Protein AF-A0A977PY65-F1 (afdb_monomer_lite)

Secondary structure (DSSP, 8-state):
----EEEE-HHHHHHHHH-SSS-HHHHHHHHHHHHHTSSEEE--HHHHHHHHHHHHHH---HHHHHHHHHHHHHHHHHH------HHHHHHHHHHTPSPPTT--HHHHHHHHHHHHT-SSEEEE-TTHHHHHHHHHHTT----TTSEEEE-TTTHHHHHHHTTTTTS--SEEEEE-TT--EEEEE--TTT-PPP-HHHHHHHH-HHHHHHEEEEEETTEEE-TTPPP-TT-BEEEEE-SS----GGGGGT---HHHHHHHHHHHHHHHHHHHHHHHHHHTTTT--S-SHHHHHHHHHTT-SSHHHHHHHHHTTSS-HHHHHHHHHHHHHHTT----SS-TT-----EETPPTT--EEE-TTT---GGG-EEEEEEETTEEEEEEEEETT-GGGGGS-GGGEEEEEE--SEEEEEEEEEE---TTHHHHHHHHHHHHHTTSEEEEEEEEE-SSSEEEEEEEEEETT---

Foldseek 3Di:
DFAEEEQEAQVLVCCLQPPPPPPVVLSVLVVVCVVQVRHQHAYDVVSLVVVLVVLVVPPPDPVSSVVVNVVSVVVNLLRDDDDDDLVVLLVVLVVLPDAPPPDDSSLSSSVSVQVVVQTNYEYEDPPQVSVVVSCVVSVVVPPVPRYHYDYPVCVSVVCVVVCSPVDDDQWAWEAEPVGDTFIAGQQPVPSAAAFLLSVLVSVPLQSSQFFDWKDWSNHTDDRLDHDHHHIHMDTDGHPGGDDDPCVCVRGRGPSSNVSSVVVLLVQQLVQLVVVLCVVCPLFDDLDDVLLQVLCVVVVHNGNSRVSSCPSVVVDDPVSSVVSSCVSCVVVVHDPDPDPPPDCDFPKPPDDPPAAEDEDPQARDDQQLFKWKFFADPVDRHHTYIGRPPRPVCPPPDPVRIDIMHTPDQKDWDKDKDWAQDDPCVVVVVVVVCCVQQPPFKDFSDWDWDDDPRIIIITTMMGGHPRDD

Radius of gyration: 41.87 Å; chains: 1; bounding box: 69×46×127 Å

Organism: NCBI:txid2824559

pLDDT: mean 73.58, std 15.07, range [28.19, 97.75]

InterPro domains:
  IPR004095 TGS [PF02824] (173-236)
  IPR004095 TGS [PS51880] (170-237)
  IPR012675 Beta-grasp domain superfamily [G3DSA:3.10.20.30] (168-241)
  IPR012676 TGS-like [SSF81271] (174-236)
  IPR060374 RelA/SpoT, RIS domain [PF28438] (346-404)

Structure (mmCIF, N/CA/C/O backbone):
data_AF-A0A977PY65-F1
#
_entry.id   AF-A0A977PY65-F1
#
loop_
_atom_site.group_PDB
_atom_site.id
_atom_site.type_symbol
_atom_site.label_atom_id
_atom_site.label_alt_id
_atom_site.label_comp_id
_atom_site.label_asym_id
_atom_site.label_entity_id
_atom_site.label_seq_id
_atom_site.pdbx_PDB_ins_code
_atom_site.Cartn_x
_atom_site.Cartn_y
_atom_site.Cartn_z
_atom_site.occupancy
_atom_site.B_iso_or_equiv
_atom_site.auth_seq_id
_atom_site.auth_comp_id
_atom_site.auth_asym_id
_atom_site.auth_atom_id
_atom_site.pdbx_PDB_model_num
ATOM 1 N N . MET A 1 1 ? -9.821 -14.359 18.624 1.00 37.38 1 MET A N 1
ATOM 2 C CA . MET A 1 1 ? -9.370 -13.592 19.800 1.00 37.38 1 MET A CA 1
ATOM 3 C C . MET A 1 1 ? -10.645 -13.184 20.491 1.00 37.38 1 MET A C 1
ATOM 5 O O . MET A 1 1 ? -11.473 -12.586 19.819 1.00 37.38 1 MET A O 1
ATOM 9 N N . HIS A 1 2 ? -10.863 -13.621 21.728 1.00 44.16 2 HIS A N 1
ATOM 10 C CA . HIS A 1 2 ? -12.014 -13.157 22.494 1.00 44.16 2 HIS A CA 1
ATOM 11 C C . HIS A 1 2 ? -11.778 -11.676 22.799 1.00 44.16 2 HIS A C 1
ATOM 13 O O . HIS A 1 2 ? -10.721 -11.320 23.316 1.00 44.16 2 HIS A O 1
ATOM 19 N N . TYR A 1 3 ? -12.688 -10.812 22.359 1.00 53.28 3 TYR A N 1
ATOM 20 C CA . TYR A 1 3 ? -12.690 -9.420 22.788 1.00 53.28 3 TYR A CA 1
ATOM 21 C C . TYR A 1 3 ? -13.191 -9.401 24.232 1.00 53.28 3 TYR A C 1
ATOM 23 O O . TYR A 1 3 ? -14.157 -10.094 24.549 1.00 53.28 3 TYR A O 1
ATOM 31 N N . HIS A 1 4 ? -12.512 -8.659 25.104 1.00 58.44 4 HIS A N 1
ATOM 32 C CA . HIS A 1 4 ? -12.933 -8.516 26.491 1.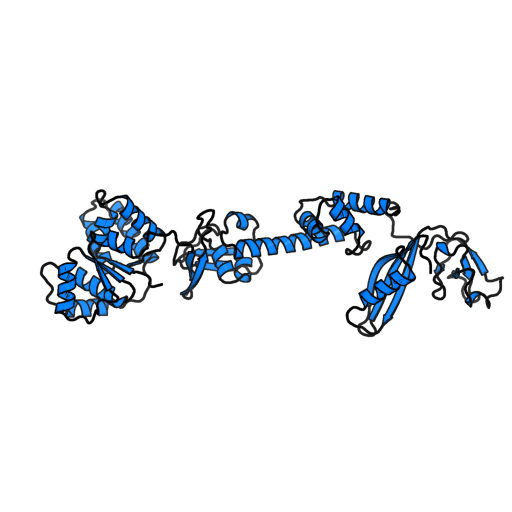00 58.44 4 HIS A CA 1
ATOM 33 C C . HIS A 1 4 ? -13.767 -7.239 26.629 1.00 58.44 4 HIS A C 1
ATOM 35 O O . HIS A 1 4 ? -13.252 -6.136 26.421 1.00 58.44 4 HIS A O 1
ATOM 41 N N . HIS A 1 5 ? -15.055 -7.398 26.936 1.00 64.50 5 HIS A N 1
ATOM 42 C CA . HIS A 1 5 ? -15.955 -6.292 27.258 1.00 64.50 5 HIS A CA 1
ATOM 43 C C . HIS A 1 5 ? -15.865 -6.012 28.758 1.00 64.50 5 HIS A C 1
ATOM 45 O O . HIS A 1 5 ? -16.245 -6.850 29.566 1.00 64.50 5 HIS A O 1
ATOM 51 N N . ILE A 1 6 ? -15.348 -4.856 29.155 1.00 67.81 6 ILE A N 1
ATOM 52 C CA . ILE A 1 6 ? -15.378 -4.401 30.543 1.00 67.81 6 ILE A CA 1
ATOM 53 C C . ILE A 1 6 ? -16.742 -3.752 30.786 1.00 67.81 6 ILE A C 1
ATOM 55 O O . ILE A 1 6 ? -17.007 -2.652 30.305 1.00 67.81 6 ILE A O 1
ATOM 59 N N . VAL A 1 7 ? -17.605 -4.434 31.530 1.00 68.69 7 VAL A N 1
ATOM 60 C CA . VAL A 1 7 ? -18.895 -3.916 31.985 1.00 68.69 7 VAL A CA 1
ATOM 61 C C . VAL A 1 7 ? -18.742 -3.416 33.405 1.00 68.69 7 VAL A C 1
ATOM 63 O O . VAL A 1 7 ? -18.230 -4.118 34.269 1.00 68.69 7 VAL A O 1
ATOM 66 N N . THR A 1 8 ? -19.173 -2.196 33.675 1.00 67.00 8 THR A N 1
ATOM 67 C CA . THR A 1 8 ? -18.966 -1.585 34.989 1.00 67.00 8 THR A CA 1
ATOM 68 C C . THR A 1 8 ? -20.104 -0.640 35.338 1.00 67.00 8 THR A C 1
ATOM 70 O O . THR A 1 8 ? -20.764 -0.087 34.451 1.00 67.00 8 THR A O 1
ATOM 73 N N . SER A 1 9 ? -20.351 -0.460 36.636 1.00 63.69 9 SER A N 1
ATOM 74 C CA . SER A 1 9 ? -21.156 0.661 37.114 1.00 63.69 9 SER A CA 1
ATOM 75 C C . SER A 1 9 ? -20.367 1.978 36.991 1.00 63.69 9 SER A C 1
ATOM 77 O O . SER A 1 9 ? -19.153 2.000 36.780 1.00 63.69 9 SER A O 1
ATOM 79 N N . PHE A 1 10 ? -21.060 3.117 37.050 1.00 58.44 10 PHE A N 1
ATOM 80 C CA . PHE A 1 10 ? -20.437 4.417 36.788 1.00 58.44 10 PHE A CA 1
ATOM 81 C C . PHE A 1 10 ? -19.432 4.791 37.878 1.00 58.44 10 PHE A C 1
ATOM 83 O O . PHE A 1 10 ? -18.383 5.319 37.538 1.00 58.44 10 PHE A O 1
ATOM 90 N N . SER A 1 11 ? -19.715 4.482 39.152 1.00 61.56 11 SER A N 1
ATOM 91 C CA . SER A 1 11 ? -18.828 4.849 40.268 1.00 61.56 11 SER A CA 1
ATOM 92 C C . SER A 1 11 ? -17.451 4.193 40.149 1.00 61.56 11 SER A C 1
ATOM 94 O O . SER A 1 11 ? -16.490 4.938 40.031 1.00 61.56 11 SER A O 1
ATOM 96 N N . PRO A 1 12 ? -17.310 2.857 40.012 1.00 62.34 12 PRO A N 1
ATOM 97 C CA . PRO A 1 12 ? -15.991 2.239 39.882 1.00 62.34 12 PRO A CA 1
ATOM 98 C C . PRO A 1 12 ? -15.235 2.695 38.629 1.00 62.34 12 PRO A C 1
ATOM 100 O O . PRO A 1 12 ? -14.015 2.820 38.651 1.00 62.34 12 PRO A O 1
ATOM 103 N N . LEU A 1 13 ? -15.943 2.967 37.524 1.00 62.62 13 LEU A N 1
ATOM 104 C CA . LEU A 1 13 ? -15.327 3.537 36.322 1.00 62.62 13 LEU A CA 1
ATOM 105 C C . LEU A 1 13 ? -14.828 4.964 36.561 1.00 62.62 13 LEU A C 1
ATOM 107 O O . LEU A 1 13 ? -13.770 5.339 36.066 1.00 62.62 13 LEU A O 1
ATOM 111 N N . LEU A 1 14 ? -15.605 5.768 37.280 1.00 59.75 14 LEU A N 1
ATOM 112 C CA . LEU A 1 14 ? -15.264 7.139 37.607 1.00 59.75 14 LEU A CA 1
ATOM 113 C C . LEU A 1 14 ? -14.086 7.185 38.579 1.00 59.75 14 LEU A C 1
ATOM 115 O O . LEU A 1 14 ? -13.146 7.924 38.315 1.00 59.75 14 LEU A O 1
ATOM 119 N N . ASP A 1 15 ? -14.096 6.350 39.616 1.00 63.78 15 ASP A N 1
ATOM 120 C CA . ASP A 1 15 ? -13.013 6.207 40.592 1.00 63.78 15 ASP A CA 1
ATOM 121 C C . ASP A 1 15 ? -11.715 5.810 39.870 1.00 63.78 15 ASP A C 1
ATOM 123 O O . ASP A 1 15 ? -10.692 6.480 39.986 1.00 63.78 15 ASP A O 1
ATOM 127 N N . LEU A 1 16 ? -11.790 4.830 38.965 1.00 61.38 16 LEU A N 1
ATOM 128 C CA . LEU A 1 16 ? -10.676 4.430 38.099 1.00 61.38 16 LEU A CA 1
ATOM 129 C C . LEU A 1 16 ? -10.168 5.556 37.180 1.00 61.38 16 LEU A C 1
ATOM 131 O O . LEU A 1 16 ? -8.983 5.619 36.844 1.00 61.38 16 LEU A O 1
ATOM 135 N N . LEU A 1 17 ? -11.058 6.420 36.689 1.00 55.22 17 LEU A N 1
ATOM 136 C CA . LEU A 1 17 ? -10.703 7.477 35.741 1.00 55.22 17 LEU A CA 1
ATOM 137 C C . LEU A 1 17 ? -10.245 8.771 36.424 1.00 55.22 17 LEU A C 1
ATOM 139 O O . LEU A 1 17 ? -9.440 9.492 35.818 1.00 55.22 17 LEU A O 1
ATOM 143 N N . LEU A 1 18 ? -10.740 9.060 37.629 1.00 54.56 18 LEU A N 1
ATOM 144 C CA . LEU A 1 18 ? -10.597 10.338 38.323 1.00 54.56 18 LEU A CA 1
ATOM 145 C C . LEU A 1 18 ? -9.727 10.291 39.584 1.00 54.56 18 LEU A C 1
ATOM 147 O O . LEU A 1 18 ? -9.268 11.364 39.976 1.00 54.56 18 LEU A O 1
ATOM 151 N N . GLU A 1 19 ? -9.461 9.136 40.206 1.00 55.94 19 GLU A N 1
ATOM 152 C CA . GLU A 1 19 ? -8.607 9.098 41.401 1.00 55.94 19 GLU A CA 1
ATOM 153 C C . GLU A 1 19 ? -7.113 9.260 41.053 1.00 55.94 19 GLU A C 1
ATOM 155 O O . GLU A 1 19 ? -6.560 8.466 40.288 1.00 55.94 19 GLU A O 1
ATOM 160 N N . PRO A 1 20 ? -6.424 10.268 41.621 1.00 48.78 20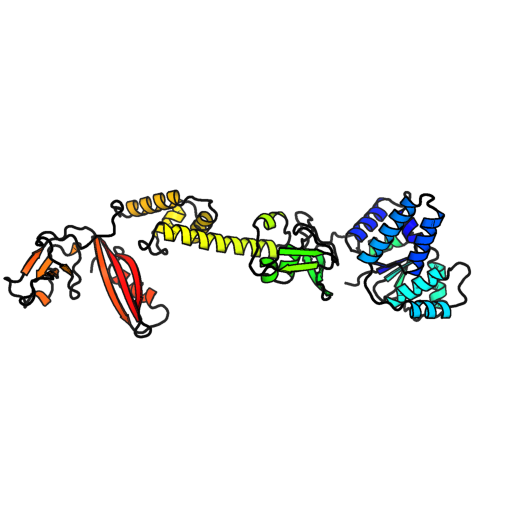 PRO A N 1
ATOM 161 C CA . PRO A 1 20 ? -5.008 10.526 41.366 1.00 48.78 20 PRO A CA 1
ATOM 162 C C . PRO A 1 20 ? -4.043 9.697 42.238 1.00 48.78 20 PRO A C 1
ATOM 164 O O . PRO A 1 20 ? -2.843 9.936 42.175 1.00 48.78 20 PRO A O 1
ATOM 167 N N . GLU A 1 21 ? -4.524 8.778 43.089 1.00 46.56 21 GLU A N 1
ATOM 168 C CA . GLU A 1 21 ? -3.691 8.118 44.119 1.00 46.56 21 GLU A CA 1
ATOM 169 C C . GLU A 1 21 ? -3.397 6.619 43.879 1.00 46.56 21 GLU A C 1
ATOM 171 O O . GLU A 1 21 ? -2.579 6.042 44.599 1.00 46.56 21 GLU A O 1
ATOM 176 N N . GLN A 1 22 ? -3.971 5.969 42.857 1.00 51.66 22 GLN A N 1
ATOM 177 C CA . GLN A 1 22 ? -3.709 4.547 42.573 1.00 51.66 22 GLN A CA 1
ATOM 178 C C . GLN A 1 22 ? -2.734 4.338 41.401 1.00 51.66 22 GLN A C 1
ATOM 180 O O . GLN A 1 22 ? -3.085 4.526 40.243 1.00 51.66 22 GLN A O 1
ATOM 185 N N . SER A 1 23 ? -1.506 3.895 41.714 1.00 52.25 23 SER A N 1
ATOM 186 C CA . SER A 1 23 ? -0.429 3.464 40.793 1.00 52.25 23 SER A CA 1
ATOM 187 C C . SER A 1 23 ? -0.527 4.021 39.357 1.00 52.25 23 SER A C 1
ATOM 189 O O . SER A 1 23 ? -0.870 3.292 38.419 1.00 52.25 23 SER A O 1
ATOM 191 N N . ASP A 1 24 ? -0.208 5.310 39.213 1.00 59.09 24 ASP A N 1
ATOM 192 C CA . ASP A 1 24 ? -0.366 6.149 38.011 1.00 59.09 24 ASP A CA 1
ATOM 193 C C . ASP A 1 24 ? -0.051 5.452 36.678 1.00 59.09 24 ASP A C 1
ATOM 195 O O . ASP A 1 24 ? -0.777 5.587 35.695 1.00 59.09 24 ASP A O 1
ATOM 199 N N . GLU A 1 25 ? 1.002 4.634 36.636 1.00 59.25 25 GLU A N 1
ATOM 200 C CA . GLU A 1 25 ? 1.458 3.997 35.401 1.00 59.25 25 GLU A CA 1
ATOM 201 C C . GLU A 1 25 ? 0.453 2.977 34.833 1.00 59.25 25 GLU A C 1
ATOM 203 O O . GLU A 1 25 ? 0.344 2.819 33.617 1.00 59.25 25 GLU A O 1
ATOM 208 N N . ARG A 1 26 ? -0.304 2.278 35.687 1.00 61.38 26 ARG A N 1
ATOM 209 C CA . ARG A 1 26 ? -1.237 1.225 35.250 1.00 61.38 26 ARG A CA 1
ATOM 210 C C . ARG A 1 26 ? -2.572 1.794 34.788 1.00 61.38 26 ARG A C 1
ATOM 212 O O . ARG A 1 26 ? -3.100 1.346 33.771 1.00 61.38 26 ARG A O 1
ATOM 219 N N . ILE A 1 27 ? -3.077 2.811 35.484 1.00 60.16 27 ILE A N 1
ATOM 220 C CA . ILE A 1 27 ? -4.278 3.548 35.072 1.00 60.16 27 ILE A CA 1
ATOM 221 C C . ILE A 1 27 ? -4.011 4.282 33.756 1.00 60.16 27 ILE A C 1
ATOM 223 O O . ILE A 1 27 ? -4.843 4.237 32.849 1.00 60.16 27 ILE A O 1
ATOM 227 N N . ASP A 1 28 ? -2.830 4.882 33.594 1.00 63.81 28 ASP A N 1
ATOM 228 C CA . ASP A 1 28 ? -2.442 5.502 32.328 1.00 63.81 28 ASP A CA 1
ATOM 229 C C . ASP A 1 28 ? -2.334 4.485 31.188 1.00 63.81 28 ASP A C 1
ATOM 231 O O . ASP A 1 28 ? -2.812 4.755 30.083 1.00 63.81 28 ASP A O 1
ATOM 235 N N . ARG A 1 29 ? -1.782 3.291 31.442 1.00 63.12 29 ARG A N 1
ATOM 236 C CA . ARG A 1 29 ? -1.751 2.196 30.456 1.00 63.12 29 ARG A CA 1
ATOM 237 C C . ARG A 1 29 ? -3.150 1.719 30.083 1.00 63.12 29 ARG A C 1
ATOM 239 O O . ARG A 1 29 ? -3.424 1.550 28.899 1.00 63.12 29 ARG A O 1
ATOM 246 N N . LEU A 1 30 ? -4.061 1.581 31.046 1.00 65.31 30 LEU A N 1
ATOM 247 C CA . LEU A 1 30 ? -5.454 1.232 30.771 1.00 65.31 30 LEU A CA 1
ATOM 248 C C . LEU A 1 30 ? -6.158 2.329 29.958 1.00 65.31 30 LEU A C 1
ATOM 250 O O . LEU A 1 30 ? -6.804 2.031 28.956 1.00 65.31 30 LEU A O 1
ATOM 254 N N . LYS A 1 31 ? -5.977 3.607 30.316 1.00 62.25 31 LYS A N 1
ATOM 255 C CA . LYS A 1 31 ? -6.491 4.755 29.548 1.00 62.25 31 LYS A CA 1
ATOM 256 C C . LYS A 1 31 ? -5.940 4.765 28.119 1.00 62.25 31 LYS A C 1
ATOM 258 O O . LYS A 1 31 ? -6.681 5.059 27.181 1.00 62.25 31 LYS A O 1
ATOM 263 N N . GLN A 1 32 ? -4.662 4.439 27.926 1.00 61.00 32 GLN A N 1
ATOM 264 C CA . GLN A 1 32 ? -4.044 4.312 26.602 1.00 61.00 32 GLN A CA 1
ATOM 265 C C . GLN A 1 32 ? -4.592 3.115 25.815 1.00 61.00 32 GLN A C 1
ATOM 267 O O . GLN A 1 32 ? -4.900 3.273 24.637 1.00 61.00 32 GLN A O 1
ATOM 272 N N . ALA A 1 33 ? -4.787 1.964 26.456 1.00 61.59 33 ALA A N 1
ATOM 273 C CA . ALA A 1 33 ? -5.349 0.763 25.841 1.00 61.59 33 ALA A CA 1
ATOM 274 C C . ALA A 1 33 ? -6.810 0.959 25.409 1.00 61.59 33 ALA A C 1
ATOM 276 O O . ALA A 1 33 ? -7.177 0.623 24.283 1.00 61.59 33 ALA A O 1
ATOM 277 N N . VAL A 1 34 ? -7.633 1.599 26.248 1.00 60.16 34 VAL A N 1
ATOM 278 C CA . VAL A 1 34 ? -9.001 2.021 25.893 1.00 60.16 34 VAL A CA 1
ATOM 279 C C . VAL A 1 34 ? -8.967 2.963 24.689 1.00 60.16 34 VAL A C 1
ATOM 281 O O . VAL A 1 34 ? -9.701 2.769 23.724 1.00 60.16 34 VAL A O 1
ATOM 284 N N . ARG A 1 35 ? -8.058 3.951 24.684 1.00 57.00 35 ARG A N 1
ATOM 285 C CA . ARG A 1 35 ? -7.861 4.848 23.529 1.00 57.00 35 ARG A CA 1
ATOM 286 C C . ARG A 1 35 ? -7.358 4.124 22.279 1.00 57.00 35 ARG A C 1
ATOM 288 O O . ARG A 1 35 ? -7.593 4.620 21.184 1.00 57.00 35 ARG A O 1
ATOM 295 N N . ALA A 1 36 ? -6.663 3.001 22.424 1.00 57.03 36 ALA A N 1
ATOM 296 C CA . ALA A 1 36 ? -6.170 2.180 21.325 1.00 57.03 36 ALA A CA 1
ATOM 297 C C . ALA A 1 36 ? -7.204 1.147 20.825 1.00 57.03 36 ALA A C 1
ATOM 299 O O . ALA A 1 36 ? -6.954 0.496 19.807 1.00 57.03 36 ALA A O 1
ATOM 300 N N . GLY A 1 37 ? -8.368 1.034 21.486 1.00 56.22 37 GLY A N 1
ATOM 301 C CA . GLY A 1 37 ? -9.448 0.100 21.140 1.00 56.22 37 GLY A CA 1
ATOM 302 C C . GLY A 1 37 ? -9.160 -1.344 21.563 1.00 56.22 37 GLY A C 1
ATOM 303 O O . GLY A 1 37 ? -9.509 -2.288 20.849 1.00 56.22 37 GLY A O 1
ATOM 304 N N . GLU A 1 38 ? -8.425 -1.533 22.659 1.00 56.94 38 GLU A N 1
ATOM 305 C CA . GLU A 1 38 ? -7.949 -2.844 23.103 1.00 56.94 38 GLU A CA 1
ATOM 306 C C . GLU A 1 38 ? -8.958 -3.602 23.986 1.00 56.94 38 GLU A C 1
ATOM 308 O O . GLU A 1 38 ? -9.196 -4.776 23.688 1.00 56.94 38 GLU A O 1
ATOM 313 N N . PRO A 1 39 ? -9.570 -2.963 25.002 1.00 62.06 39 PRO A N 1
ATOM 314 C CA . PRO A 1 39 ? -10.827 -3.390 25.616 1.00 62.06 39 PRO A CA 1
ATOM 315 C C . PRO A 1 39 ? -12.013 -2.499 25.197 1.00 62.06 39 PRO A C 1
ATOM 317 O O . PRO A 1 39 ? -11.857 -1.292 24.996 1.00 62.06 39 PRO A O 1
ATOM 320 N N . TYR A 1 40 ? -13.213 -3.083 25.126 1.00 59.56 40 TYR A N 1
ATOM 321 C CA . TYR A 1 40 ? -14.472 -2.331 25.024 1.00 59.56 40 TYR A CA 1
ATOM 322 C C . TYR A 1 40 ? -14.988 -2.062 26.419 1.00 59.56 40 TYR A C 1
ATOM 324 O O . TYR A 1 40 ? -15.171 -3.009 27.169 1.00 59.56 40 TYR A O 1
ATOM 332 N N . ILE A 1 41 ? -15.234 -0.806 26.775 1.00 64.38 41 ILE A N 1
ATOM 333 C CA . ILE A 1 41 ? -15.972 -0.517 28.002 1.00 64.38 41 ILE A CA 1
ATOM 334 C C . ILE A 1 41 ? -17.436 -0.360 27.602 1.00 64.38 41 ILE A C 1
ATOM 336 O O . ILE A 1 41 ? -17.789 0.577 26.885 1.00 64.38 41 ILE A O 1
ATOM 340 N N . GLU A 1 42 ? -18.276 -1.286 28.047 1.00 65.69 42 GLU A N 1
ATOM 341 C CA . GLU A 1 42 ? -19.715 -1.205 27.839 1.00 65.69 42 GLU A CA 1
ATOM 342 C C . GLU A 1 42 ? -20.410 -0.791 29.127 1.00 65.69 42 GLU A C 1
ATOM 344 O O . GLU A 1 42 ? -20.170 -1.323 30.209 1.00 65.69 42 GLU A O 1
ATOM 349 N N . VAL A 1 43 ? -21.281 0.202 29.001 1.00 67.62 43 VAL A N 1
ATOM 350 C CA . VAL A 1 43 ? -21.978 0.806 30.130 1.00 67.62 43 VAL A CA 1
ATOM 351 C C . VAL A 1 43 ? -23.465 0.712 29.841 1.00 67.62 43 VAL A C 1
ATOM 353 O O . VAL A 1 43 ? -23.924 1.212 28.813 1.00 67.62 43 VAL A O 1
ATOM 356 N N . SER A 1 44 ? -24.230 0.072 30.728 1.00 69.94 44 SER A N 1
ATOM 357 C CA . SER A 1 44 ? -25.676 -0.036 30.527 1.00 69.94 44 SER A CA 1
ATOM 358 C C . SER A 1 44 ? -26.340 1.358 30.523 1.00 69.94 44 SER A C 1
ATOM 360 O O . SER A 1 44 ? -25.864 2.280 31.195 1.00 69.94 44 SER A O 1
ATOM 362 N N . PRO A 1 45 ? -27.477 1.554 29.831 1.00 67.38 45 PRO A N 1
ATOM 363 C CA . PRO A 1 45 ? -28.196 2.830 29.821 1.00 67.38 45 PRO A CA 1
ATOM 364 C C . PRO A 1 45 ? -28.629 3.318 31.195 1.00 67.38 45 PRO A C 1
ATOM 366 O O . PRO A 1 45 ? -28.724 4.522 31.419 1.00 67.38 45 PRO A O 1
ATOM 369 N N . ILE A 1 46 ? -28.897 2.399 32.123 1.00 69.25 46 ILE A N 1
ATOM 370 C CA . ILE A 1 46 ? -29.229 2.765 33.499 1.00 69.25 46 ILE A CA 1
ATOM 371 C C . ILE A 1 46 ? -28.019 3.414 34.155 1.00 69.25 46 ILE A C 1
ATOM 373 O O . ILE A 1 46 ? -28.145 4.475 34.755 1.00 69.25 46 ILE A O 1
ATOM 377 N N . THR A 1 47 ? -26.838 2.838 33.954 1.00 68.94 47 THR A N 1
ATOM 378 C CA . THR A 1 47 ? -25.583 3.400 34.442 1.00 68.94 47 THR A CA 1
ATOM 379 C C . THR A 1 47 ? -25.281 4.760 33.809 1.00 68.94 47 THR A C 1
ATOM 381 O O . THR A 1 47 ? -24.856 5.674 34.512 1.00 68.94 47 THR A O 1
ATOM 384 N N . ILE A 1 48 ? -25.580 4.943 32.519 1.00 69.31 48 ILE A N 1
ATOM 385 C CA . ILE A 1 48 ? -25.474 6.247 31.843 1.00 69.31 48 ILE A CA 1
ATOM 386 C C . ILE A 1 48 ? -26.430 7.268 32.470 1.00 69.31 48 ILE A C 1
ATOM 388 O O . ILE A 1 48 ? -26.035 8.398 32.741 1.00 69.31 48 ILE A O 1
ATOM 392 N N . ASN A 1 49 ? -27.675 6.889 32.750 1.00 70.25 49 ASN A N 1
ATOM 393 C CA . ASN A 1 49 ? -28.634 7.787 33.394 1.00 70.25 49 ASN A CA 1
ATOM 394 C C . ASN A 1 49 ? -28.212 8.151 34.824 1.00 70.25 49 ASN A C 1
ATOM 396 O O . ASN A 1 49 ? -28.318 9.313 35.216 1.00 70.25 49 ASN A O 1
ATOM 400 N N . SER A 1 50 ? -27.692 7.190 35.590 1.00 71.62 50 SER A N 1
ATOM 401 C CA . SER A 1 50 ? -27.128 7.442 36.920 1.00 71.62 50 SER A CA 1
ATOM 402 C C . SER A 1 50 ? -25.926 8.386 36.855 1.00 71.62 50 SER A C 1
ATOM 404 O O . SER A 1 50 ? -25.814 9.286 37.683 1.00 71.62 50 SER A O 1
ATOM 406 N N . ALA A 1 51 ? -25.078 8.247 35.834 1.00 67.56 51 ALA A N 1
ATOM 407 C CA . ALA A 1 51 ? -23.948 9.137 35.581 1.00 67.56 51 ALA A CA 1
ATOM 408 C C . ALA A 1 51 ? -24.386 10.572 35.268 1.00 67.56 51 ALA A C 1
ATOM 410 O O . ALA A 1 51 ? -23.862 11.523 35.843 1.00 67.56 51 ALA A O 1
ATOM 411 N N . ILE A 1 52 ? -25.381 10.736 34.393 1.00 70.75 52 ILE A N 1
ATOM 412 C CA . ILE A 1 52 ? -25.958 12.050 34.078 1.00 70.75 52 ILE A CA 1
ATOM 413 C C . ILE A 1 52 ? -26.512 12.691 35.351 1.00 70.75 52 ILE A C 1
ATOM 415 O O . ILE A 1 52 ? -26.221 13.849 35.636 1.00 70.75 52 ILE A O 1
ATOM 419 N N . ARG A 1 53 ? -27.237 11.920 36.167 1.00 74.75 53 ARG A N 1
ATOM 420 C CA . ARG A 1 53 ? -27.795 12.411 37.429 1.00 74.75 53 ARG A CA 1
ATOM 421 C C . ARG A 1 53 ? -26.717 12.812 38.435 1.00 74.75 53 ARG A C 1
ATOM 423 O O . ARG A 1 53 ? -26.883 13.804 39.135 1.00 74.75 53 ARG A O 1
ATOM 430 N N . TYR A 1 54 ? -25.614 12.073 38.504 1.00 72.94 54 TYR A N 1
ATOM 431 C CA . TYR A 1 54 ? -24.460 12.454 39.316 1.00 72.94 54 TYR A CA 1
ATOM 432 C C . TYR A 1 54 ? -23.843 13.770 38.826 1.00 72.94 54 TYR A C 1
ATOM 434 O O . TYR A 1 54 ? -23.621 14.675 39.626 1.00 72.94 54 TYR A O 1
ATOM 442 N N . ILE A 1 55 ? -23.646 13.924 37.510 1.00 69.00 55 ILE A N 1
ATOM 443 C CA . ILE A 1 55 ? -23.147 15.173 36.913 1.00 69.00 55 ILE A CA 1
ATOM 444 C C . ILE A 1 55 ? -24.054 16.356 37.292 1.00 69.00 55 ILE A C 1
ATOM 446 O O . ILE A 1 55 ? -23.562 17.425 37.648 1.00 69.00 55 ILE A O 1
ATOM 450 N N . GLU A 1 56 ? -25.373 16.165 37.243 1.00 75.19 56 GLU A N 1
ATOM 451 C CA . GLU A 1 56 ? -26.361 17.178 37.630 1.00 75.19 56 GLU A CA 1
ATOM 452 C C . GLU A 1 56 ? -26.300 17.557 39.120 1.00 75.19 56 GLU A C 1
ATOM 454 O O . GLU A 1 56 ? -26.589 18.706 39.460 1.00 75.19 56 GLU A O 1
ATOM 459 N N . LEU A 1 57 ? -25.940 16.614 39.999 1.00 78.44 57 LEU A N 1
ATOM 460 C CA . LEU A 1 57 ? -25.870 16.820 41.449 1.00 78.44 57 LEU A CA 1
ATOM 461 C C . LEU A 1 57 ? -24.548 17.455 41.898 1.00 78.44 57 LEU A C 1
ATOM 463 O O . LEU A 1 57 ? -24.566 18.373 42.715 1.00 78.44 57 LEU A O 1
ATOM 467 N N . GLU A 1 58 ? -23.420 16.988 41.366 1.00 76.81 58 GLU A N 1
ATOM 468 C CA . GLU A 1 58 ? -22.088 17.366 41.854 1.00 76.81 58 GLU A CA 1
ATOM 469 C C . GLU A 1 58 ? -21.523 18.625 41.193 1.00 76.81 58 GLU A C 1
ATOM 471 O O . GLU A 1 58 ? -20.754 19.367 41.806 1.00 76.81 58 GLU A O 1
ATOM 476 N N . TYR A 1 59 ? -21.904 18.912 39.945 1.00 77.62 59 TYR A N 1
ATOM 477 C CA . TYR A 1 59 ? -21.358 20.054 39.213 1.00 77.62 59 TYR A CA 1
ATOM 478 C C . TYR A 1 59 ? -22.354 21.216 39.214 1.00 77.62 59 TYR A C 1
ATOM 480 O O . TYR A 1 59 ? -23.405 21.107 38.595 1.00 77.62 59 TYR A O 1
ATOM 488 N N . PRO A 1 60 ? -22.049 22.375 39.824 1.00 76.44 60 PRO A N 1
ATOM 489 C CA . PRO A 1 60 ? -23.011 23.476 39.959 1.00 76.44 60 PRO A CA 1
ATOM 490 C C . PRO A 1 60 ? -23.214 24.300 38.673 1.00 76.44 60 PRO A C 1
ATOM 492 O O . PRO A 1 60 ? -24.170 25.068 38.562 1.00 76.44 60 PRO A O 1
ATOM 495 N N . SER A 1 61 ? -22.306 24.192 37.697 1.00 91.38 61 SER A N 1
ATOM 496 C CA . SER A 1 61 ? -22.345 24.966 36.452 1.00 91.38 61 SER A CA 1
ATOM 497 C C . SER A 1 61 ? -23.112 24.230 35.358 1.00 91.38 61 SER A C 1
ATOM 499 O O . SER A 1 61 ? -22.658 23.207 34.851 1.00 91.38 61 SER A O 1
ATOM 501 N N . LEU A 1 62 ? -24.218 24.814 34.888 1.00 82.25 62 LEU A N 1
ATOM 502 C CA . LEU A 1 62 ? -25.019 24.252 33.792 1.00 82.25 62 LEU A CA 1
ATOM 503 C C . LEU A 1 62 ? -24.209 24.044 32.497 1.00 82.25 62 LEU A C 1
ATOM 505 O O . LEU A 1 62 ? -24.477 23.124 31.727 1.00 82.25 62 LEU A O 1
ATOM 509 N N . ASN A 1 63 ? -23.217 24.900 32.236 1.00 80.00 63 ASN A N 1
ATOM 510 C CA . ASN A 1 63 ? -22.348 24.755 31.066 1.00 80.00 63 ASN A CA 1
ATOM 511 C C . ASN A 1 63 ? -21.399 23.561 31.211 1.00 80.00 63 ASN A C 1
ATOM 513 O O . ASN A 1 63 ? -21.119 22.874 30.231 1.00 80.00 63 ASN A O 1
ATOM 517 N N . GLU A 1 64 ? -20.924 23.307 32.427 1.00 69.50 64 GLU A N 1
ATOM 518 C CA . GLU A 1 64 ? -20.024 22.197 32.728 1.00 69.50 64 GLU A CA 1
ATOM 519 C C . GLU A 1 64 ? -20.769 20.863 32.746 1.00 69.50 64 GLU A C 1
ATOM 521 O O . GLU A 1 64 ? -20.323 19.918 32.098 1.00 69.50 64 GLU A O 1
ATOM 526 N N . GLN A 1 65 ? -21.966 20.833 33.343 1.00 69.75 65 GLN A N 1
ATOM 527 C CA . GLN A 1 65 ? -22.886 19.696 33.278 1.00 69.75 65 GLN A CA 1
ATOM 528 C C . GLN A 1 65 ? -23.165 19.281 31.828 1.00 69.75 65 GLN A C 1
ATOM 530 O O . GLN A 1 65 ? -23.030 18.111 31.468 1.00 69.75 65 GLN A O 1
ATOM 535 N N . LYS A 1 66 ? -23.503 20.252 30.965 1.00 66.94 66 LYS A N 1
ATOM 536 C CA . LYS A 1 66 ? -23.754 20.010 29.536 1.00 66.94 66 LYS A CA 1
ATOM 537 C C . LYS A 1 66 ? -22.519 19.492 28.809 1.00 66.94 66 LYS A C 1
ATOM 539 O O . LYS A 1 66 ? -22.647 18.574 28.007 1.00 66.94 66 LYS A O 1
ATOM 544 N N . ARG A 1 67 ? -21.338 20.061 29.076 1.00 81.81 67 ARG A N 1
ATOM 545 C CA . ARG A 1 67 ? -20.081 19.608 28.463 1.00 81.81 67 ARG A CA 1
ATOM 546 C C . ARG A 1 67 ? -19.800 18.146 28.815 1.00 81.81 67 ARG A C 1
ATOM 548 O O . ARG A 1 67 ? -19.627 17.340 27.908 1.00 81.81 67 ARG A O 1
ATOM 555 N N . LEU A 1 68 ? -19.816 17.811 30.106 1.00 59.41 68 LEU A N 1
ATOM 556 C CA . LEU A 1 68 ? -19.521 16.464 30.607 1.00 59.41 68 LEU A CA 1
ATOM 557 C C . LEU A 1 68 ? -20.555 15.434 30.136 1.00 59.41 68 LEU A C 1
ATOM 559 O O . LEU A 1 68 ? -20.189 14.347 29.700 1.00 59.41 68 LEU A O 1
ATOM 563 N N . THR A 1 69 ? -21.840 15.798 30.140 1.00 67.12 69 THR A N 1
ATOM 564 C CA . THR A 1 69 ? -22.918 14.932 29.637 1.00 67.12 69 THR A CA 1
ATOM 565 C C . THR A 1 69 ? -22.766 14.653 28.140 1.00 67.12 69 THR A C 1
ATOM 567 O O . THR A 1 69 ? -22.900 13.510 27.709 1.00 67.12 69 THR A O 1
ATOM 570 N N . CYS A 1 70 ? -22.454 15.673 27.333 1.00 64.75 70 CYS A N 1
ATOM 571 C CA . CYS A 1 70 ? -22.214 15.490 25.902 1.00 64.75 70 CYS A CA 1
ATOM 572 C C . CYS A 1 70 ? -20.975 14.632 25.630 1.00 64.75 70 CYS A C 1
ATOM 574 O O . CYS A 1 70 ? -21.035 13.765 24.766 1.00 64.75 70 CYS A O 1
ATOM 576 N N . GLU A 1 71 ? -19.880 14.838 26.366 1.00 61.03 71 GLU A N 1
ATOM 577 C CA . GLU A 1 71 ? -18.667 14.017 26.249 1.00 61.03 71 GLU A CA 1
ATOM 578 C C . GLU A 1 71 ? -18.947 12.547 26.587 1.00 61.03 71 GLU A C 1
ATOM 580 O O . GLU A 1 71 ? -18.537 11.662 25.836 1.00 61.03 71 GLU A O 1
ATOM 585 N N . LEU A 1 72 ? -19.708 12.287 27.656 1.00 60.31 72 LEU A N 1
ATOM 586 C CA . LEU A 1 72 ? -20.139 10.944 28.045 1.00 60.31 72 LEU A CA 1
ATOM 587 C C . LEU A 1 72 ? -20.998 10.286 26.954 1.00 60.31 72 LEU A C 1
ATOM 589 O O . LEU A 1 72 ? -20.717 9.164 26.538 1.00 60.31 72 LEU A O 1
ATOM 593 N N . LEU A 1 73 ? -22.024 10.981 26.457 1.00 61.75 73 LEU A N 1
ATOM 594 C CA . LEU A 1 73 ? -22.932 10.453 25.433 1.00 61.75 73 LEU A CA 1
ATOM 595 C C . LEU A 1 73 ? -22.240 10.248 24.080 1.00 61.75 73 LEU A C 1
ATOM 597 O O . LEU A 1 73 ? -22.517 9.266 23.392 1.00 61.75 73 LEU A O 1
ATOM 601 N N . ASP A 1 74 ? -21.325 11.139 23.694 1.00 55.59 74 ASP A N 1
ATOM 602 C CA . ASP A 1 74 ? -20.513 10.969 22.488 1.00 55.59 74 ASP A CA 1
ATOM 603 C C . ASP A 1 74 ? -19.573 9.774 22.614 1.00 55.59 74 ASP A C 1
ATOM 605 O O . ASP A 1 74 ? -19.427 9.010 21.658 1.00 55.59 74 ASP A O 1
ATOM 609 N N . TRP A 1 75 ? -18.969 9.589 23.789 1.00 57.19 75 TRP A N 1
ATOM 610 C CA . TRP A 1 75 ? -18.127 8.437 24.070 1.00 57.19 75 TRP A CA 1
ATOM 611 C C . TRP A 1 75 ? -18.937 7.136 23.995 1.00 57.19 75 TRP A C 1
ATOM 613 O O . TRP A 1 75 ? -18.528 6.218 23.288 1.00 57.19 75 TRP A O 1
ATOM 623 N N . VAL A 1 76 ? -20.129 7.080 24.598 1.00 58.78 76 VAL A N 1
ATOM 624 C CA . VAL A 1 76 ? -21.023 5.915 24.491 1.00 58.78 76 VAL A CA 1
ATOM 625 C C . VAL A 1 76 ? -21.404 5.660 23.035 1.00 58.78 76 VAL A C 1
ATOM 627 O O . VAL A 1 76 ? -21.297 4.536 22.562 1.00 58.78 76 VAL A O 1
ATOM 630 N N . ARG A 1 77 ? -21.806 6.686 22.279 1.00 57.28 77 ARG A N 1
ATOM 631 C CA . ARG A 1 77 ? -22.226 6.531 20.877 1.00 57.28 77 ARG A CA 1
ATOM 632 C C . ARG A 1 77 ? -21.116 5.994 19.970 1.00 57.28 77 ARG A C 1
ATOM 634 O O . ARG A 1 77 ? -21.407 5.289 19.013 1.00 57.28 77 ARG A O 1
ATOM 641 N N . VAL A 1 78 ? -19.864 6.376 20.217 1.00 51.16 78 VAL A N 1
ATOM 642 C CA . VAL A 1 78 ? -18.714 5.929 19.413 1.00 51.16 78 VAL A CA 1
ATOM 643 C C . VAL A 1 78 ? -18.295 4.498 19.762 1.00 51.16 78 VAL A C 1
ATOM 645 O O . VAL A 1 78 ? -17.737 3.821 18.902 1.00 51.16 78 VAL A O 1
ATOM 648 N N . ASN A 1 79 ? -18.546 4.057 20.998 1.00 49.91 79 ASN A N 1
ATOM 649 C CA . ASN A 1 79 ? -17.997 2.811 21.539 1.00 49.91 79 ASN A CA 1
ATOM 650 C C . ASN A 1 79 ? -19.041 1.726 21.836 1.00 49.91 79 ASN A C 1
ATOM 652 O O . ASN A 1 79 ? -18.652 0.591 22.089 1.00 49.91 79 ASN A O 1
ATOM 656 N N . SER A 1 80 ? -20.335 2.047 21.797 1.00 56.78 80 SER A N 1
ATOM 657 C CA . SER A 1 80 ? -21.413 1.064 21.900 1.00 56.78 80 SER A CA 1
ATOM 658 C C . SER A 1 80 ? -21.894 0.665 20.514 1.00 56.78 80 SER A C 1
ATOM 660 O O . SER A 1 80 ? -22.195 1.489 19.650 1.00 56.78 80 SER A O 1
ATOM 662 N N . GLU A 1 81 ? -21.969 -0.635 20.313 1.00 55.53 81 GLU A N 1
ATOM 663 C CA . GLU A 1 81 ? -22.572 -1.263 19.156 1.00 55.53 81 GLU A CA 1
ATOM 664 C C . GLU A 1 81 ? -23.706 -2.137 19.748 1.00 55.53 81 GLU A C 1
ATOM 666 O O . GLU A 1 81 ? -23.557 -2.627 20.866 1.00 55.53 81 GLU A O 1
ATOM 671 N N . HIS A 1 82 ? -24.805 -2.351 19.017 1.00 53.28 82 HIS A N 1
ATOM 672 C CA . HIS A 1 82 ? -25.798 -3.439 19.195 1.00 53.28 82 HIS A CA 1
ATOM 673 C C . HIS A 1 82 ? -27.225 -3.117 19.694 1.00 53.28 82 HIS A C 1
ATOM 675 O O . HIS A 1 82 ? -27.486 -2.337 20.610 1.00 53.28 82 HIS A O 1
ATOM 681 N N . GLY A 1 83 ? -28.168 -3.808 19.031 1.00 52.56 83 GLY A N 1
ATOM 682 C CA . GLY A 1 83 ? -29.613 -3.840 19.266 1.00 52.56 83 GLY A CA 1
ATOM 683 C C . GLY A 1 83 ? -30.006 -4.746 20.429 1.00 52.56 83 GLY A C 1
ATOM 684 O O . GLY A 1 83 ? -30.655 -5.767 20.230 1.00 52.56 83 GLY A O 1
ATOM 685 N N . ILE A 1 84 ? -29.591 -4.352 21.629 1.00 65.12 84 ILE A N 1
ATOM 686 C CA . ILE A 1 84 ? -29.924 -5.008 22.894 1.00 65.12 84 ILE A CA 1
ATOM 687 C C . ILE A 1 84 ? -31.344 -4.609 23.326 1.00 65.12 84 ILE A C 1
ATOM 689 O O . ILE A 1 84 ? -31.685 -3.423 23.379 1.00 65.12 84 ILE A O 1
ATOM 693 N N . GLU A 1 85 ? -32.179 -5.593 23.667 1.00 71.69 85 GLU A N 1
ATOM 694 C CA . GLU A 1 85 ? -33.542 -5.363 24.157 1.00 71.69 85 GLU A CA 1
ATOM 695 C C . GLU A 1 85 ? -33.550 -5.097 25.670 1.00 71.69 85 GLU A C 1
ATOM 697 O O . GLU A 1 85 ? -33.745 -5.988 26.494 1.00 71.69 85 GLU A O 1
ATOM 702 N N . TYR A 1 86 ? -33.375 -3.830 26.054 1.00 74.19 86 TYR A N 1
ATOM 703 C CA . TYR A 1 86 ? -33.296 -3.412 27.462 1.00 74.19 86 TYR A CA 1
ATOM 704 C C . TYR A 1 86 ? -34.501 -3.791 28.326 1.00 74.19 86 TYR A C 1
ATOM 706 O O . TYR A 1 86 ? -34.365 -3.913 29.542 1.00 74.19 86 TYR A O 1
ATOM 714 N N . GLN A 1 87 ? -35.676 -3.967 27.722 1.00 75.25 87 GLN A N 1
ATOM 715 C CA . GLN A 1 87 ? -36.865 -4.411 28.448 1.00 75.25 87 GLN A CA 1
ATOM 716 C C . GLN A 1 87 ? -36.675 -5.819 29.020 1.00 75.25 87 GLN A C 1
ATOM 718 O O . GLN A 1 87 ? -36.964 -6.022 30.195 1.00 75.25 87 GLN A O 1
ATOM 723 N N . ASN A 1 88 ? -36.083 -6.739 28.256 1.00 80.81 88 ASN A N 1
ATOM 724 C CA . ASN A 1 88 ? -35.836 -8.110 28.709 1.00 80.81 88 ASN A CA 1
ATOM 725 C C . ASN A 1 88 ? -34.817 -8.131 29.858 1.00 80.81 88 ASN A C 1
ATOM 727 O O . ASN A 1 88 ? -35.016 -8.823 30.852 1.00 80.81 88 ASN A O 1
ATOM 731 N N . ILE A 1 89 ? -33.778 -7.294 29.771 1.00 81.94 89 ILE A N 1
ATOM 732 C CA . ILE A 1 89 ? -32.764 -7.137 30.827 1.00 81.94 89 ILE A CA 1
ATOM 733 C C . ILE A 1 89 ? -33.394 -6.611 32.122 1.00 81.94 89 ILE A C 1
ATOM 735 O O . ILE A 1 89 ? -33.114 -7.114 33.208 1.00 81.94 89 ILE A O 1
ATOM 739 N N . LEU A 1 90 ? -34.258 -5.597 32.019 1.00 82.56 90 LEU A N 1
ATOM 740 C CA . LEU A 1 90 ? -34.978 -5.033 33.162 1.00 82.56 90 LEU A CA 1
ATOM 741 C C . LEU A 1 90 ? -35.934 -6.046 33.799 1.00 82.56 90 LEU A C 1
ATOM 743 O O . LEU A 1 90 ? -36.060 -6.087 35.026 1.00 82.56 90 LEU A O 1
ATOM 747 N N . GLU A 1 91 ? -36.630 -6.836 32.985 1.00 85.06 91 GLU A N 1
ATOM 748 C CA . GLU A 1 91 ? -37.530 -7.888 33.456 1.00 85.06 91 GLU A CA 1
ATOM 749 C C . GLU A 1 91 ? -36.758 -9.002 34.163 1.00 85.06 91 GLU A C 1
ATOM 751 O O . GLU A 1 91 ? -37.099 -9.352 35.295 1.00 85.06 91 GLU A O 1
ATOM 756 N N . GLU A 1 92 ? -35.678 -9.501 33.560 1.00 86.25 92 GLU A N 1
ATOM 757 C CA . GLU A 1 92 ? -34.815 -10.506 34.177 1.00 86.25 92 GLU A CA 1
ATOM 758 C C . GLU A 1 92 ? -34.213 -9.981 35.482 1.00 86.25 92 GLU A C 1
ATOM 760 O O . GLU A 1 92 ? -34.353 -10.641 36.509 1.00 86.25 92 GLU A O 1
ATOM 765 N N . ALA A 1 93 ? -33.667 -8.761 35.503 1.00 87.69 93 ALA A N 1
ATOM 766 C CA . ALA A 1 93 ? -33.147 -8.153 36.725 1.00 87.69 93 ALA A CA 1
ATOM 767 C C . ALA A 1 93 ? -34.215 -8.086 37.828 1.00 87.69 93 ALA A C 1
ATOM 769 O O . ALA A 1 93 ? -33.949 -8.462 38.972 1.00 87.69 93 ALA A O 1
ATOM 770 N N . ASN A 1 94 ? -35.445 -7.665 37.510 1.00 87.00 94 ASN A N 1
ATOM 771 C CA . ASN A 1 94 ? -36.545 -7.621 38.479 1.00 87.00 94 ASN A CA 1
ATOM 772 C C . ASN A 1 94 ? -36.942 -9.009 39.002 1.00 87.00 94 ASN A C 1
ATOM 774 O O . ASN A 1 94 ? -37.266 -9.134 40.186 1.00 87.00 94 ASN A O 1
ATOM 778 N N . ASN A 1 95 ? -36.860 -10.048 38.169 1.00 89.62 95 ASN A N 1
ATOM 779 C CA . ASN A 1 95 ? -37.135 -11.429 38.570 1.00 89.62 95 ASN A CA 1
ATOM 780 C C . ASN A 1 95 ? -36.102 -11.980 39.570 1.00 89.62 95 ASN A C 1
ATOM 782 O O . ASN A 1 95 ? -36.390 -12.949 40.271 1.00 89.62 95 ASN A O 1
ATOM 786 N N . LEU A 1 96 ? -34.930 -11.347 39.700 1.00 88.44 96 LEU A N 1
ATOM 787 C CA . LEU A 1 96 ? -33.889 -11.760 40.647 1.00 88.44 96 LEU A CA 1
ATOM 788 C C . LEU A 1 96 ? -34.110 -11.271 42.086 1.00 88.44 96 LEU A C 1
ATOM 790 O O . LEU A 1 96 ? -33.350 -11.657 42.978 1.00 88.44 96 LEU A O 1
ATOM 794 N N . ARG A 1 97 ? -35.151 -10.472 42.355 1.00 88.00 97 ARG A N 1
ATOM 795 C CA . ARG A 1 97 ? -35.463 -9.989 43.713 1.00 88.00 97 ARG A CA 1
ATOM 796 C C . ARG A 1 97 ? -35.751 -11.142 44.700 1.00 88.00 97 ARG A C 1
ATOM 798 O O . ARG A 1 97 ? -36.193 -12.215 44.289 1.00 88.00 97 ARG A O 1
ATOM 805 N N . PRO A 1 98 ? -35.537 -10.945 46.017 1.00 90.06 98 PRO A N 1
ATOM 806 C CA . PRO A 1 98 ? -34.878 -9.792 46.636 1.00 90.06 98 PRO A CA 1
ATOM 807 C C . PRO A 1 98 ? -33.361 -9.805 46.392 1.00 90.06 98 PRO A C 1
ATOM 809 O O . PRO A 1 98 ? -32.778 -10.875 46.190 1.00 90.06 98 PRO A O 1
ATOM 812 N N . TYR A 1 99 ? -32.758 -8.615 46.407 1.00 88.06 99 TYR A N 1
ATOM 813 C CA . TYR A 1 99 ? -31.308 -8.418 46.329 1.00 88.06 99 TYR A CA 1
ATOM 814 C C . TYR A 1 99 ? -30.713 -8.276 47.740 1.00 88.06 99 TYR A C 1
ATOM 816 O O . TYR A 1 99 ? -31.450 -7.906 48.657 1.00 88.06 99 TYR A O 1
ATOM 824 N N . PRO A 1 100 ? -29.412 -8.554 47.927 1.00 88.88 100 PRO A N 1
ATOM 825 C CA . PRO A 1 100 ? -28.675 -8.180 49.133 1.00 88.88 100 PRO A CA 1
ATOM 826 C C . PRO A 1 100 ? -28.724 -6.667 49.383 1.00 88.88 100 PRO A C 1
ATOM 828 O O . PRO A 1 100 ? -28.710 -5.893 48.430 1.00 88.88 100 PRO A O 1
ATOM 831 N N . ASP A 1 101 ? -28.711 -6.244 50.651 1.00 85.25 101 ASP A N 1
ATOM 832 C CA . ASP A 1 101 ? -28.808 -4.821 51.030 1.00 85.25 101 ASP A CA 1
ATOM 833 C C . ASP A 1 101 ? -27.656 -3.955 50.483 1.00 85.25 101 ASP A C 1
ATOM 835 O O . ASP A 1 101 ? -27.814 -2.746 50.326 1.00 85.25 101 ASP A O 1
ATOM 839 N N . SER A 1 102 ? -26.503 -4.563 50.190 1.00 83.69 102 SER A N 1
ATOM 840 C CA . SER A 1 102 ? -25.332 -3.890 49.619 1.00 83.69 102 SER A CA 1
ATOM 841 C C . SER A 1 102 ? -25.354 -3.775 48.091 1.00 83.69 102 SER A C 1
ATOM 843 O O . SER A 1 102 ? -24.505 -3.081 47.542 1.00 83.69 102 SER A O 1
ATOM 845 N N . LEU A 1 103 ? -26.295 -4.431 47.396 1.00 84.38 103 LEU A N 1
ATOM 846 C CA . LEU A 1 103 ? -26.392 -4.396 45.934 1.00 84.38 103 LEU A CA 1
ATOM 847 C C . LEU A 1 103 ? -27.583 -3.549 45.485 1.00 84.38 103 LEU A C 1
ATOM 849 O O . LEU A 1 103 ? -28.735 -3.820 45.835 1.00 84.38 103 LEU A O 1
ATOM 853 N N . ALA A 1 104 ? -27.312 -2.545 44.653 1.00 83.31 104 ALA A N 1
ATOM 854 C CA . ALA A 1 104 ? -28.351 -1.714 44.069 1.00 83.31 104 ALA A CA 1
ATOM 855 C C . A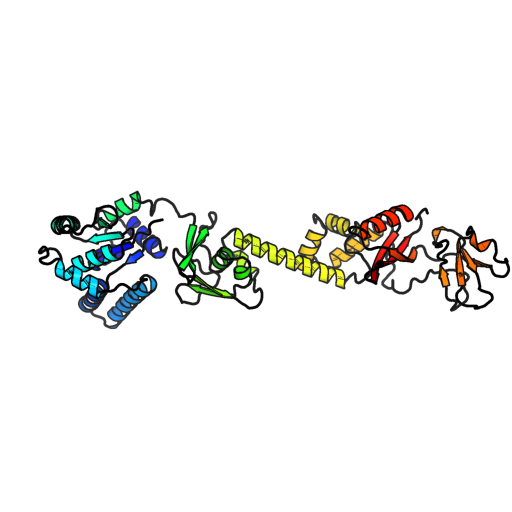LA A 1 104 ? -29.019 -2.419 42.874 1.00 83.31 104 ALA A C 1
ATOM 857 O O . ALA A 1 104 ? -28.472 -3.348 42.274 1.00 83.31 104 ALA A O 1
ATOM 858 N N . PHE A 1 105 ? -30.215 -1.968 42.483 1.00 83.56 105 PHE A N 1
ATOM 859 C CA . PHE A 1 105 ? -30.900 -2.515 41.302 1.00 83.56 105 PHE A CA 1
ATOM 860 C C . PHE A 1 105 ? -30.061 -2.327 40.032 1.00 83.56 105 PHE A C 1
ATOM 862 O O . PHE A 1 105 ? -30.034 -3.189 39.156 1.00 83.56 105 PHE A O 1
ATOM 869 N N . GLU A 1 106 ? -29.342 -1.213 39.966 1.00 78.44 106 GLU A N 1
ATOM 870 C CA . GLU A 1 106 ? -28.404 -0.856 38.914 1.00 78.44 106 GLU A CA 1
ATOM 871 C C . GLU A 1 106 ? -27.288 -1.898 38.766 1.00 78.44 106 GLU A C 1
ATOM 873 O O . GLU A 1 106 ? -26.937 -2.257 37.641 1.00 78.44 106 GLU A O 1
ATOM 878 N N . ASP A 1 107 ? -26.771 -2.432 39.875 1.00 79.44 107 ASP A N 1
ATOM 879 C CA . ASP A 1 107 ? -25.725 -3.459 39.860 1.00 79.44 107 ASP A CA 1
ATOM 880 C C . ASP A 1 107 ? -26.251 -4.769 39.272 1.00 79.44 107 ASP A C 1
ATOM 882 O O . ASP A 1 107 ? -25.590 -5.393 38.442 1.00 79.44 107 ASP A O 1
ATOM 886 N N . ILE A 1 108 ? -27.486 -5.137 39.622 1.00 85.94 108 ILE A N 1
ATOM 887 C CA . ILE A 1 108 ? -28.154 -6.326 39.083 1.00 85.94 108 ILE A CA 1
ATOM 888 C C . ILE A 1 108 ? -28.457 -6.164 37.593 1.00 85.94 108 ILE A C 1
ATOM 890 O O . ILE A 1 108 ? -28.268 -7.102 36.822 1.00 85.94 108 ILE A O 1
ATOM 894 N N . VAL A 1 109 ? -28.879 -4.976 37.155 1.00 83.44 109 VAL A N 1
ATOM 895 C CA . VAL A 1 109 ? -29.074 -4.712 35.725 1.00 83.44 109 VAL A CA 1
ATOM 896 C C . VAL A 1 109 ? -27.750 -4.784 34.971 1.00 83.44 109 VAL A C 1
ATOM 898 O O . VAL A 1 109 ? -27.708 -5.381 33.900 1.00 83.44 109 VAL A O 1
ATOM 901 N N . ASN A 1 110 ? -26.665 -4.234 35.519 1.00 79.62 110 ASN A N 1
ATOM 902 C CA . ASN A 1 110 ? -25.343 -4.339 34.902 1.00 79.62 110 ASN A CA 1
ATOM 903 C C . ASN A 1 110 ? -24.853 -5.789 34.823 1.00 79.62 110 ASN A C 1
ATOM 905 O O . ASN A 1 110 ? -24.258 -6.160 33.817 1.00 79.62 110 ASN A O 1
ATOM 909 N N . LEU A 1 111 ? -25.140 -6.615 35.831 1.00 82.25 111 LEU A N 1
ATOM 910 C CA . LEU A 1 111 ? -24.841 -8.045 35.806 1.00 82.25 111 LEU A CA 1
ATOM 911 C C . LEU A 1 111 ? -25.605 -8.768 34.685 1.00 82.25 111 LEU A C 1
ATOM 913 O O . LEU A 1 111 ? -25.006 -9.515 33.915 1.00 82.25 111 LEU A O 1
ATOM 917 N N . VAL A 1 112 ? -26.920 -8.549 34.580 1.00 83.06 112 VAL A N 1
ATOM 918 C CA . VAL A 1 112 ? -27.749 -9.165 33.527 1.00 83.06 112 VAL A CA 1
ATOM 919 C C . VAL A 1 112 ? -27.331 -8.655 32.149 1.00 83.06 112 VAL A C 1
ATOM 921 O O . VAL A 1 112 ? -27.238 -9.430 31.206 1.00 83.06 112 VAL A O 1
ATOM 924 N N . PHE A 1 113 ? -26.995 -7.371 32.040 1.00 80.38 113 PHE A N 1
ATOM 925 C CA . PHE A 1 113 ? -26.441 -6.789 30.824 1.00 80.38 113 PHE A CA 1
ATOM 926 C C . PHE A 1 113 ? -25.106 -7.446 30.443 1.00 80.38 113 PHE A C 1
ATOM 928 O O . PHE A 1 113 ? -24.942 -7.862 29.302 1.00 80.38 113 PHE A O 1
ATOM 935 N N . ALA A 1 114 ? -24.188 -7.623 31.400 1.00 77.88 114 ALA A N 1
ATOM 936 C CA . ALA A 1 114 ? -22.908 -8.299 31.180 1.00 77.88 114 ALA A CA 1
ATOM 937 C C . ALA A 1 114 ? -23.072 -9.769 30.767 1.00 77.88 114 ALA A C 1
ATOM 939 O O . ALA A 1 114 ? -22.276 -10.292 29.990 1.00 77.88 114 ALA A O 1
ATOM 940 N N . LYS A 1 115 ? -24.110 -10.433 31.280 1.00 77.75 115 LYS A N 1
ATOM 941 C CA . LYS A 1 115 ? -24.505 -11.781 30.869 1.00 77.75 115 LYS A CA 1
ATOM 942 C C . LYS A 1 115 ? -25.044 -11.801 29.436 1.00 77.75 115 LYS A C 1
ATOM 944 O O . LYS A 1 115 ? -24.635 -12.661 28.664 1.00 77.75 115 LYS A O 1
ATOM 949 N N . GLU A 1 116 ? -25.929 -10.871 29.084 1.00 75.88 116 GLU A N 1
ATOM 950 C CA . GLU A 1 116 ? -26.591 -10.821 27.771 1.00 75.88 116 GLU A CA 1
ATOM 951 C C . GLU A 1 116 ? -25.596 -10.595 26.627 1.00 75.88 116 GLU A C 1
ATOM 953 O O . GLU A 1 116 ? -25.726 -11.180 25.554 1.00 75.88 116 GLU A O 1
ATOM 958 N N . ILE A 1 117 ? -24.556 -9.795 26.866 1.00 70.06 117 ILE A N 1
ATOM 959 C CA . ILE A 1 117 ? -23.511 -9.555 25.863 1.00 70.06 117 ILE A CA 1
ATOM 960 C C . ILE A 1 117 ? -22.552 -10.748 25.692 1.00 70.06 117 ILE A C 1
ATOM 962 O O . ILE A 1 117 ? -21.831 -10.800 24.698 1.00 70.06 117 ILE A O 1
ATOM 966 N N . GLY A 1 118 ? -22.560 -11.718 26.619 1.00 58.66 118 GLY A N 1
ATOM 967 C CA . GLY A 1 118 ? -22.077 -13.094 26.425 1.00 58.66 118 GLY A CA 1
ATOM 968 C C . GLY A 1 118 ? -20.645 -13.294 25.905 1.00 58.66 118 GLY A C 1
ATOM 969 O O . GLY A 1 118 ? -20.342 -14.369 25.389 1.00 58.66 118 GLY A O 1
ATOM 970 N N . GLY A 1 119 ? -19.757 -12.300 25.984 1.00 54.66 119 GLY A N 1
ATOM 971 C CA . GLY A 1 119 ? -18.437 -12.358 25.356 1.00 54.66 119 GLY A CA 1
ATOM 972 C C . GLY A 1 119 ? -17.326 -11.827 26.250 1.00 54.66 119 GLY A C 1
ATOM 973 O O . GLY A 1 119 ? -17.308 -10.639 26.542 1.00 54.66 119 GLY A O 1
ATOM 974 N N . GLY A 1 120 ? -16.369 -12.690 26.627 1.00 55.12 120 GLY A N 1
ATOM 975 C CA . GLY A 1 120 ? -15.083 -12.327 27.251 1.00 55.12 120 GLY A CA 1
ATOM 976 C C . GLY A 1 120 ? -15.161 -11.313 28.401 1.00 55.12 120 GLY A C 1
ATOM 977 O O . GLY A 1 120 ? -14.192 -10.593 28.644 1.00 55.12 120 GLY A O 1
ATOM 978 N N . SER A 1 121 ? -16.311 -11.180 29.049 1.00 67.12 121 SER A N 1
ATOM 979 C CA . SER A 1 121 ? -16.701 -9.950 29.719 1.00 67.12 121 SER A CA 1
ATOM 980 C C . SER A 1 121 ? -16.113 -9.879 31.123 1.00 67.12 121 SER A C 1
ATOM 982 O O . SER A 1 121 ? -16.140 -10.848 31.879 1.00 67.12 121 SER A O 1
ATOM 984 N N . VAL A 1 122 ? -15.571 -8.718 31.477 1.00 73.06 122 VAL A N 1
ATOM 985 C CA . VAL A 1 122 ? -15.094 -8.388 32.818 1.00 73.06 122 VAL A CA 1
ATOM 986 C C . VAL A 1 122 ? -16.133 -7.490 33.471 1.00 73.06 122 VAL A C 1
ATOM 988 O O . VAL A 1 122 ? -16.321 -6.362 33.032 1.00 73.06 122 VAL A O 1
ATOM 991 N N . TYR A 1 123 ? -16.813 -7.971 34.504 1.00 79.50 123 TYR A N 1
ATOM 992 C CA . TYR A 1 123 ? -17.727 -7.168 35.305 1.00 79.50 123 TYR A CA 1
ATOM 993 C C . TYR A 1 123 ? -16.984 -6.552 36.495 1.00 79.50 123 TYR A C 1
ATOM 995 O O . TYR A 1 123 ? -16.530 -7.275 37.382 1.00 79.50 123 TYR A O 1
ATOM 1003 N N . LEU A 1 124 ? -16.862 -5.223 36.508 1.00 75.62 124 LEU A N 1
ATOM 1004 C CA . LEU A 1 124 ? -16.288 -4.473 37.624 1.00 75.62 124 LEU A CA 1
ATOM 1005 C C . LEU A 1 124 ? -17.380 -4.026 38.592 1.00 75.62 124 LEU A C 1
ATOM 1007 O O . LEU A 1 124 ? -18.352 -3.374 38.202 1.00 75.62 124 LEU A O 1
ATOM 1011 N N . THR A 1 125 ? -17.191 -4.344 39.868 1.00 78.44 125 THR A N 1
ATOM 1012 C CA . THR A 1 125 ? -18.086 -3.934 40.954 1.00 78.44 125 THR A CA 1
ATOM 1013 C C . THR A 1 125 ? -17.296 -3.669 42.232 1.00 78.44 125 THR A C 1
ATOM 1015 O O . THR A 1 125 ? -16.257 -4.284 42.463 1.00 78.44 125 THR A O 1
ATOM 1018 N N . GLY A 1 126 ? -17.794 -2.754 43.069 1.00 76.12 126 GLY A N 1
ATOM 1019 C CA . GLY A 1 126 ? -17.227 -2.507 44.399 1.00 76.12 126 GLY A CA 1
ATOM 1020 C C . GLY A 1 126 ? -17.461 -3.662 45.380 1.00 76.12 126 GLY A C 1
ATOM 1021 O O . GLY A 1 126 ? -16.730 -3.794 46.351 1.00 76.12 126 GLY A O 1
ATOM 1022 N N . GLU A 1 127 ? -18.441 -4.528 45.105 1.00 83.31 127 GLU A N 1
ATOM 1023 C CA . GLU A 1 127 ? -18.866 -5.628 45.982 1.00 83.31 127 GLU A CA 1
ATOM 1024 C C . GLU A 1 127 ? -18.704 -6.986 45.267 1.00 83.31 127 GLU A C 1
ATOM 1026 O O . GLU A 1 127 ? -19.636 -7.791 45.172 1.00 83.31 127 GLU A O 1
ATOM 1031 N N . SER A 1 128 ? -17.509 -7.237 44.716 1.00 82.88 128 SER A N 1
ATOM 1032 C CA . SER A 1 128 ? -17.183 -8.404 43.870 1.00 82.88 128 SER A CA 1
ATOM 1033 C C . SER A 1 128 ? -17.542 -9.742 44.528 1.00 82.88 128 SER A C 1
ATOM 1035 O O . SER A 1 128 ? -18.189 -10.590 43.910 1.00 82.88 128 SER A O 1
ATOM 1037 N N . VAL A 1 129 ? -17.207 -9.903 45.809 1.00 85.56 129 VAL A N 1
ATOM 1038 C CA . VAL A 1 129 ? -17.476 -11.115 46.599 1.00 85.56 129 VAL A CA 1
ATOM 1039 C C . VAL A 1 129 ? -18.974 -11.337 46.807 1.00 85.56 129 VAL A C 1
ATOM 1041 O O . VAL A 1 129 ? -19.466 -12.451 46.617 1.00 85.56 129 VAL A O 1
ATOM 1044 N N . VAL A 1 130 ? -19.715 -10.284 47.171 1.00 87.38 130 VAL A N 1
ATOM 1045 C CA . VAL A 1 130 ? -21.167 -10.371 47.394 1.00 87.38 130 VAL A CA 1
ATOM 1046 C C . VAL A 1 130 ? -21.879 -10.703 46.085 1.00 87.38 130 VAL A C 1
ATOM 1048 O O . VAL A 1 130 ? -22.783 -11.538 46.067 1.00 87.38 130 VAL A O 1
ATOM 1051 N N . MET A 1 131 ? -21.436 -10.112 44.972 1.00 85.88 131 MET A N 1
ATOM 1052 C CA . MET A 1 131 ? -21.998 -10.404 43.658 1.00 85.88 131 MET A CA 1
ATOM 1053 C C . MET A 1 131 ? -21.768 -11.862 43.243 1.00 85.88 131 MET A C 1
ATOM 1055 O O . MET A 1 131 ? -22.689 -12.526 42.767 1.00 85.88 131 MET A O 1
ATOM 1059 N N . GLN A 1 132 ? -20.560 -12.391 43.456 1.00 85.69 132 GLN A N 1
ATOM 1060 C CA . GLN A 1 132 ? -20.250 -13.794 43.164 1.00 85.69 132 GLN A CA 1
ATOM 1061 C C . GLN A 1 132 ? -21.118 -14.758 43.986 1.00 85.69 132 GLN A C 1
ATOM 1063 O O . GLN A 1 132 ? -21.621 -15.743 43.442 1.00 85.69 132 GLN A O 1
ATOM 1068 N N . GLN A 1 133 ? -21.333 -14.464 45.273 1.00 86.12 133 GLN A N 1
ATOM 1069 C CA . GLN A 1 133 ? -22.234 -15.244 46.128 1.00 86.12 133 GLN A CA 1
ATOM 1070 C C . GLN A 1 133 ? -23.680 -15.175 45.630 1.00 86.12 133 GLN A C 1
ATOM 1072 O O . GLN A 1 133 ? -24.329 -16.207 45.483 1.00 86.12 133 GLN A O 1
ATOM 1077 N N . PHE A 1 134 ? -24.164 -13.979 45.286 1.00 87.88 134 PHE A N 1
ATOM 1078 C CA . PHE A 1 134 ? -25.518 -13.786 44.771 1.00 87.88 134 PHE A CA 1
ATOM 1079 C C . PHE A 1 134 ? -25.789 -14.596 43.493 1.00 87.88 134 PHE A C 1
ATOM 1081 O O . PHE A 1 134 ? -26.846 -15.215 43.357 1.00 87.88 134 PHE A O 1
ATOM 1088 N N . ILE A 1 135 ? -24.826 -14.633 42.568 1.00 83.81 135 ILE A N 1
ATOM 1089 C CA . ILE A 1 135 ? -24.918 -15.418 41.329 1.00 83.81 135 ILE A CA 1
ATOM 1090 C C . ILE A 1 135 ? -25.032 -16.914 41.621 1.00 83.81 135 ILE A C 1
ATOM 1092 O O . ILE A 1 135 ? -25.857 -17.597 41.003 1.00 83.81 135 ILE A O 1
ATOM 1096 N N . ALA A 1 136 ? -24.219 -17.407 42.559 1.00 83.62 136 ALA A N 1
ATOM 1097 C CA . ALA A 1 136 ? -24.243 -18.800 42.982 1.00 83.62 136 ALA A CA 1
ATOM 1098 C C . ALA A 1 136 ? -25.586 -19.159 43.639 1.00 83.62 136 ALA A C 1
ATOM 1100 O O . ALA A 1 136 ? -26.209 -20.149 43.255 1.00 83.62 136 ALA A O 1
ATOM 1101 N N . ASP A 1 137 ? -26.079 -18.318 44.551 1.00 85.81 137 ASP A N 1
ATOM 1102 C CA . ASP A 1 137 ? -27.336 -18.531 45.276 1.00 85.81 137 ASP A CA 1
ATOM 1103 C C . ASP A 1 137 ? -28.559 -18.539 44.351 1.00 85.81 137 ASP A C 1
ATOM 1105 O O . ASP A 1 137 ? -29.471 -19.354 44.506 1.00 85.81 137 ASP A O 1
ATOM 1109 N N . LYS A 1 138 ? -28.590 -17.635 43.364 1.00 84.44 138 LYS A N 1
ATOM 1110 C CA . LYS A 1 138 ? -29.674 -17.552 42.372 1.00 84.44 138 LYS A CA 1
ATOM 1111 C C . LYS A 1 138 ? -29.539 -18.581 41.250 1.00 84.44 138 LYS A C 1
ATOM 1113 O O . LYS A 1 138 ? -30.450 -18.683 40.431 1.00 84.44 138 LYS A O 1
ATOM 1118 N N . ASN A 1 139 ? -28.441 -19.341 41.221 1.00 77.69 139 ASN A N 1
ATOM 1119 C CA . ASN A 1 139 ? -28.135 -20.360 40.221 1.00 77.69 139 ASN A CA 1
ATOM 1120 C C . ASN A 1 139 ? -28.357 -19.856 38.784 1.00 77.69 139 ASN A C 1
ATOM 1122 O O . ASN A 1 139 ? -29.060 -20.477 37.987 1.00 77.69 139 ASN A O 1
ATOM 1126 N N . LEU A 1 140 ? -27.773 -18.701 38.456 1.00 73.06 140 LEU A N 1
ATOM 1127 C CA . LEU A 1 140 ? -28.022 -17.987 37.195 1.00 73.06 140 LEU A CA 1
ATOM 1128 C C . LEU A 1 140 ? -27.525 -18.708 35.928 1.00 73.06 140 LEU A C 1
ATOM 1130 O O . LEU A 1 140 ? -27.613 -18.140 34.839 1.00 73.06 140 LEU A O 1
ATOM 1134 N N . GLY A 1 141 ? -26.993 -19.930 36.047 1.00 60.75 141 GLY A N 1
ATOM 1135 C CA . GLY A 1 141 ? -26.461 -20.704 34.921 1.00 60.75 141 GLY A CA 1
ATOM 1136 C C . GLY A 1 141 ? -25.228 -20.070 34.274 1.00 60.75 141 GLY A C 1
ATOM 1137 O O . GLY A 1 141 ? -24.821 -20.484 33.194 1.00 60.75 141 GLY A O 1
ATOM 1138 N N . LEU A 1 142 ? -24.641 -19.070 34.933 1.00 62.25 142 LEU A N 1
ATOM 1139 C CA . LEU A 1 142 ? -23.333 -18.521 34.619 1.00 62.25 142 LEU A CA 1
ATOM 1140 C C . LEU A 1 142 ? -22.298 -19.550 35.082 1.00 62.25 142 LEU A C 1
ATOM 1142 O O . LEU A 1 142 ? -21.748 -19.441 36.176 1.00 62.25 142 LEU A O 1
ATOM 1146 N N . GLU A 1 143 ? -22.076 -20.610 34.305 1.00 52.75 143 GLU A N 1
ATOM 1147 C CA . GLU A 1 143 ? -20.871 -21.408 34.510 1.00 52.75 143 GLU A CA 1
ATOM 1148 C C . GLU A 1 143 ? -19.684 -20.446 34.361 1.00 52.75 143 GLU A C 1
ATOM 1150 O O . GLU A 1 143 ? -19.614 -19.705 33.385 1.00 52.75 143 GLU A O 1
ATOM 1155 N N . TYR A 1 144 ? -18.808 -20.409 35.367 1.00 50.09 144 TYR A N 1
ATOM 1156 C CA . TYR A 1 144 ? -17.697 -19.470 35.609 1.00 50.09 144 TYR A CA 1
ATOM 1157 C C . TYR A 1 144 ? -16.670 -19.276 34.463 1.00 50.09 144 TYR A C 1
ATOM 1159 O O . TYR A 1 144 ? -15.560 -18.809 34.704 1.00 50.09 144 TYR A O 1
ATOM 1167 N N . GLN A 1 145 ? -16.972 -19.668 33.229 1.00 51.12 145 GLN A N 1
ATOM 1168 C CA . GLN A 1 145 ? -16.029 -19.709 32.119 1.00 51.12 145 GLN A CA 1
ATOM 1169 C C . GLN A 1 145 ? -16.003 -18.422 31.280 1.00 51.12 145 GLN A C 1
ATOM 1171 O O . GLN A 1 145 ? -14.941 -18.118 30.743 1.00 51.12 145 GLN A O 1
ATOM 1176 N N . ASP A 1 146 ? -17.079 -17.620 31.245 1.00 58.66 146 ASP A N 1
ATOM 1177 C CA . ASP A 1 146 ? -17.150 -16.476 30.311 1.00 58.66 146 ASP A CA 1
ATOM 1178 C C . ASP A 1 146 ? -17.260 -15.083 30.961 1.00 58.66 146 ASP A C 1
ATOM 1180 O O . ASP A 1 146 ? -16.785 -14.111 30.369 1.00 58.66 146 ASP A O 1
ATOM 1184 N N . LEU A 1 147 ? -17.824 -14.966 32.173 1.00 72.25 147 LEU A N 1
ATOM 1185 C CA . LEU A 1 147 ? -17.960 -13.690 32.892 1.00 72.25 147 LEU A CA 1
ATOM 1186 C C . LEU A 1 147 ? -16.996 -13.624 34.084 1.00 72.25 147 LEU A C 1
ATOM 1188 O O . LEU A 1 147 ? -17.122 -14.389 35.040 1.00 72.25 147 LEU A O 1
ATOM 1192 N N . GLN A 1 148 ? -16.055 -12.681 34.048 1.00 77.81 148 GLN A N 1
ATOM 1193 C CA . GLN A 1 148 ? -15.053 -12.487 35.096 1.00 77.81 148 GLN A CA 1
ATOM 1194 C C . GLN A 1 148 ? -15.430 -11.308 35.987 1.00 77.81 148 GLN A C 1
ATOM 1196 O O . GLN A 1 148 ? -15.512 -10.181 35.517 1.00 77.81 148 GLN A O 1
ATOM 1201 N N . ILE A 1 149 ? -15.667 -11.555 37.273 1.00 79.75 149 ILE A N 1
ATOM 1202 C CA . ILE A 1 149 ? -16.110 -10.523 38.219 1.00 79.75 149 ILE A CA 1
ATOM 1203 C C . ILE A 1 149 ? -14.916 -10.065 39.039 1.00 79.75 149 ILE A C 1
ATOM 1205 O O . ILE A 1 149 ? -14.351 -10.867 39.783 1.00 79.75 149 ILE A O 1
ATOM 1209 N N . LEU A 1 150 ? -14.557 -8.792 38.906 1.00 78.12 150 LEU A N 1
ATOM 1210 C CA . LEU A 1 150 ? -13.384 -8.194 39.535 1.00 78.12 150 LEU A CA 1
ATOM 1211 C C . LEU A 1 150 ? -13.779 -6.933 40.309 1.00 78.12 150 LEU A C 1
ATOM 1213 O O . LEU A 1 150 ? -14.749 -6.253 39.978 1.00 78.12 150 LEU A O 1
ATOM 1217 N N . ASP A 1 151 ? -12.999 -6.607 41.329 1.00 78.38 151 ASP A N 1
ATOM 1218 C CA . ASP A 1 151 ? -12.951 -5.267 41.910 1.00 78.38 151 ASP A CA 1
ATOM 1219 C C . ASP A 1 151 ? -11.805 -4.454 41.283 1.00 78.38 151 ASP A C 1
ATOM 1221 O O . ASP A 1 151 ? -11.014 -4.953 40.472 1.00 78.38 151 ASP A O 1
ATOM 1225 N N . LEU A 1 152 ? -11.733 -3.169 41.640 1.00 69.62 152 LEU A N 1
ATOM 1226 C CA . LEU A 1 152 ? -10.694 -2.258 41.155 1.00 69.62 152 LEU A CA 1
ATOM 1227 C C . LEU A 1 152 ? -9.284 -2.691 41.576 1.00 69.62 152 LEU A C 1
ATOM 1229 O O . LEU A 1 152 ? -8.337 -2.468 40.825 1.00 69.62 152 LEU A O 1
ATOM 1233 N N . GLU A 1 153 ? -9.144 -3.338 42.732 1.00 74.25 153 GLU A N 1
ATOM 1234 C CA . GLU A 1 153 ? -7.853 -3.800 43.251 1.00 74.25 153 GLU A CA 1
ATOM 1235 C C . GLU A 1 153 ? -7.306 -5.000 42.462 1.00 74.25 153 GLU A C 1
ATOM 1237 O O . GLU A 1 153 ? -6.098 -5.102 42.244 1.00 74.25 153 GLU A O 1
ATOM 1242 N N . SER A 1 154 ? -8.190 -5.880 41.981 1.00 75.44 154 SER A N 1
ATOM 1243 C CA . SER A 1 154 ? -7.837 -7.098 41.236 1.00 75.44 154 SER A CA 1
ATOM 1244 C C . SER A 1 154 ? -7.666 -6.870 39.730 1.00 75.44 154 SER A C 1
ATOM 1246 O O . SER A 1 154 ? -7.007 -7.656 39.041 1.00 75.44 154 SER A O 1
ATOM 1248 N N . LEU A 1 155 ? -8.242 -5.791 39.193 1.00 73.19 155 LEU A N 1
ATOM 1249 C CA . LEU A 1 155 ? -8.183 -5.454 37.769 1.00 73.19 155 LEU A CA 1
ATOM 1250 C C . LEU A 1 155 ? -6.740 -5.342 37.217 1.00 73.19 155 LEU A C 1
ATOM 1252 O O . LEU A 1 155 ? -6.480 -5.901 36.150 1.00 73.19 155 LEU A O 1
ATOM 1256 N N . PRO A 1 156 ? -5.774 -4.683 37.888 1.00 69.88 156 PRO A N 1
ATOM 1257 C CA . PRO A 1 156 ? -4.413 -4.545 37.376 1.00 69.88 156 PRO A CA 1
ATOM 1258 C C . PRO A 1 156 ? -3.689 -5.879 37.175 1.00 69.88 156 PRO A C 1
ATOM 1260 O O . PRO A 1 156 ? -3.082 -6.101 36.128 1.00 69.88 156 PRO A O 1
ATOM 1263 N N . GLU A 1 157 ? -3.773 -6.777 38.158 1.00 72.50 157 GLU A N 1
ATOM 1264 C CA . GLU A 1 157 ? -3.168 -8.109 38.074 1.00 72.50 157 GLU A CA 1
ATOM 1265 C C . GLU A 1 157 ? -3.812 -8.932 36.955 1.00 72.50 157 GLU A C 1
ATOM 1267 O O . GLU A 1 157 ? -3.121 -9.602 36.183 1.00 72.50 157 GLU A O 1
ATOM 1272 N N . TRP A 1 158 ? -5.134 -8.832 36.814 1.00 77.06 158 TRP A N 1
ATOM 1273 C CA . TRP A 1 158 ? -5.852 -9.472 35.724 1.00 77.06 158 TRP A CA 1
ATOM 1274 C C . TRP A 1 158 ? -5.370 -8.994 34.348 1.00 77.06 158 TRP A C 1
ATOM 1276 O O . TRP A 1 158 ? -5.107 -9.815 33.465 1.00 77.06 158 TRP A O 1
ATOM 1286 N N . LEU A 1 159 ? -5.219 -7.681 34.161 1.00 68.88 159 LEU A N 1
ATOM 1287 C CA . LEU A 1 159 ? -4.777 -7.100 32.893 1.00 68.88 159 LEU A CA 1
ATOM 1288 C C . LEU A 1 159 ? -3.345 -7.534 32.523 1.00 68.88 159 LEU A C 1
ATOM 1290 O O . LEU A 1 159 ? -3.077 -7.854 31.358 1.00 68.88 159 LEU A O 1
ATOM 1294 N N . ASP A 1 160 ? -2.444 -7.589 33.509 1.00 67.62 160 ASP A N 1
ATOM 1295 C CA . ASP A 1 160 ? -1.061 -8.054 33.338 1.00 67.62 160 ASP A CA 1
ATOM 1296 C C . ASP A 1 160 ? -1.021 -9.552 32.964 1.00 67.62 160 ASP A C 1
ATOM 1298 O O . ASP A 1 160 ? -0.367 -9.940 31.988 1.00 67.62 160 ASP A O 1
ATOM 1302 N N . ASN A 1 161 ? -1.782 -10.394 33.674 1.00 70.62 161 ASN A N 1
ATOM 1303 C CA . ASN A 1 161 ? -1.853 -11.841 33.435 1.00 70.62 161 ASN A CA 1
ATOM 1304 C C . ASN A 1 161 ? -2.463 -12.193 32.071 1.00 70.62 161 ASN A C 1
ATOM 1306 O O . ASN A 1 161 ? -2.030 -13.148 31.423 1.00 70.62 161 ASN A O 1
ATOM 1310 N N . ASN A 1 162 ? -3.415 -11.393 31.588 1.00 66.81 162 ASN A N 1
ATOM 1311 C CA . ASN A 1 162 ? -4.012 -11.568 30.262 1.00 66.81 162 ASN A CA 1
ATOM 1312 C C . ASN A 1 162 ? -3.161 -10.966 29.132 1.00 66.81 162 ASN A C 1
ATOM 1314 O O . ASN A 1 162 ? -3.600 -10.913 27.984 1.00 66.81 162 ASN A O 1
ATOM 1318 N N . SER A 1 163 ? -1.921 -10.553 29.429 1.00 59.03 163 SER A N 1
ATOM 1319 C CA . SER A 1 163 ? -0.966 -10.013 28.456 1.00 59.03 163 SER A CA 1
ATOM 1320 C C . SER A 1 163 ? -1.504 -8.835 27.642 1.00 59.03 163 SER A C 1
ATOM 1322 O O . SER A 1 163 ? -0.998 -8.554 26.555 1.00 59.03 163 SER A O 1
ATOM 1324 N N . LEU A 1 164 ? -2.494 -8.112 28.174 1.00 58.94 164 LEU A N 1
ATOM 1325 C CA . LEU A 1 164 ? -3.066 -6.944 27.506 1.00 58.94 164 LEU A CA 1
ATOM 1326 C C . LEU A 1 164 ? -2.036 -5.815 27.394 1.00 58.94 164 LEU A C 1
ATOM 1328 O O . LEU A 1 164 ? -2.071 -5.058 26.433 1.00 58.94 164 LEU A O 1
ATOM 1332 N N . PHE A 1 165 ? -1.076 -5.758 28.322 1.00 56.09 165 PHE A N 1
ATOM 1333 C CA . PHE A 1 165 ? -0.032 -4.729 28.362 1.00 56.09 165 PHE A CA 1
ATOM 1334 C C . PHE A 1 165 ? 1.391 -5.253 28.145 1.00 56.09 165 PHE A C 1
ATOM 1336 O O . PHE A 1 165 ? 2.336 -4.466 28.120 1.00 56.09 165 PHE A O 1
ATOM 1343 N N . SER A 1 166 ? 1.581 -6.572 28.031 1.00 49.16 166 SER A N 1
ATOM 1344 C CA . SER A 1 166 ? 2.919 -7.174 28.088 1.00 49.16 166 SER A CA 1
ATOM 1345 C C . SER A 1 166 ? 3.662 -7.165 26.747 1.00 49.16 166 SER A C 1
ATOM 1347 O O . SER A 1 166 ? 4.883 -7.311 26.739 1.00 49.16 166 SER A O 1
ATOM 1349 N N . HIS A 1 167 ? 2.968 -6.960 25.618 1.00 50.38 167 HIS A N 1
ATOM 1350 C CA . HIS A 1 167 ? 3.584 -6.888 24.289 1.00 50.38 167 HIS A CA 1
ATOM 1351 C C . HIS A 1 167 ? 2.891 -5.831 23.415 1.00 50.38 167 HIS A C 1
ATOM 1353 O O . HIS A 1 167 ? 1.672 -5.911 23.245 1.00 50.38 167 HIS A O 1
ATOM 1359 N N . PRO A 1 168 ? 3.621 -4.879 22.797 1.00 54.28 168 PRO A N 1
ATOM 1360 C CA . PRO A 1 168 ? 3.032 -4.023 21.774 1.00 54.28 168 PRO A CA 1
ATOM 1361 C C . PRO A 1 168 ? 2.518 -4.915 20.640 1.00 54.28 168 PRO A C 1
ATOM 1363 O O . PRO A 1 168 ? 3.262 -5.735 20.096 1.00 54.28 168 PRO A O 1
ATOM 1366 N N . ARG A 1 169 ? 1.223 -4.814 20.318 1.00 60.41 169 ARG A N 1
ATOM 1367 C CA . ARG A 1 169 ? 0.623 -5.646 19.271 1.00 60.41 169 ARG A CA 1
ATOM 1368 C C . ARG A 1 169 ? 1.349 -5.412 17.950 1.00 60.41 169 ARG A C 1
ATOM 1370 O O . ARG A 1 169 ? 1.506 -4.283 17.504 1.00 60.41 169 ARG A O 1
ATOM 1377 N N . ASP A 1 170 ? 1.686 -6.491 17.252 1.00 75.19 170 ASP A N 1
ATOM 1378 C CA . ASP A 1 170 ? 2.218 -6.402 15.888 1.00 75.19 170 ASP A CA 1
ATOM 1379 C C . ASP A 1 170 ? 1.169 -5.897 14.876 1.00 75.19 170 ASP A C 1
ATOM 1381 O O . ASP A 1 170 ? 1.512 -5.568 13.738 1.00 75.19 170 ASP A O 1
ATOM 1385 N N . PHE A 1 171 ? -0.120 -5.885 15.231 1.00 82.38 171 PHE A N 1
ATOM 1386 C CA . PHE A 1 171 ? -1.220 -5.575 14.319 1.00 82.38 171 PHE A CA 1
ATOM 1387 C C . PHE A 1 171 ? -2.438 -4.963 15.021 1.00 82.38 171 PHE A C 1
ATOM 1389 O O . PHE A 1 171 ? -2.692 -5.214 16.196 1.00 82.38 171 PHE A O 1
ATOM 1396 N N . ILE A 1 172 ? -3.234 -4.230 14.244 1.00 78.75 172 ILE A N 1
ATOM 1397 C CA . ILE A 1 172 ? -4.602 -3.820 14.571 1.00 78.75 172 ILE A CA 1
ATOM 1398 C C . ILE A 1 172 ? -5.604 -4.591 13.707 1.00 78.75 172 ILE A C 1
ATOM 1400 O O . ILE A 1 172 ? -5.280 -5.049 12.607 1.00 78.75 172 ILE A O 1
ATOM 1404 N N . ILE A 1 173 ? -6.828 -4.725 14.197 1.00 81.06 173 ILE A N 1
ATOM 1405 C CA . ILE A 1 173 ? -7.986 -5.234 13.462 1.00 81.06 173 ILE A CA 1
ATOM 1406 C C . ILE A 1 173 ? -8.873 -4.033 13.156 1.00 81.06 173 ILE A C 1
ATOM 1408 O O . ILE A 1 173 ? -9.132 -3.243 14.045 1.00 81.06 173 ILE A O 1
ATOM 1412 N N . VAL A 1 174 ? -9.327 -3.862 11.923 1.00 82.94 174 VAL A N 1
ATOM 1413 C CA . VAL A 1 174 ? -10.257 -2.790 11.526 1.00 82.94 174 VAL A CA 1
ATOM 1414 C C . VAL A 1 174 ? -11.387 -3.392 10.706 1.00 82.94 174 VAL A C 1
ATOM 1416 O O . VAL A 1 174 ? -11.174 -4.383 10.009 1.00 82.94 174 VAL A O 1
ATOM 1419 N N . ARG A 1 175 ? -12.590 -2.826 10.800 1.00 81.50 175 ARG A N 1
ATOM 1420 C CA . ARG A 1 175 ? -13.806 -3.420 10.233 1.00 81.50 175 ARG A CA 1
ATOM 1421 C C . ARG A 1 175 ? -14.276 -2.691 8.982 1.00 81.50 175 ARG A C 1
ATOM 1423 O O . ARG A 1 175 ? -14.151 -1.471 8.876 1.00 81.50 175 ARG A O 1
ATOM 1430 N N . THR A 1 176 ? -14.851 -3.426 8.037 1.00 88.62 176 THR A N 1
ATOM 1431 C CA . THR A 1 176 ? -15.657 -2.835 6.958 1.00 88.62 176 THR A CA 1
ATOM 1432 C C . THR A 1 176 ? -17.040 -2.443 7.497 1.00 88.62 176 THR A C 1
ATOM 1434 O O . THR A 1 176 ? -17.463 -2.965 8.528 1.00 88.62 176 THR A O 1
ATOM 1437 N N . PRO A 1 177 ? -17.813 -1.584 6.802 1.00 82.06 177 PRO A N 1
ATOM 1438 C CA . PRO A 1 177 ? -19.196 -1.286 7.193 1.00 82.06 177 PRO A CA 1
ATOM 1439 C C . PRO A 1 177 ? -20.127 -2.509 7.181 1.00 82.06 177 PRO A C 1
ATOM 1441 O O . PRO A 1 177 ? -21.200 -2.461 7.768 1.00 82.06 177 PRO A O 1
ATOM 1444 N N . ALA A 1 178 ? -19.730 -3.589 6.500 1.00 80.94 178 ALA A N 1
ATOM 1445 C CA . ALA A 1 178 ? -20.446 -4.862 6.487 1.00 80.94 178 ALA A CA 1
ATOM 1446 C C . ALA A 1 178 ? -20.057 -5.786 7.660 1.00 80.94 178 ALA A C 1
ATOM 1448 O O . ALA A 1 178 ? -20.645 -6.853 7.802 1.00 80.94 178 ALA A O 1
ATOM 1449 N N . GLY A 1 179 ? -19.082 -5.387 8.486 1.00 76.19 179 GLY A N 1
ATOM 1450 C CA . GLY A 1 179 ? -18.596 -6.154 9.634 1.00 76.19 179 GLY A CA 1
ATOM 1451 C C . GLY A 1 179 ? -17.380 -7.045 9.355 1.00 76.19 179 GLY A C 1
ATOM 1452 O O . GLY A 1 179 ? -16.933 -7.739 10.263 1.00 76.19 179 GLY A O 1
ATOM 1453 N N . ASP A 1 180 ? -16.807 -7.029 8.145 1.00 79.19 180 ASP A N 1
ATOM 1454 C CA . ASP A 1 180 ? -15.633 -7.859 7.838 1.00 79.19 180 ASP A CA 1
ATOM 1455 C C . ASP A 1 180 ? -14.384 -7.333 8.549 1.00 79.19 180 ASP A C 1
ATOM 1457 O O . ASP A 1 180 ? -14.056 -6.149 8.459 1.00 79.19 180 ASP A O 1
ATOM 1461 N N . GLU A 1 181 ? -13.632 -8.223 9.193 1.00 86.50 181 GLU A N 1
ATOM 1462 C CA . GLU A 1 181 ? -12.394 -7.877 9.891 1.00 86.50 181 GLU A CA 1
ATOM 1463 C C . GLU A 1 181 ? -11.168 -7.919 8.963 1.00 86.50 181 GLU A C 1
ATOM 1465 O O . GLU A 1 181 ? -10.845 -8.941 8.352 1.00 86.50 181 GLU A O 1
ATOM 1470 N N . ILE A 1 182 ? -10.411 -6.822 8.917 1.00 88.38 182 ILE A N 1
ATOM 1471 C CA . ILE A 1 182 ? -9.138 -6.704 8.203 1.00 88.38 182 ILE A CA 1
ATOM 1472 C C . ILE A 1 182 ? -8.011 -6.495 9.213 1.00 88.38 182 ILE A C 1
ATOM 1474 O O . ILE A 1 182 ? -7.989 -5.523 9.965 1.00 88.38 182 ILE A O 1
ATOM 1478 N N . LYS A 1 183 ? -7.027 -7.397 9.196 1.00 90.56 183 LYS A N 1
ATOM 1479 C CA . LYS A 1 183 ? -5.827 -7.308 10.039 1.00 90.56 183 LYS A CA 1
ATOM 1480 C C . LYS A 1 183 ? -4.740 -6.500 9.339 1.00 90.56 183 LYS A C 1
ATOM 1482 O O . LYS A 1 183 ? -4.287 -6.880 8.258 1.00 90.56 183 LYS A O 1
ATOM 1487 N N . LEU A 1 184 ? -4.287 -5.420 9.968 1.00 90.75 184 LEU A N 1
ATOM 1488 C CA . LEU A 1 184 ? -3.240 -4.543 9.452 1.00 90.75 184 LEU A CA 1
ATOM 1489 C C . LEU A 1 184 ? -2.059 -4.503 10.418 1.00 90.75 184 LEU A C 1
ATOM 1491 O O . LEU A 1 184 ? -2.212 -4.213 11.598 1.00 90.75 184 LEU A O 1
ATOM 1495 N N . ARG A 1 185 ? -0.863 -4.788 9.902 1.00 89.06 185 ARG A N 1
ATOM 1496 C CA . ARG A 1 185 ? 0.366 -4.815 10.700 1.00 89.06 185 ARG A CA 1
ATOM 1497 C C . ARG A 1 185 ? 0.847 -3.395 11.017 1.00 89.06 185 ARG A C 1
ATOM 1499 O O . ARG A 1 185 ? 0.925 -2.578 10.100 1.00 89.06 185 ARG A O 1
ATOM 1506 N N . ILE A 1 186 ? 1.220 -3.142 12.268 1.00 85.19 186 ILE A N 1
ATOM 1507 C CA . ILE A 1 186 ? 1.900 -1.912 12.697 1.00 85.19 186 ILE A CA 1
ATOM 1508 C C . ILE A 1 186 ? 3.326 -1.918 12.129 1.00 85.19 186 ILE A C 1
ATOM 1510 O O . ILE A 1 186 ? 3.937 -2.980 11.975 1.00 85.19 186 ILE A O 1
ATOM 1514 N N . ASP A 1 187 ? 3.853 -0.753 11.744 1.00 81.44 187 ASP A N 1
ATOM 1515 C CA . ASP A 1 187 ? 5.232 -0.671 11.255 1.00 81.44 187 ASP A CA 1
ATOM 1516 C C . ASP A 1 187 ? 6.207 -0.915 12.423 1.00 81.44 187 ASP A C 1
ATOM 1518 O O . ASP A 1 187 ? 6.294 -0.070 13.314 1.00 81.44 187 ASP A O 1
ATOM 1522 N N . PRO A 1 188 ? 6.973 -2.022 12.429 1.00 78.25 188 PRO A N 1
ATOM 1523 C CA . PRO A 1 188 ? 7.810 -2.390 13.570 1.00 78.25 188 PRO A CA 1
ATOM 1524 C C . PRO A 1 188 ? 9.021 -1.465 13.751 1.00 78.25 188 PRO A C 1
ATOM 1526 O O . PRO A 1 188 ? 9.709 -1.551 14.759 1.00 78.25 188 PRO A O 1
ATOM 1529 N N . HIS A 1 189 ? 9.333 -0.616 12.766 1.00 78.56 189 HIS A N 1
ATOM 1530 C CA . HIS A 1 189 ? 10.472 0.298 12.834 1.00 78.56 189 HIS A CA 1
ATOM 1531 C C . HIS A 1 189 ? 10.087 1.697 13.299 1.00 78.56 189 HIS A C 1
ATOM 1533 O O . HIS A 1 189 ? 10.923 2.407 13.848 1.00 78.56 189 HIS A O 1
ATOM 1539 N N . THR A 1 190 ? 8.859 2.125 13.003 1.00 77.69 190 THR A N 1
ATOM 1540 C CA . THR A 1 190 ? 8.396 3.490 13.298 1.00 77.69 190 THR A CA 1
ATOM 1541 C C . THR A 1 190 ? 7.274 3.532 14.324 1.00 77.69 190 THR A C 1
ATOM 1543 O O . THR A 1 190 ? 6.867 4.628 14.696 1.00 77.69 190 THR A O 1
ATOM 1546 N N . GLU A 1 191 ? 6.753 2.366 14.725 1.00 75.62 191 GLU A N 1
ATOM 1547 C CA . GLU A 1 191 ? 5.601 2.193 15.623 1.00 75.62 191 GLU A CA 1
ATOM 1548 C C . GLU A 1 191 ? 4.351 2.963 15.158 1.00 75.62 191 GLU A C 1
ATOM 1550 O O . GLU A 1 191 ? 3.423 3.225 15.919 1.00 75.62 191 GLU A O 1
ATOM 1555 N N . ARG A 1 192 ? 4.306 3.330 13.869 1.00 80.12 192 ARG A N 1
ATOM 1556 C CA . ARG A 1 192 ? 3.172 4.033 13.271 1.00 80.12 192 ARG A CA 1
ATOM 1557 C C . ARG A 1 192 ? 2.058 3.056 12.947 1.00 80.12 192 ARG A C 1
ATOM 1559 O O . ARG A 1 192 ? 2.279 2.018 12.311 1.00 80.12 192 ARG A O 1
ATOM 1566 N N . TYR A 1 193 ? 0.845 3.457 13.300 1.00 88.56 193 TYR A N 1
ATOM 1567 C CA . TYR A 1 193 ? -0.353 2.696 13.000 1.00 88.56 193 TYR A CA 1
ATOM 1568 C C . TYR A 1 193 ? -0.742 2.821 11.515 1.00 88.56 193 TYR A C 1
ATOM 1570 O O . TYR A 1 193 ? -0.484 3.853 10.887 1.00 88.56 193 TYR A O 1
ATOM 1578 N N . PRO A 1 194 ? -1.350 1.773 10.931 1.00 93.88 194 PRO A N 1
ATOM 1579 C CA . PRO A 1 194 ? -1.924 1.799 9.586 1.00 93.88 194 PRO A CA 1
ATOM 1580 C C . PRO A 1 194 ? -2.920 2.932 9.363 1.00 93.88 194 PRO A C 1
ATOM 1582 O O . PRO A 1 194 ? -3.598 3.369 10.282 1.00 93.88 194 PRO A O 1
ATOM 1585 N N . THR A 1 195 ? -3.028 3.384 8.119 1.00 96.44 195 THR A N 1
ATOM 1586 C CA . THR A 1 195 ? -3.913 4.484 7.704 1.00 96.44 195 THR A CA 1
ATOM 1587 C C . THR A 1 195 ? -5.107 3.982 6.879 1.00 96.44 195 THR A C 1
ATOM 1589 O O . THR A 1 195 ? -5.100 2.825 6.443 1.00 96.44 195 THR A O 1
ATOM 1592 N N . PRO A 1 196 ? -6.129 4.812 6.579 1.00 97.50 196 PRO A N 1
ATOM 1593 C CA . PRO A 1 196 ? -7.204 4.430 5.663 1.00 97.50 196 PRO A CA 1
ATOM 1594 C C . PRO A 1 196 ? -6.714 3.905 4.307 1.00 97.50 196 PRO A C 1
ATOM 1596 O O . PRO A 1 196 ? -7.306 2.992 3.733 1.00 97.50 196 PRO A O 1
ATOM 1599 N N . VAL A 1 197 ? -5.595 4.429 3.801 1.00 97.75 197 VAL A N 1
ATOM 1600 C CA . VAL A 1 197 ? -4.985 3.927 2.563 1.00 97.75 197 VAL A CA 1
ATOM 1601 C C . VAL A 1 197 ? -4.456 2.504 2.757 1.00 97.75 197 VAL A C 1
ATOM 1603 O O . VAL A 1 197 ? -4.696 1.645 1.909 1.00 97.75 197 VAL A O 1
ATOM 1606 N N . ASP A 1 198 ? -3.790 2.219 3.880 1.00 97.56 198 ASP A N 1
ATOM 1607 C CA . ASP A 1 198 ? -3.346 0.862 4.217 1.00 97.56 198 ASP A CA 1
ATOM 1608 C C . ASP A 1 198 ? -4.523 -0.114 4.315 1.00 97.56 198 ASP A C 1
ATOM 1610 O O . ASP A 1 198 ? -4.438 -1.222 3.786 1.00 97.56 198 ASP A O 1
ATOM 1614 N N . PHE A 1 199 ? -5.637 0.312 4.916 1.00 97.50 199 PHE A N 1
ATOM 1615 C CA . PHE A 1 199 ? -6.872 -0.471 4.968 1.00 97.50 199 PHE A CA 1
ATOM 1616 C C . PHE A 1 199 ? -7.437 -0.765 3.575 1.00 97.50 199 PHE A C 1
ATOM 1618 O O . PHE A 1 199 ? -7.731 -1.920 3.263 1.00 97.50 199 PHE A O 1
ATOM 1625 N N . ALA A 1 200 ? -7.503 0.239 2.697 1.00 97.44 200 ALA A N 1
ATOM 1626 C CA . ALA A 1 200 ? -7.963 0.070 1.320 1.00 97.44 200 ALA A CA 1
ATOM 1627 C C . ALA A 1 200 ? -7.127 -0.974 0.550 1.00 97.44 200 ALA A C 1
ATOM 1629 O O . ALA A 1 200 ? -7.684 -1.850 -0.116 1.00 97.44 200 ALA A O 1
ATOM 1630 N N . TYR A 1 201 ? -5.792 -0.936 0.677 1.00 97.06 201 TYR A N 1
ATOM 1631 C CA . TYR A 1 201 ? -4.910 -1.975 0.120 1.00 97.06 201 TYR A CA 1
ATOM 1632 C C . TYR A 1 201 ? -5.024 -3.313 0.859 1.00 97.06 201 TYR A C 1
ATOM 1634 O O . TYR A 1 201 ? -4.814 -4.363 0.243 1.00 97.06 201 TYR A O 1
ATOM 1642 N N . GLY A 1 202 ? -5.351 -3.293 2.151 1.00 95.62 202 GLY A N 1
ATOM 1643 C CA . GLY A 1 202 ? -5.695 -4.459 2.959 1.00 95.62 202 GLY A CA 1
ATOM 1644 C C . GLY A 1 202 ? -6.829 -5.252 2.321 1.00 95.62 202 GLY A C 1
ATOM 1645 O O . GLY A 1 202 ? -6.627 -6.430 2.024 1.00 95.62 202 GLY A O 1
ATOM 1646 N N . ILE A 1 203 ? -7.934 -4.574 1.988 1.00 95.75 203 ILE A N 1
ATOM 1647 C CA . ILE A 1 203 ? -9.085 -5.161 1.288 1.00 95.75 203 ILE A CA 1
ATOM 1648 C C . ILE A 1 203 ? -8.681 -5.619 -0.119 1.00 95.75 203 ILE A C 1
ATOM 1650 O O . ILE A 1 203 ? -8.708 -6.809 -0.428 1.00 95.75 203 ILE A O 1
ATOM 1654 N N . HIS A 1 204 ? -8.291 -4.691 -0.999 1.00 95.31 204 HIS A N 1
ATOM 1655 C CA . HIS A 1 204 ? -7.929 -5.030 -2.373 1.00 95.31 204 HIS A CA 1
ATOM 1656 C C . HIS A 1 204 ? -7.098 -3.933 -3.045 1.00 95.31 204 HIS A C 1
ATOM 1658 O O . HIS A 1 204 ? -7.384 -2.744 -2.932 1.00 95.31 204 HIS A O 1
ATOM 1664 N N . THR A 1 205 ? -6.120 -4.322 -3.866 1.00 95.69 205 THR A N 1
ATOM 1665 C CA . THR A 1 205 ? -5.239 -3.383 -4.581 1.00 95.69 205 THR A CA 1
ATOM 1666 C C . THR A 1 205 ? -6.007 -2.379 -5.450 1.00 95.69 205 THR A C 1
ATOM 1668 O O . THR A 1 205 ? -5.614 -1.221 -5.552 1.00 95.69 205 THR A O 1
ATOM 1671 N N . ASN A 1 206 ? -7.118 -2.786 -6.077 1.00 94.38 206 ASN A N 1
ATOM 1672 C CA . ASN A 1 206 ? -7.931 -1.866 -6.885 1.00 94.38 206 ASN A CA 1
ATOM 1673 C C . ASN A 1 206 ? -8.658 -0.810 -6.038 1.00 94.38 206 ASN A C 1
ATOM 1675 O O . ASN A 1 206 ? -8.767 0.325 -6.488 1.00 94.38 206 ASN A O 1
ATOM 1679 N N . ILE A 1 207 ? -9.097 -1.169 -4.828 1.00 95.62 207 ILE A N 1
ATOM 1680 C CA . ILE A 1 207 ? -9.728 -0.231 -3.889 1.00 95.62 207 ILE A CA 1
ATOM 1681 C C . ILE A 1 207 ? -8.663 0.753 -3.403 1.00 95.62 207 ILE A C 1
ATOM 1683 O O . ILE A 1 207 ? -8.852 1.960 -3.502 1.00 95.62 207 ILE A O 1
ATOM 1687 N N . GLY A 1 208 ? -7.480 0.256 -3.020 1.00 96.06 208 GLY A N 1
ATOM 1688 C CA . GLY A 1 208 ? -6.323 1.098 -2.697 1.00 96.06 208 GLY A CA 1
ATOM 1689 C C . GLY A 1 208 ? -5.952 2.079 -3.816 1.00 96.06 208 GLY A C 1
ATOM 1690 O O . GLY A 1 208 ? -5.747 3.262 -3.562 1.00 96.06 208 GLY A O 1
ATOM 1691 N N . HIS A 1 209 ? -5.939 1.631 -5.076 1.00 94.88 209 HIS A N 1
ATOM 1692 C CA . HIS A 1 209 ? -5.672 2.497 -6.231 1.00 94.88 209 HIS A CA 1
ATOM 1693 C C . HIS A 1 209 ? -6.745 3.567 -6.482 1.00 94.88 209 HIS A C 1
ATOM 1695 O O . HIS A 1 209 ? -6.460 4.586 -7.113 1.00 94.88 209 HIS A O 1
ATOM 1701 N N . ARG A 1 210 ? -7.984 3.316 -6.067 1.00 95.31 210 ARG A N 1
ATOM 1702 C CA . ARG A 1 210 ? -9.129 4.204 -6.295 1.00 95.31 210 ARG A CA 1
ATOM 1703 C C . ARG A 1 210 ? -9.507 5.004 -5.051 1.00 95.31 210 ARG A C 1
ATOM 1705 O O . ARG A 1 210 ? -10.405 5.828 -5.142 1.00 95.31 210 ARG A O 1
ATOM 1712 N N . CYS A 1 211 ? -8.826 4.792 -3.928 1.00 95.94 211 CYS A N 1
ATOM 1713 C CA . CYS A 1 211 ? -9.081 5.490 -2.676 1.00 95.94 211 CYS A CA 1
ATOM 1714 C C . CYS A 1 211 ? -8.950 7.008 -2.873 1.00 95.94 211 CYS A C 1
ATOM 1716 O O . CYS A 1 211 ? -7.911 7.502 -3.309 1.00 95.94 211 CYS A O 1
ATOM 1718 N N . GLN A 1 212 ? -10.027 7.736 -2.593 1.00 95.44 212 GLN A N 1
ATOM 1719 C CA . GLN A 1 212 ? -10.101 9.192 -2.705 1.00 95.44 212 GLN A CA 1
ATOM 1720 C C . GLN A 1 212 ? -10.312 9.852 -1.339 1.00 95.44 212 GLN A C 1
ATOM 1722 O O . GLN A 1 212 ? -9.837 10.961 -1.114 1.00 95.44 212 GLN A O 1
ATOM 1727 N N . GLY A 1 213 ? -10.987 9.158 -0.426 1.00 95.56 213 GLY A N 1
ATOM 1728 C CA . GLY A 1 213 ? -11.256 9.610 0.934 1.00 95.56 213 GLY A CA 1
ATOM 1729 C C . GLY A 1 213 ? -11.683 8.441 1.814 1.00 95.56 213 GLY A C 1
ATOM 1730 O O . GLY A 1 213 ? -11.796 7.306 1.339 1.00 95.56 213 GLY A O 1
ATOM 1731 N N . ALA A 1 214 ? -11.915 8.709 3.094 1.00 96.56 214 ALA A N 1
ATOM 1732 C CA . ALA A 1 214 ? -12.364 7.693 4.031 1.00 96.56 214 ALA A CA 1
ATOM 1733 C C . ALA A 1 214 ? -13.245 8.283 5.133 1.00 96.56 214 ALA A C 1
ATOM 1735 O O . ALA A 1 214 ? -13.024 9.406 5.586 1.00 96.56 214 ALA A O 1
ATOM 1736 N N . PHE A 1 215 ? -14.200 7.479 5.596 1.00 90.25 215 PHE A N 1
ATOM 1737 C CA . PHE A 1 215 ? -14.879 7.691 6.866 1.00 90.25 215 PHE A CA 1
ATOM 1738 C C . PHE A 1 215 ? -14.363 6.685 7.886 1.00 90.25 215 PHE A C 1
ATOM 1740 O O . PHE A 1 215 ? -14.207 5.504 7.576 1.00 90.25 215 PHE A O 1
ATOM 1747 N N . VAL A 1 216 ? -14.141 7.149 9.108 1.00 81.69 216 VAL A N 1
ATOM 1748 C CA . VAL A 1 216 ? -13.833 6.309 10.264 1.00 81.69 216 VAL A CA 1
ATOM 1749 C C . VAL A 1 216 ? -14.932 6.540 11.291 1.00 81.69 216 VAL A C 1
ATOM 1751 O O . VAL A 1 216 ? -15.186 7.680 11.680 1.00 81.69 216 VAL A O 1
ATOM 1754 N N . ASN A 1 217 ? -15.639 5.475 11.673 1.00 75.81 217 ASN A N 1
ATOM 1755 C CA . ASN A 1 217 ? -16.812 5.522 12.555 1.00 75.81 217 ASN A CA 1
ATOM 1756 C C . ASN A 1 217 ? -17.842 6.587 12.114 1.00 75.81 217 ASN A C 1
ATOM 1758 O O . ASN A 1 217 ? -18.344 7.376 12.914 1.00 75.81 217 ASN A O 1
ATOM 1762 N N . GLY A 1 218 ? -18.103 6.660 10.803 1.00 77.31 218 GLY A N 1
ATOM 1763 C CA . GLY A 1 218 ? -19.070 7.589 10.206 1.00 77.31 218 GLY A CA 1
ATOM 1764 C C . GLY A 1 218 ? -18.616 9.051 10.092 1.00 77.31 218 GLY A C 1
ATOM 1765 O O . GLY A 1 218 ? -19.379 9.874 9.590 1.00 77.31 218 GLY A O 1
ATOM 1766 N N . LYS A 1 219 ? -17.390 9.399 10.510 1.00 76.25 219 LYS A N 1
ATOM 1767 C CA . LYS A 1 219 ? -16.818 10.751 10.364 1.00 76.25 219 LYS A CA 1
ATOM 1768 C C . LYS A 1 219 ? -15.760 10.780 9.268 1.00 76.25 219 LYS A C 1
ATOM 1770 O O . LYS A 1 219 ? -14.923 9.885 9.204 1.00 76.25 219 LYS A O 1
ATOM 1775 N N . GLU A 1 220 ? -15.796 11.797 8.411 1.00 91.50 220 GLU A N 1
ATOM 1776 C CA . GLU A 1 220 ? -14.789 11.975 7.361 1.00 91.50 220 GLU A CA 1
ATOM 1777 C C . GLU A 1 220 ? -13.433 12.300 7.994 1.00 91.50 220 GLU A C 1
ATOM 1779 O O . GLU A 1 220 ? -13.346 13.143 8.892 1.00 91.50 220 GLU A O 1
ATOM 1784 N N . VAL A 1 221 ? -12.377 11.624 7.540 1.00 88.25 221 VAL A N 1
ATOM 1785 C CA . VAL A 1 221 ? -11.020 11.816 8.059 1.00 88.25 221 VAL A CA 1
ATOM 1786 C C . VAL A 1 221 ? -9.998 11.983 6.931 1.00 88.25 221 VAL A C 1
ATOM 1788 O O . VAL A 1 221 ? -10.174 11.436 5.837 1.00 88.25 221 VAL A O 1
ATOM 1791 N N . PRO A 1 222 ? -8.885 12.694 7.186 1.00 95.38 222 PRO A N 1
ATOM 1792 C CA . PRO A 1 222 ? -7.730 12.686 6.298 1.00 95.38 222 PRO A CA 1
ATOM 1793 C C . PRO A 1 222 ? -7.187 11.272 6.034 1.00 95.38 222 PRO A C 1
ATOM 1795 O O . PRO A 1 222 ? -7.154 10.411 6.910 1.00 95.38 222 PRO A O 1
ATOM 1798 N N . LEU A 1 223 ? -6.666 11.040 4.826 1.00 96.56 223 LEU A N 1
ATOM 1799 C CA . LEU A 1 223 ? -6.104 9.739 4.435 1.00 96.56 223 LEU A CA 1
ATOM 1800 C C . LEU A 1 223 ? -4.836 9.336 5.207 1.00 96.56 223 LEU A C 1
ATOM 1802 O O . LEU A 1 223 ? -4.481 8.161 5.194 1.00 96.56 223 LEU A O 1
ATOM 1806 N N . ASN A 1 224 ? -4.159 10.285 5.860 1.00 94.00 224 ASN A N 1
ATOM 1807 C CA . ASN A 1 224 ? -2.982 10.049 6.700 1.00 94.00 224 ASN A CA 1
ATOM 1808 C C . ASN A 1 224 ? -3.321 9.842 8.189 1.00 94.00 224 ASN A C 1
ATOM 1810 O O . ASN A 1 224 ? -2.406 9.716 9.003 1.00 94.00 224 ASN A O 1
ATOM 1814 N N . THR A 1 225 ? -4.607 9.821 8.554 1.00 90.00 225 THR A N 1
ATOM 1815 C CA . THR A 1 225 ? -5.047 9.522 9.919 1.00 90.00 225 THR A CA 1
ATOM 1816 C C . THR A 1 225 ? -4.636 8.104 10.303 1.00 90.00 225 THR A C 1
ATOM 1818 O O . THR A 1 225 ? -4.830 7.162 9.541 1.00 90.00 225 THR A O 1
ATOM 1821 N N . GLN A 1 226 ? -4.058 7.949 11.490 1.00 88.12 226 GLN A N 1
ATOM 1822 C CA . GLN A 1 226 ? -3.715 6.645 12.046 1.00 88.12 226 GLN A CA 1
ATOM 1823 C C . GLN A 1 226 ? -4.977 5.948 12.566 1.00 88.12 226 GLN A C 1
ATOM 1825 O O . GLN A 1 226 ? -5.735 6.535 13.337 1.00 88.12 226 GLN A O 1
ATOM 1830 N N . LEU A 1 227 ? -5.201 4.717 12.114 1.00 82.50 227 LEU A N 1
ATOM 1831 C CA . LEU A 1 227 ? -6.328 3.881 12.510 1.00 82.50 227 LEU A CA 1
ATOM 1832 C C . LEU A 1 227 ? -6.058 3.219 13.859 1.00 82.50 227 LEU A C 1
ATOM 1834 O O . LEU A 1 227 ? -4.931 2.834 14.168 1.00 82.50 227 LEU A O 1
ATOM 1838 N N . GLN A 1 228 ? -7.123 3.045 14.628 1.00 77.75 228 GLN A N 1
ATOM 1839 C CA . GLN A 1 228 ? -7.117 2.334 15.900 1.00 77.75 228 GLN A CA 1
ATOM 1840 C C . GLN A 1 228 ? -7.809 0.983 15.755 1.00 77.75 228 GLN A C 1
ATOM 1842 O O . GLN A 1 228 ? -8.494 0.712 14.763 1.00 77.75 228 GLN A O 1
ATOM 1847 N N . ASN A 1 229 ? -7.617 0.125 16.751 1.00 72.88 229 ASN A N 1
ATOM 1848 C CA . ASN A 1 229 ? -8.223 -1.189 16.749 1.00 72.88 229 ASN A CA 1
ATOM 1849 C C . ASN A 1 229 ? -9.764 -1.086 16.753 1.00 72.88 229 ASN A C 1
ATOM 1851 O O . ASN A 1 229 ? -10.352 -0.192 17.355 1.00 72.88 229 ASN A O 1
ATOM 1855 N N . ASN A 1 230 ? -10.386 -2.010 16.027 1.00 68.25 230 ASN A N 1
ATOM 1856 C CA . ASN A 1 230 ? -11.810 -2.201 15.766 1.00 68.25 230 ASN A CA 1
ATOM 1857 C C . ASN A 1 230 ? -12.587 -1.019 15.158 1.00 68.25 230 ASN A C 1
ATOM 1859 O O . ASN A 1 230 ? -13.817 -1.045 15.132 1.00 68.25 230 ASN A O 1
ATOM 1863 N N . GLN A 1 231 ? -11.920 0.025 14.675 1.00 76.31 231 GLN A N 1
ATOM 1864 C CA . GLN A 1 231 ? -12.633 1.104 13.999 1.00 76.31 231 GLN A CA 1
ATOM 1865 C C . GLN A 1 231 ? -13.304 0.596 12.717 1.00 76.31 231 GLN A C 1
ATOM 1867 O O . GLN A 1 231 ? -12.728 -0.206 11.974 1.00 76.31 231 GLN A O 1
ATOM 1872 N N . VAL A 1 232 ? -14.506 1.102 12.438 1.00 80.44 232 VAL A N 1
ATOM 1873 C CA . VAL A 1 232 ? -15.219 0.856 11.184 1.00 80.44 232 VAL A CA 1
ATOM 1874 C C . VAL A 1 232 ? -14.729 1.862 10.155 1.00 80.44 232 VAL A C 1
ATOM 1876 O O . VAL A 1 232 ? -14.917 3.071 10.308 1.00 80.44 232 VAL A O 1
ATOM 1879 N N . VAL A 1 233 ? -14.096 1.366 9.097 1.00 89.50 233 VAL A N 1
ATOM 1880 C CA . VAL A 1 233 ? -13.504 2.188 8.043 1.00 89.50 233 VAL A CA 1
ATOM 1881 C C . VAL A 1 233 ? -14.284 1.993 6.750 1.00 89.50 233 VAL A C 1
ATOM 1883 O O . VAL A 1 233 ? -14.380 0.892 6.210 1.00 89.50 233 VAL A O 1
ATOM 1886 N N . GLN A 1 234 ? -14.815 3.084 6.210 1.00 93.50 234 GLN A N 1
ATOM 1887 C CA . GLN A 1 234 ? -15.456 3.124 4.902 1.00 93.50 234 GLN A CA 1
ATOM 1888 C C . GLN A 1 234 ? -14.557 3.875 3.924 1.00 93.50 234 GLN A C 1
ATOM 1890 O O . GLN A 1 234 ? -14.208 5.030 4.154 1.00 93.50 234 GLN A O 1
ATOM 1895 N N . ILE A 1 235 ? -14.206 3.237 2.809 1.00 97.44 235 ILE A N 1
ATOM 1896 C CA . ILE A 1 235 ? -13.399 3.860 1.756 1.00 97.44 235 ILE A CA 1
ATOM 1897 C C . ILE A 1 235 ? -14.304 4.511 0.714 1.00 97.44 235 ILE A C 1
ATOM 1899 O O . ILE A 1 235 ? -15.257 3.903 0.232 1.00 97.44 235 ILE A O 1
ATOM 1903 N N . ILE A 1 236 ? -13.971 5.745 0.345 1.00 96.06 236 ILE A N 1
ATOM 1904 C CA . ILE A 1 236 ? -14.585 6.460 -0.770 1.00 96.06 236 ILE A CA 1
ATOM 1905 C C . ILE A 1 236 ? -13.732 6.187 -2.010 1.00 96.06 236 ILE A C 1
ATOM 1907 O O . ILE A 1 236 ? -12.582 6.626 -2.091 1.00 96.06 236 ILE A O 1
ATOM 1911 N N . GLU A 1 237 ? -14.279 5.448 -2.973 1.00 94.56 237 GLU A N 1
ATOM 1912 C CA . GLU A 1 237 ? -13.598 5.127 -4.230 1.00 94.56 237 GLU A CA 1
ATOM 1913 C C . GLU A 1 237 ? -13.938 6.131 -5.340 1.00 94.56 237 GLU A C 1
ATOM 1915 O O . GLU A 1 237 ? -15.102 6.358 -5.666 1.00 94.56 237 GLU A O 1
ATOM 1920 N N . GLY A 1 238 ? -12.916 6.669 -6.002 1.00 90.38 238 GLY A N 1
ATOM 1921 C CA . GLY A 1 238 ? -13.063 7.426 -7.241 1.00 90.38 238 GLY A CA 1
ATOM 1922 C C . GLY A 1 238 ? -13.325 6.523 -8.453 1.00 90.38 238 GLY A C 1
ATOM 1923 O O . GLY A 1 238 ? -13.038 5.323 -8.457 1.00 90.38 238 GLY A O 1
ATOM 1924 N N . PHE A 1 239 ? -13.847 7.092 -9.544 1.00 85.31 239 PHE A N 1
ATOM 1925 C CA . PHE A 1 239 ? -14.029 6.368 -10.816 1.00 85.31 239 PHE A CA 1
ATOM 1926 C C . PHE A 1 239 ? -12.701 5.964 -11.466 1.00 85.31 239 PHE A C 1
ATOM 1928 O O . PHE A 1 239 ? -12.592 4.894 -12.063 1.00 85.31 239 PHE A O 1
ATOM 1935 N N . ASN A 1 240 ? -11.688 6.816 -11.323 1.00 88.25 240 ASN A N 1
ATOM 1936 C CA . ASN A 1 240 ? -10.348 6.603 -11.848 1.00 88.25 240 ASN A CA 1
ATOM 1937 C C . ASN A 1 240 ? -9.369 6.288 -10.714 1.00 88.25 240 ASN A C 1
ATOM 1939 O O . ASN A 1 240 ? -9.664 6.486 -9.538 1.00 88.25 240 ASN A O 1
ATOM 1943 N N . LYS A 1 241 ? -8.179 5.802 -11.077 1.00 86.19 241 LYS A N 1
ATOM 1944 C CA . LYS A 1 241 ? -7.081 5.651 -10.118 1.00 86.19 241 LYS A CA 1
ATOM 1945 C C . LYS A 1 241 ? -6.583 7.039 -9.699 1.00 86.19 241 LYS A C 1
ATOM 1947 O O . LYS A 1 241 ? -6.240 7.833 -10.574 1.00 86.19 241 LYS A O 1
ATOM 1952 N N . CYS A 1 242 ? -6.510 7.295 -8.396 1.00 83.50 242 CYS A N 1
ATOM 1953 C CA . CYS A 1 242 ? -6.231 8.613 -7.807 1.00 83.50 242 CYS A CA 1
ATOM 1954 C C . CYS A 1 242 ? -4.999 8.598 -6.884 1.00 83.50 242 CYS A C 1
ATOM 1956 O O . CYS A 1 242 ? -4.941 9.352 -5.920 1.00 83.50 242 CYS A O 1
ATOM 1958 N N . LEU A 1 243 ? -4.019 7.727 -7.158 1.00 91.31 243 LEU A N 1
ATOM 1959 C CA . LEU A 1 243 ? -2.828 7.601 -6.315 1.00 91.31 243 LEU A CA 1
ATOM 1960 C C . LEU A 1 243 ? -2.019 8.900 -6.291 1.00 91.31 243 LEU A C 1
ATOM 1962 O O . LEU A 1 243 ? -1.725 9.477 -7.341 1.00 91.31 243 LEU A O 1
ATOM 1966 N N . ASP A 1 244 ? -1.532 9.244 -5.103 1.00 90.62 244 ASP A N 1
ATOM 1967 C CA . ASP A 1 244 ? -0.527 10.279 -4.893 1.00 90.62 244 ASP A CA 1
ATOM 1968 C C . ASP A 1 244 ? 0.801 9.650 -4.431 1.00 90.62 244 ASP A C 1
ATOM 1970 O O . ASP A 1 244 ? 0.828 8.668 -3.687 1.00 90.62 244 ASP A O 1
ATOM 1974 N N . ARG A 1 245 ? 1.931 10.216 -4.871 1.00 91.56 245 ARG A N 1
ATOM 1975 C CA . ARG A 1 245 ? 3.262 9.832 -4.381 1.00 91.56 245 ARG A CA 1
ATOM 1976 C C . ARG A 1 245 ? 3.440 10.178 -2.907 1.00 91.56 245 ARG A C 1
ATOM 1978 O O . ARG A 1 245 ? 4.144 9.435 -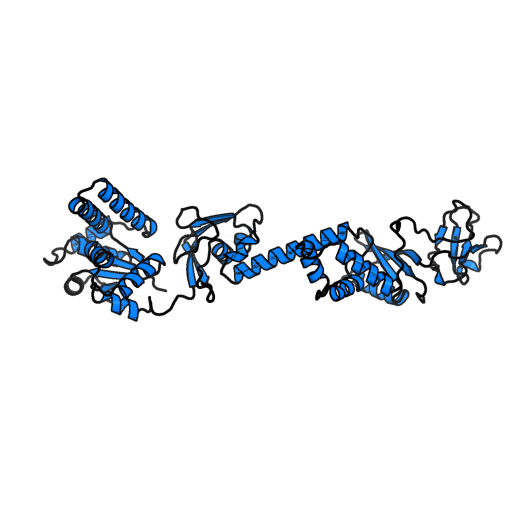2.225 1.00 91.56 245 ARG A O 1
ATOM 1985 N N . ALA A 1 246 ? 2.793 11.245 -2.431 1.00 93.75 246 ALA A N 1
ATOM 1986 C CA . ALA A 1 246 ? 2.841 11.680 -1.035 1.00 93.75 246 ALA A CA 1
ATOM 1987 C C . ALA A 1 246 ? 2.360 10.591 -0.062 1.00 93.75 246 ALA A C 1
ATOM 1989 O O . ALA A 1 246 ? 2.784 10.548 1.088 1.00 93.75 246 ALA A O 1
ATOM 1990 N N . TRP A 1 247 ? 1.545 9.636 -0.530 1.00 95.56 247 TRP A N 1
ATOM 1991 C CA . TRP A 1 247 ? 1.096 8.512 0.293 1.00 95.56 247 TRP A CA 1
ATOM 1992 C C . TRP A 1 247 ? 2.248 7.676 0.844 1.00 95.56 247 TRP A C 1
ATOM 1994 O O . TRP A 1 247 ? 2.145 7.160 1.951 1.00 95.56 247 TRP A O 1
ATOM 2004 N N . LEU A 1 248 ? 3.374 7.589 0.128 1.00 94.31 248 LEU A N 1
ATOM 2005 C CA . LEU A 1 248 ? 4.554 6.849 0.585 1.00 94.31 248 LEU A CA 1
ATOM 2006 C C . LEU A 1 248 ? 5.178 7.406 1.875 1.00 94.31 248 LEU A C 1
ATOM 2008 O O . LEU A 1 248 ? 5.988 6.707 2.482 1.00 94.31 248 LEU A O 1
ATOM 2012 N N . GLU A 1 249 ? 4.823 8.626 2.284 1.00 93.25 249 GLU A N 1
ATOM 2013 C CA . GLU A 1 249 ? 5.309 9.260 3.514 1.00 93.25 249 GLU A CA 1
ATOM 2014 C C . GLU A 1 249 ? 4.548 8.800 4.767 1.00 93.25 249 GLU A C 1
ATOM 2016 O O . GLU A 1 249 ? 5.102 8.841 5.871 1.00 93.25 249 GLU A O 1
ATOM 2021 N N . PHE A 1 250 ? 3.295 8.354 4.608 1.00 93.81 250 PHE A N 1
ATOM 2022 C CA . PHE A 1 250 ? 2.422 8.011 5.734 1.00 93.81 250 PHE A CA 1
ATOM 2023 C C . PHE A 1 250 ? 1.898 6.574 5.730 1.00 93.81 250 PHE A C 1
ATOM 2025 O O . PHE A 1 250 ? 1.623 6.058 6.809 1.00 93.81 250 PHE A O 1
ATOM 2032 N N . VAL A 1 251 ? 1.788 5.903 4.578 1.00 96.00 251 VAL A N 1
ATOM 2033 C CA . VAL A 1 251 ? 1.378 4.489 4.553 1.00 96.00 251 VAL A CA 1
ATOM 2034 C C . VAL A 1 251 ? 2.418 3.626 5.250 1.00 96.00 251 VAL A C 1
ATOM 2036 O O . VAL A 1 251 ? 3.625 3.794 5.049 1.00 96.00 251 VAL A O 1
ATOM 2039 N N . THR A 1 252 ? 1.966 2.675 6.056 1.00 93.06 252 THR A N 1
ATOM 2040 C CA . THR A 1 252 ? 2.848 1.887 6.924 1.00 93.06 252 THR A CA 1
ATOM 2041 C C . THR A 1 252 ? 3.047 0.469 6.403 1.00 93.06 252 THR A C 1
ATOM 2043 O O . THR A 1 252 ? 4.168 -0.053 6.424 1.00 93.06 252 THR A O 1
ATOM 2046 N N . THR A 1 253 ? 2.006 -0.136 5.832 1.00 93.50 253 THR A N 1
ATOM 2047 C CA . THR A 1 253 ? 2.001 -1.550 5.464 1.00 93.50 253 THR A CA 1
ATOM 2048 C C . THR A 1 253 ? 2.881 -1.833 4.249 1.00 93.50 253 THR A C 1
ATOM 2050 O O . THR A 1 253 ? 2.908 -1.102 3.253 1.00 93.50 253 THR A O 1
ATOM 2053 N N . LYS A 1 254 ? 3.597 -2.964 4.295 1.00 92.56 254 LYS A N 1
ATOM 2054 C CA . LYS A 1 254 ? 4.471 -3.409 3.198 1.00 92.56 254 LYS A CA 1
ATOM 2055 C C . LYS A 1 254 ? 3.703 -3.549 1.878 1.00 92.56 254 LYS A C 1
ATOM 2057 O O . LYS A 1 254 ? 4.186 -3.084 0.851 1.00 92.56 254 LYS A O 1
ATOM 2062 N N . LYS A 1 255 ? 2.494 -4.120 1.931 1.00 93.81 255 LYS A N 1
ATOM 2063 C CA . LYS A 1 255 ? 1.614 -4.311 0.769 1.00 93.81 255 LYS A CA 1
ATOM 2064 C C . LYS A 1 255 ? 1.282 -2.977 0.090 1.00 93.81 255 LYS A C 1
ATOM 2066 O O . LYS A 1 255 ? 1.497 -2.851 -1.112 1.00 93.81 255 LYS A O 1
ATOM 2071 N N . ALA A 1 256 ? 0.831 -1.971 0.848 1.00 95.75 256 ALA A N 1
ATOM 2072 C CA . ALA A 1 256 ? 0.524 -0.652 0.294 1.00 95.75 256 ALA A CA 1
ATOM 2073 C C . ALA A 1 256 ? 1.774 0.013 -0.307 1.00 95.75 256 ALA A C 1
ATOM 2075 O O . ALA A 1 256 ? 1.752 0.440 -1.463 1.00 95.75 256 ALA A O 1
ATOM 2076 N N . LYS A 1 257 ? 2.898 0.027 0.430 1.00 95.12 257 LYS A N 1
ATOM 2077 C CA . LYS A 1 257 ? 4.177 0.584 -0.052 1.00 95.12 257 LYS A CA 1
ATOM 2078 C C . LYS A 1 257 ? 4.624 -0.064 -1.370 1.00 95.12 257 LYS A C 1
ATOM 2080 O O . LYS A 1 257 ? 5.085 0.637 -2.272 1.00 95.12 257 LYS A O 1
ATOM 2085 N N . GLU A 1 258 ? 4.520 -1.386 -1.489 1.00 95.56 258 GLU A N 1
ATOM 2086 C CA . GLU A 1 258 ? 4.932 -2.135 -2.681 1.00 95.56 258 GLU A CA 1
ATOM 2087 C C . GLU A 1 258 ? 4.034 -1.858 -3.890 1.00 95.56 258 GLU A C 1
ATOM 2089 O O . GLU A 1 258 ? 4.556 -1.539 -4.963 1.00 95.56 258 GLU A O 1
ATOM 2094 N N . GLU A 1 259 ? 2.711 -1.907 -3.724 1.00 95.94 259 GLU A N 1
ATOM 2095 C CA . GLU A 1 259 ? 1.762 -1.671 -4.820 1.00 95.94 259 GLU A CA 1
ATOM 2096 C C . GLU A 1 259 ? 1.816 -0.220 -5.325 1.00 95.94 259 GLU A C 1
ATOM 2098 O O . GLU A 1 259 ? 1.915 0.003 -6.535 1.00 95.94 259 GLU A O 1
ATOM 2103 N N . ILE A 1 260 ? 1.891 0.771 -4.426 1.00 96.00 260 ILE A N 1
ATOM 2104 C CA . ILE A 1 260 ? 2.039 2.189 -4.803 1.00 96.00 260 ILE A CA 1
ATOM 2105 C C . ILE A 1 260 ? 3.340 2.401 -5.594 1.00 96.00 260 ILE A C 1
ATOM 2107 O O . ILE A 1 260 ? 3.336 2.994 -6.678 1.00 96.00 260 ILE A O 1
ATOM 2111 N N . ARG A 1 261 ? 4.474 1.879 -5.098 1.00 94.38 261 ARG A N 1
ATOM 2112 C CA . ARG A 1 261 ? 5.773 1.991 -5.791 1.00 94.38 261 ARG A CA 1
ATOM 2113 C C . ARG A 1 261 ? 5.749 1.314 -7.155 1.00 94.38 261 ARG A C 1
ATOM 2115 O O . ARG A 1 261 ? 6.327 1.841 -8.108 1.00 94.38 261 ARG A O 1
ATOM 2122 N N . LYS A 1 262 ? 5.114 0.147 -7.256 1.00 93.75 262 LYS A N 1
ATOM 2123 C CA . LYS A 1 262 ? 4.974 -0.597 -8.510 1.00 93.75 262 LYS A CA 1
ATOM 2124 C C . LYS A 1 262 ? 4.172 0.202 -9.534 1.00 93.75 262 LYS A C 1
ATOM 2126 O O . LYS A 1 262 ? 4.637 0.348 -10.664 1.00 93.75 262 LYS A O 1
ATOM 2131 N N . TRP A 1 263 ? 3.043 0.779 -9.125 1.00 93.75 263 TRP A N 1
ATOM 2132 C CA . TRP A 1 263 ? 2.192 1.584 -9.998 1.00 93.75 263 TRP A CA 1
ATOM 2133 C C . TRP A 1 263 ? 2.934 2.792 -10.581 1.00 93.75 263 TRP A C 1
ATOM 2135 O O . TRP A 1 263 ? 2.981 2.970 -11.800 1.00 93.75 263 TRP A O 1
ATOM 2145 N N . PHE A 1 264 ? 3.598 3.586 -9.731 1.00 93.69 264 PHE A N 1
ATOM 2146 C CA . PHE A 1 264 ? 4.357 4.751 -10.197 1.00 93.69 264 PHE A CA 1
ATOM 2147 C C . PHE A 1 264 ? 5.561 4.361 -11.055 1.00 93.69 264 PHE A C 1
ATOM 2149 O O . PHE A 1 264 ? 5.846 5.032 -12.044 1.00 93.69 264 PHE A O 1
ATOM 2156 N N . LYS A 1 265 ? 6.234 3.249 -10.737 1.00 91.25 265 LYS A N 1
ATOM 2157 C CA . LYS A 1 265 ? 7.328 2.720 -11.559 1.00 91.25 265 LYS A CA 1
ATOM 2158 C C . LYS A 1 265 ? 6.861 2.397 -12.978 1.00 91.25 265 LYS A C 1
ATOM 2160 O O . LYS A 1 265 ? 7.580 2.705 -13.923 1.00 91.25 265 LYS A O 1
ATOM 2165 N N . GLU A 1 266 ? 5.705 1.760 -13.140 1.00 88.69 266 GLU A N 1
ATOM 2166 C CA . GLU A 1 266 ? 5.147 1.455 -14.464 1.00 88.69 266 GLU A CA 1
ATOM 2167 C C . GLU A 1 266 ? 4.745 2.732 -15.208 1.00 88.69 266 GLU A C 1
ATOM 2169 O O . GLU A 1 266 ? 5.129 2.900 -16.365 1.00 88.69 266 GLU A O 1
ATOM 2174 N N . LYS A 1 267 ? 4.092 3.680 -14.523 1.00 90.62 267 LYS A N 1
ATOM 2175 C CA . LYS A 1 267 ? 3.725 4.985 -15.095 1.00 90.62 267 LYS A CA 1
ATOM 2176 C C . LYS A 1 267 ? 4.923 5.808 -15.557 1.00 90.62 267 LYS A C 1
ATOM 2178 O O . LYS A 1 267 ? 4.885 6.391 -16.641 1.00 90.62 267 LYS A O 1
ATOM 2183 N N . ASP A 1 268 ? 5.997 5.831 -14.775 1.00 92.12 268 ASP A N 1
ATOM 2184 C CA . ASP A 1 268 ? 7.234 6.515 -15.149 1.00 92.12 268 ASP A CA 1
ATOM 2185 C C . ASP A 1 268 ? 7.876 5.868 -16.377 1.00 92.12 268 ASP A C 1
ATOM 2187 O O . ASP A 1 268 ? 8.341 6.562 -17.274 1.00 92.12 268 ASP A O 1
ATOM 2191 N N . ILE A 1 269 ? 7.858 4.538 -16.476 1.00 86.94 269 ILE A N 1
ATOM 2192 C CA . ILE A 1 269 ? 8.372 3.841 -17.660 1.00 86.94 269 ILE A CA 1
ATOM 2193 C C . ILE A 1 269 ? 7.523 4.170 -18.894 1.00 86.94 269 ILE A C 1
ATOM 2195 O O . ILE A 1 269 ? 8.090 4.499 -19.933 1.00 86.94 269 ILE A O 1
ATOM 2199 N N . GLU A 1 270 ? 6.190 4.131 -18.794 1.00 85.31 270 GLU A N 1
ATOM 2200 C CA . GLU A 1 270 ? 5.279 4.520 -19.884 1.00 85.31 270 GLU A CA 1
ATOM 2201 C C . GLU A 1 270 ? 5.561 5.948 -20.368 1.00 85.31 270 GLU A C 1
ATOM 2203 O O . GLU A 1 270 ? 5.698 6.196 -21.570 1.00 85.31 270 GLU A O 1
ATOM 2208 N N . LYS A 1 271 ? 5.702 6.888 -19.428 1.00 87.69 271 LYS A N 1
ATOM 2209 C CA . LYS A 1 271 ? 6.008 8.289 -19.725 1.00 87.69 271 LYS A CA 1
ATOM 2210 C C . LYS A 1 271 ? 7.386 8.444 -20.364 1.00 87.69 271 LYS A C 1
ATOM 2212 O O . LYS A 1 271 ? 7.508 9.155 -21.357 1.00 87.69 271 LYS A O 1
ATOM 2217 N N . GLY A 1 272 ? 8.402 7.755 -19.848 1.00 87.25 272 GLY A N 1
ATOM 2218 C CA . GLY A 1 272 ? 9.748 7.751 -20.419 1.00 87.25 272 GLY A CA 1
ATOM 2219 C C . GLY A 1 272 ? 9.770 7.213 -21.848 1.00 87.25 272 GLY A C 1
ATOM 2220 O O . GLY A 1 272 ? 10.386 7.822 -22.715 1.00 87.25 272 GLY A O 1
ATOM 2221 N N . ILE A 1 273 ? 9.036 6.128 -22.123 1.00 81.06 273 ILE A N 1
ATOM 2222 C CA . ILE A 1 273 ? 8.868 5.593 -23.484 1.00 81.06 273 ILE A CA 1
ATOM 2223 C C . ILE A 1 273 ? 8.218 6.637 -24.388 1.00 81.06 273 ILE A C 1
ATOM 2225 O O . ILE A 1 273 ? 8.674 6.828 -25.509 1.00 81.06 273 ILE A O 1
ATOM 2229 N N . LYS A 1 274 ? 7.168 7.318 -23.919 1.00 82.38 274 LYS A N 1
ATOM 2230 C CA . LYS A 1 274 ? 6.478 8.344 -24.707 1.00 82.38 274 LYS A CA 1
ATOM 2231 C C . LYS A 1 274 ? 7.401 9.516 -25.055 1.00 82.38 274 LYS A C 1
ATOM 2233 O O . LYS A 1 274 ? 7.443 9.895 -26.218 1.00 82.38 274 LYS A O 1
ATOM 2238 N N . ILE A 1 275 ? 8.155 10.034 -24.082 1.00 85.31 275 ILE A N 1
ATOM 2239 C CA . ILE A 1 275 ? 9.135 11.115 -24.293 1.00 85.31 275 ILE A CA 1
ATOM 2240 C C . ILE A 1 275 ? 10.196 10.671 -25.303 1.00 85.31 275 ILE A C 1
ATOM 2242 O O . ILE A 1 275 ? 10.467 11.369 -26.273 1.00 85.31 275 ILE A O 1
ATOM 2246 N N . LEU A 1 276 ? 10.756 9.474 -25.111 1.00 79.69 276 LEU A N 1
ATOM 2247 C CA . LEU A 1 276 ? 11.784 8.944 -25.999 1.00 79.69 276 LEU A CA 1
ATOM 2248 C C . LEU A 1 276 ? 11.247 8.741 -27.427 1.00 79.69 276 LEU A C 1
ATOM 2250 O O . LEU A 1 276 ? 11.916 9.099 -28.385 1.00 79.69 276 LEU A O 1
ATOM 2254 N N . LYS A 1 277 ? 10.019 8.232 -27.585 1.00 73.38 277 LYS A N 1
ATOM 2255 C CA . LYS A 1 277 ? 9.368 8.090 -28.898 1.00 73.38 277 LYS A CA 1
ATOM 2256 C C . LYS A 1 277 ? 9.119 9.425 -29.592 1.00 73.38 277 LYS A C 1
ATOM 2258 O O . LYS A 1 277 ? 9.206 9.476 -30.809 1.00 73.38 277 LYS A O 1
ATOM 2263 N N . GLN A 1 278 ? 8.766 10.468 -28.843 1.00 78.44 278 GLN A N 1
ATOM 2264 C CA . GLN A 1 278 ? 8.529 11.796 -29.411 1.00 78.44 278 GLN A CA 1
ATOM 2265 C C . GLN A 1 278 ? 9.818 12.410 -29.962 1.00 78.44 278 GLN A C 1
ATOM 2267 O O . GLN A 1 278 ? 9.787 12.990 -31.039 1.00 78.44 278 GLN A O 1
ATOM 2272 N N . GLU A 1 279 ? 10.942 12.237 -29.263 1.00 72.81 279 GLU A N 1
ATOM 2273 C CA . GLU A 1 279 ? 12.228 12.793 -29.703 1.00 72.81 279 GLU A CA 1
ATOM 2274 C C . GLU A 1 279 ? 12.923 11.982 -30.798 1.00 72.81 279 GLU A C 1
ATOM 2276 O O . GLU A 1 279 ? 13.625 12.538 -31.637 1.00 72.81 279 GLU A O 1
ATOM 2281 N N . PHE A 1 280 ? 12.743 10.662 -30.799 1.00 67.62 280 PHE A N 1
ATOM 2282 C CA . PHE A 1 280 ? 13.389 9.749 -31.748 1.00 67.62 280 PHE A CA 1
ATOM 2283 C C . PHE A 1 280 ? 12.411 9.184 -32.789 1.00 67.62 280 PHE A C 1
ATOM 2285 O O . PHE A 1 280 ? 12.632 8.078 -33.281 1.00 67.62 280 PHE A O 1
ATOM 2292 N N . ALA A 1 281 ? 11.322 9.910 -33.078 1.00 54.16 281 ALA A N 1
ATOM 2293 C CA . ALA A 1 281 ? 10.218 9.487 -33.948 1.00 54.16 281 ALA A CA 1
ATOM 2294 C C . ALA A 1 281 ? 10.692 8.708 -35.189 1.00 54.16 281 ALA A C 1
ATOM 2296 O O . ALA A 1 281 ? 11.636 9.139 -35.843 1.00 54.16 281 ALA A O 1
ATOM 2297 N N . ASP A 1 282 ? 10.052 7.562 -35.467 1.00 47.66 282 ASP A N 1
ATOM 2298 C CA . ASP A 1 282 ? 10.228 6.646 -36.617 1.00 47.66 282 ASP A CA 1
ATOM 2299 C C . ASP A 1 282 ? 11.669 6.252 -37.029 1.00 47.66 282 ASP A C 1
ATOM 2301 O O . ASP A 1 282 ? 11.850 5.519 -37.997 1.00 47.66 282 ASP A O 1
ATOM 2305 N N . LEU A 1 283 ? 12.697 6.677 -36.286 1.00 45.75 283 LEU A N 1
ATOM 2306 C CA . LEU A 1 283 ? 14.111 6.521 -36.642 1.00 45.75 283 LEU A CA 1
ATOM 2307 C C . LEU A 1 283 ? 14.791 5.340 -35.935 1.00 45.75 283 LEU A C 1
ATOM 2309 O O . LEU A 1 283 ? 15.846 4.896 -36.384 1.00 45.75 283 LEU A O 1
ATOM 2313 N N . TYR A 1 284 ? 14.221 4.823 -34.837 1.00 49.09 284 TYR A N 1
ATOM 2314 C CA . TYR A 1 284 ? 14.856 3.764 -34.044 1.00 49.09 284 TYR A CA 1
ATOM 2315 C C . TYR A 1 284 ? 13.854 2.776 -33.434 1.00 49.09 284 TYR A C 1
ATOM 2317 O O . TYR A 1 284 ? 12.938 3.1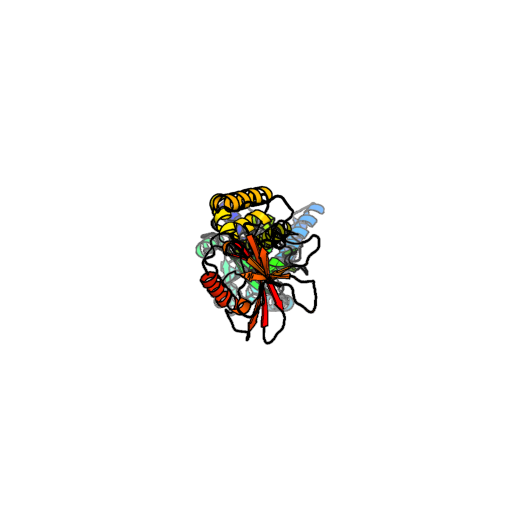45 -32.694 1.00 49.09 284 TYR A O 1
ATOM 2325 N N . SER A 1 285 ? 14.103 1.479 -33.639 1.00 49.25 285 SER A N 1
ATOM 2326 C CA . SER A 1 285 ? 13.560 0.433 -32.771 1.00 49.25 285 SER A CA 1
ATOM 2327 C C . SER A 1 285 ? 14.073 0.648 -31.342 1.00 49.25 285 SER A C 1
ATOM 2329 O O . SER A 1 285 ? 15.278 0.669 -31.092 1.00 49.25 285 SER A O 1
ATOM 2331 N N . LEU A 1 286 ? 13.158 0.774 -30.375 1.00 48.78 286 LEU A N 1
ATOM 2332 C CA . LEU A 1 286 ? 13.466 0.959 -28.943 1.00 48.78 286 LEU A CA 1
ATOM 2333 C C . LEU A 1 286 ? 14.181 -0.245 -28.296 1.00 48.78 286 LEU A C 1
ATOM 2335 O O . LEU A 1 286 ? 14.525 -0.203 -27.113 1.00 48.78 286 LEU A O 1
ATOM 2339 N N . ASN A 1 287 ? 14.396 -1.313 -29.064 1.00 46.97 287 ASN A N 1
ATOM 2340 C CA . ASN A 1 287 ? 15.169 -2.483 -28.688 1.00 46.97 287 ASN A CA 1
ATOM 2341 C C . ASN A 1 287 ? 16.449 -2.500 -29.523 1.00 46.97 287 ASN A C 1
ATOM 2343 O O . ASN A 1 287 ? 16.427 -2.861 -30.696 1.00 46.97 287 ASN A O 1
ATOM 2347 N N . GLY A 1 288 ? 17.563 -2.113 -28.910 1.00 55.94 288 GLY A N 1
ATOM 2348 C CA . GLY A 1 288 ? 18.858 -2.135 -29.571 1.00 55.94 288 GLY A CA 1
ATOM 2349 C C . GLY A 1 288 ? 19.997 -2.017 -28.574 1.00 55.94 288 GLY A C 1
ATOM 2350 O O . GLY A 1 288 ? 19.857 -1.381 -27.524 1.00 55.94 288 GLY A O 1
ATOM 2351 N N . GLU A 1 289 ? 21.138 -2.613 -28.917 1.00 65.62 289 GLU A N 1
ATOM 2352 C CA . GLU A 1 289 ? 22.372 -2.516 -28.132 1.00 65.62 289 GLU A CA 1
ATOM 2353 C C . GLU A 1 289 ? 22.743 -1.064 -27.813 1.00 65.62 289 GLU A C 1
ATOM 2355 O O . GLU A 1 289 ? 23.242 -0.794 -26.731 1.00 65.62 289 GLU A O 1
ATOM 2360 N N . ILE A 1 290 ? 22.437 -0.117 -28.708 1.00 71.44 290 ILE A N 1
ATOM 2361 C CA . ILE A 1 290 ? 22.739 1.313 -28.540 1.00 71.44 290 ILE A CA 1
ATOM 2362 C C . ILE A 1 290 ? 22.085 1.885 -27.275 1.00 71.44 290 ILE A C 1
ATOM 2364 O O . ILE A 1 290 ? 22.745 2.565 -26.494 1.00 71.44 290 ILE A O 1
ATOM 2368 N N . TYR A 1 291 ? 20.808 1.582 -27.023 1.00 74.69 291 TYR A N 1
ATOM 2369 C CA . TYR A 1 291 ? 20.114 2.063 -25.823 1.00 74.69 291 TYR A CA 1
ATOM 2370 C C . TYR A 1 291 ? 20.614 1.376 -24.551 1.00 74.69 291 TYR A C 1
ATOM 2372 O O . TYR A 1 291 ? 20.618 1.989 -23.482 1.00 74.69 291 TYR A O 1
ATOM 2380 N N . LEU A 1 292 ? 21.033 0.112 -24.653 1.00 79.38 292 LEU A N 1
ATOM 2381 C CA . LEU A 1 292 ? 21.633 -0.611 -23.536 1.00 79.38 292 LEU A CA 1
ATOM 2382 C C . LEU A 1 292 ? 23.005 -0.028 -23.180 1.00 79.38 292 LEU A C 1
ATOM 2384 O O . LEU A 1 292 ? 23.289 0.188 -22.003 1.00 79.38 292 LEU A O 1
ATOM 2388 N N . GLU A 1 293 ? 23.823 0.272 -24.184 1.00 81.56 293 GLU A N 1
ATOM 2389 C CA . GLU A 1 293 ? 25.147 0.861 -24.007 1.00 81.56 293 GLU A CA 1
ATOM 2390 C C . GLU A 1 293 ? 25.033 2.297 -23.487 1.00 81.56 293 GLU A C 1
ATOM 2392 O O . GLU A 1 293 ? 25.671 2.644 -22.495 1.00 81.56 293 GLU A O 1
ATOM 2397 N N . ALA A 1 294 ? 24.111 3.095 -24.036 1.00 84.94 294 ALA A N 1
ATOM 2398 C CA . ALA A 1 294 ? 23.797 4.421 -23.512 1.00 84.94 294 ALA A CA 1
ATOM 2399 C C . ALA A 1 294 ? 23.318 4.360 -22.051 1.00 84.94 294 ALA A C 1
ATOM 2401 O O . ALA A 1 294 ? 23.755 5.163 -21.227 1.00 84.94 294 ALA A O 1
ATOM 2402 N N . ALA A 1 295 ? 22.475 3.384 -21.693 1.00 88.75 295 ALA A N 1
ATOM 2403 C CA . ALA A 1 295 ? 22.069 3.172 -20.306 1.00 88.75 295 ALA A CA 1
ATOM 2404 C C . ALA A 1 295 ? 23.273 2.852 -19.405 1.00 88.75 295 ALA A C 1
ATOM 2406 O O . ALA A 1 295 ? 23.406 3.471 -18.351 1.00 88.75 295 ALA A O 1
ATOM 2407 N N . ARG A 1 296 ? 24.175 1.954 -19.825 1.00 89.75 296 ARG A N 1
ATOM 2408 C CA . ARG A 1 296 ? 25.387 1.595 -19.064 1.00 89.75 296 ARG A CA 1
ATOM 2409 C C . ARG A 1 296 ? 26.314 2.787 -18.847 1.00 89.75 296 ARG A C 1
ATOM 2411 O O . ARG A 1 296 ? 26.766 3.000 -17.726 1.00 89.75 296 ARG A O 1
ATOM 2418 N N . GLN A 1 297 ? 26.557 3.579 -19.889 1.00 91.81 297 GLN A N 1
ATOM 2419 C CA . GLN A 1 297 ? 27.407 4.774 -19.819 1.00 91.81 297 GLN A CA 1
ATOM 2420 C C . GLN A 1 297 ? 26.802 5.863 -18.925 1.00 91.81 297 GLN A C 1
ATOM 2422 O O . GLN A 1 297 ? 27.522 6.618 -18.282 1.00 91.81 297 GLN A O 1
ATOM 2427 N N . LEU A 1 298 ? 25.473 5.905 -18.826 1.00 92.50 298 LEU A N 1
ATOM 2428 C CA . LEU A 1 298 ? 24.743 6.765 -17.896 1.00 92.50 298 LEU A CA 1
ATOM 2429 C C . LEU A 1 298 ? 24.559 6.133 -16.500 1.00 92.50 298 LEU A C 1
ATOM 2431 O O . LEU A 1 298 ? 23.814 6.676 -15.687 1.00 92.50 298 LEU A O 1
ATOM 2435 N N . HIS A 1 299 ? 25.237 5.016 -16.213 1.00 93.38 299 HIS A N 1
ATOM 2436 C CA . HIS A 1 299 ? 25.203 4.275 -14.945 1.00 93.38 299 HIS A CA 1
ATOM 2437 C C . HIS A 1 299 ? 23.843 3.654 -14.581 1.00 93.38 299 HIS A C 1
ATOM 2439 O O . HIS A 1 299 ? 23.535 3.421 -13.412 1.00 93.38 299 HIS A O 1
ATOM 2445 N N . TYR A 1 300 ? 23.031 3.322 -15.583 1.00 91.06 300 TYR A N 1
ATOM 2446 C CA . TYR A 1 300 ? 21.797 2.560 -15.422 1.00 91.06 300 TYR A CA 1
ATOM 2447 C C . TYR A 1 300 ? 22.009 1.081 -15.757 1.00 91.06 300 TYR A C 1
ATOM 2449 O O . TYR A 1 300 ? 22.683 0.722 -16.720 1.00 91.06 300 TYR A O 1
ATOM 2457 N N . LYS A 1 301 ? 21.371 0.195 -14.981 1.00 86.81 301 LYS A N 1
ATOM 2458 C CA . LYS A 1 301 ? 21.494 -1.267 -15.135 1.00 86.81 301 LYS A CA 1
ATOM 2459 C C . LYS A 1 301 ? 20.997 -1.764 -16.497 1.00 86.81 301 LYS A C 1
ATOM 2461 O O . LYS A 1 301 ? 21.522 -2.735 -17.031 1.00 86.81 301 LYS A O 1
ATOM 2466 N N . ASN A 1 302 ? 19.931 -1.157 -17.013 1.00 83.19 302 ASN A N 1
ATOM 2467 C CA . ASN A 1 302 ? 19.325 -1.494 -18.300 1.00 83.19 302 ASN A CA 1
ATOM 2468 C C . ASN A 1 302 ? 18.461 -0.344 -18.842 1.00 83.19 302 ASN A C 1
ATOM 2470 O O . ASN A 1 302 ? 18.125 0.605 -18.123 1.00 83.19 302 ASN A O 1
ATOM 2474 N N . THR A 1 303 ? 18.018 -0.473 -20.092 1.00 82.81 303 THR A N 1
ATOM 2475 C CA . THR A 1 303 ? 17.144 0.499 -20.765 1.00 82.81 303 THR A CA 1
ATOM 2476 C C . THR A 1 303 ? 15.857 0.773 -19.985 1.00 82.81 303 THR A C 1
ATOM 2478 O O . THR A 1 303 ? 15.431 1.917 -19.877 1.00 82.81 303 THR A O 1
ATOM 2481 N N . ARG A 1 304 ? 15.257 -0.241 -19.342 1.00 83.88 304 ARG A N 1
ATOM 2482 C CA . ARG A 1 304 ? 14.038 -0.058 -18.532 1.00 83.88 304 ARG A CA 1
ATOM 2483 C C . ARG A 1 304 ? 14.281 0.858 -17.327 1.00 83.88 304 ARG A C 1
ATOM 2485 O O . ARG A 1 304 ? 13.423 1.674 -17.003 1.00 83.88 304 ARG A O 1
ATOM 2492 N N . THR A 1 305 ? 15.434 0.745 -16.664 1.00 88.94 305 THR A N 1
ATOM 2493 C CA . THR A 1 305 ? 15.808 1.641 -15.557 1.00 88.94 305 THR A CA 1
ATOM 2494 C C . THR A 1 305 ? 16.092 3.064 -16.026 1.00 88.94 305 THR A C 1
ATOM 2496 O O . THR A 1 305 ? 15.674 3.993 -15.340 1.00 88.94 305 THR A O 1
ATOM 2499 N N . LEU A 1 306 ? 16.703 3.228 -17.204 1.00 89.69 306 LEU A N 1
ATOM 2500 C CA . LEU A 1 306 ? 16.907 4.531 -17.838 1.00 89.69 306 LEU A CA 1
ATOM 2501 C C . LEU A 1 306 ? 15.563 5.204 -18.165 1.00 89.69 306 LEU A C 1
ATOM 2503 O O . LEU A 1 306 ? 15.333 6.342 -17.771 1.00 89.69 306 LEU A O 1
ATOM 2507 N N . LEU A 1 307 ? 14.644 4.475 -18.809 1.00 86.69 307 LEU A N 1
ATOM 2508 C CA . LEU A 1 307 ? 13.303 4.958 -19.163 1.00 86.69 307 LEU A CA 1
ATOM 2509 C C . LEU A 1 307 ? 12.484 5.361 -17.935 1.00 86.69 307 LEU A C 1
ATOM 2511 O O . LEU A 1 307 ? 11.837 6.404 -17.944 1.00 86.69 307 LEU A O 1
ATOM 2515 N N . LYS A 1 308 ? 12.551 4.564 -16.861 1.00 91.56 308 LYS A N 1
ATOM 2516 C CA . LYS A 1 308 ? 11.942 4.914 -15.572 1.00 91.56 308 LYS A CA 1
ATOM 2517 C C . LYS A 1 308 ? 12.466 6.266 -15.075 1.00 91.56 308 LYS A C 1
ATOM 2519 O O . LYS A 1 308 ? 11.680 7.130 -14.710 1.00 91.56 308 LYS A O 1
ATOM 2524 N N . SER A 1 309 ? 13.786 6.456 -15.060 1.00 93.06 309 SER A N 1
ATOM 2525 C CA . SER A 1 309 ? 14.391 7.709 -14.596 1.00 93.06 309 SER A CA 1
ATOM 2526 C C . SER A 1 309 ? 14.080 8.894 -15.511 1.00 93.06 309 SER A C 1
ATOM 2528 O O . SER A 1 309 ? 13.874 9.993 -15.003 1.00 93.06 309 SER A O 1
ATOM 2530 N N . LEU A 1 310 ? 13.971 8.678 -16.825 1.00 92.62 310 LEU A N 1
ATOM 2531 C CA . LEU A 1 310 ? 13.537 9.698 -17.782 1.00 92.62 310 LEU A CA 1
ATOM 2532 C C . LEU A 1 310 ? 12.094 10.145 -17.511 1.00 92.62 310 LEU A C 1
ATOM 2534 O O . LEU A 1 310 ? 11.835 11.337 -17.380 1.00 92.62 310 LEU A O 1
ATOM 2538 N N . GLY A 1 311 ? 11.147 9.212 -17.373 1.00 90.94 311 GLY A N 1
ATOM 2539 C CA . GLY A 1 311 ? 9.748 9.571 -17.114 1.00 90.94 311 GLY A CA 1
ATOM 2540 C C . GLY A 1 311 ? 9.519 10.202 -15.740 1.00 90.94 311 GLY A C 1
ATOM 2541 O O . GLY A 1 311 ? 8.696 11.115 -15.613 1.00 90.94 311 GLY A O 1
ATOM 2542 N N . ALA A 1 312 ? 10.310 9.789 -14.746 1.00 91.38 312 ALA A N 1
ATOM 2543 C CA . ALA A 1 312 ? 10.357 10.416 -13.429 1.00 91.38 312 ALA A CA 1
ATOM 2544 C C . ALA A 1 312 ? 11.011 11.815 -13.434 1.00 91.38 312 ALA A C 1
ATOM 2546 O O . ALA A 1 312 ? 10.945 12.500 -12.417 1.00 91.38 312 ALA A O 1
ATOM 2547 N N . GLY A 1 313 ? 11.646 12.237 -14.537 1.00 91.19 313 GLY A N 1
ATOM 2548 C CA . GLY A 1 313 ? 12.327 13.531 -14.663 1.00 91.19 313 GLY A CA 1
ATOM 2549 C C . GLY A 1 313 ? 13.705 13.602 -13.994 1.00 91.19 313 GLY A C 1
ATOM 2550 O O . GLY A 1 313 ? 14.247 14.687 -13.827 1.00 91.19 313 GLY A O 1
ATOM 2551 N N . GLN A 1 314 ? 14.287 12.464 -13.607 1.00 93.56 314 GLN A N 1
ATOM 2552 C CA . GLN A 1 314 ? 15.608 12.395 -12.962 1.00 93.56 314 GLN A CA 1
ATOM 2553 C C . GLN A 1 314 ? 16.764 12.589 -13.952 1.00 93.56 314 GLN A C 1
ATOM 2555 O O . GLN A 1 314 ? 17.879 12.916 -13.553 1.00 93.56 314 GLN A O 1
ATOM 2560 N N . ILE A 1 315 ? 16.514 12.346 -15.238 1.00 93.75 315 ILE A N 1
ATOM 2561 C CA . ILE A 1 315 ? 17.466 12.560 -16.324 1.00 93.75 315 ILE A CA 1
ATOM 2562 C C . ILE A 1 315 ? 16.770 13.306 -17.459 1.00 93.75 315 ILE A C 1
ATOM 2564 O O . ILE A 1 315 ? 15.638 12.982 -17.816 1.00 93.75 315 ILE A O 1
ATOM 2568 N N . SER A 1 316 ? 17.450 14.309 -18.016 1.00 93.50 316 SER A N 1
ATOM 2569 C CA . SER A 1 316 ? 16.952 15.040 -19.177 1.00 93.50 316 SER A CA 1
ATOM 2570 C C . SER A 1 316 ? 17.105 14.216 -20.451 1.00 93.50 316 SER A C 1
ATOM 2572 O O . SER A 1 316 ? 18.049 13.434 -20.615 1.00 93.50 316 SER A O 1
ATOM 2574 N N . ILE A 1 317 ? 16.183 14.431 -21.382 1.00 89.38 317 ILE A N 1
ATOM 2575 C CA . ILE A 1 317 ? 16.212 13.776 -22.684 1.00 89.38 317 ILE A CA 1
ATOM 2576 C C . ILE A 1 317 ? 17.454 14.169 -23.497 1.00 89.38 317 ILE A C 1
ATOM 2578 O O . ILE A 1 317 ? 18.060 13.307 -24.126 1.00 89.38 317 ILE A O 1
ATOM 2582 N N . ASP A 1 318 ? 17.931 15.410 -23.369 1.00 88.88 318 ASP A N 1
ATOM 2583 C CA . ASP A 1 318 ? 19.149 15.891 -24.036 1.00 88.88 318 ASP A CA 1
ATOM 2584 C C . ASP A 1 318 ? 20.398 15.107 -23.630 1.00 88.88 318 ASP A C 1
ATOM 2586 O O . ASP A 1 318 ? 21.267 14.819 -24.455 1.00 88.88 318 ASP A O 1
ATOM 2590 N N . LYS A 1 319 ? 20.491 14.715 -22.351 1.00 91.00 319 LYS A N 1
ATOM 2591 C CA . LYS A 1 319 ? 21.615 13.912 -21.858 1.00 91.00 319 LYS A CA 1
ATOM 2592 C C . LYS A 1 319 ? 21.604 12.519 -22.482 1.00 91.00 319 LYS A C 1
ATOM 2594 O O . LYS A 1 319 ? 22.655 12.008 -22.864 1.00 91.00 319 LYS A O 1
ATOM 2599 N N . ILE A 1 320 ? 20.418 11.925 -22.606 1.00 88.44 320 ILE A N 1
ATOM 2600 C CA . ILE A 1 320 ? 20.229 10.631 -23.268 1.00 88.44 320 ILE A CA 1
ATOM 2601 C C . ILE A 1 320 ? 20.562 10.752 -24.755 1.00 88.44 320 ILE A C 1
ATOM 2603 O O . ILE A 1 320 ? 21.306 9.925 -25.275 1.00 88.44 320 ILE A O 1
ATOM 2607 N N . LYS A 1 321 ? 20.088 11.811 -25.415 1.00 83.94 321 LYS A N 1
ATOM 2608 C CA . LYS A 1 321 ? 20.357 12.093 -26.824 1.00 83.94 321 LYS A CA 1
ATOM 2609 C C . LYS A 1 321 ? 21.842 12.212 -27.115 1.00 83.94 321 LYS A C 1
ATOM 2611 O O . LYS A 1 321 ? 22.355 11.460 -27.935 1.00 83.94 321 LYS A O 1
ATOM 2616 N N . ARG A 1 322 ? 22.554 13.056 -26.370 1.00 85.81 322 ARG A N 1
ATOM 2617 C CA . ARG A 1 322 ? 24.007 13.198 -26.507 1.00 85.81 322 ARG A CA 1
ATOM 2618 C C . ARG A 1 322 ? 24.731 11.865 -26.325 1.00 85.81 322 ARG A C 1
ATOM 2620 O O . ARG A 1 322 ? 25.681 11.590 -27.050 1.00 85.81 322 ARG A O 1
ATOM 2627 N N . GLN A 1 323 ? 24.301 11.039 -25.370 1.00 87.31 323 GLN A N 1
ATOM 2628 C CA . GLN A 1 323 ? 24.931 9.736 -25.170 1.00 87.31 323 GLN A CA 1
ATOM 2629 C C . GLN A 1 323 ? 24.671 8.794 -26.346 1.00 87.31 323 GLN A C 1
ATOM 2631 O O . GLN A 1 323 ? 25.602 8.152 -26.818 1.00 87.31 323 GLN A O 1
ATOM 2636 N N . ILE A 1 324 ? 23.437 8.736 -26.843 1.00 80.00 324 ILE A N 1
ATOM 2637 C CA . ILE A 1 324 ? 23.088 7.935 -28.021 1.00 80.00 324 ILE A CA 1
ATOM 2638 C C . ILE A 1 324 ? 23.909 8.390 -29.234 1.00 80.00 324 ILE A C 1
ATOM 2640 O O . ILE A 1 324 ? 24.481 7.555 -29.926 1.00 80.00 324 ILE A O 1
ATOM 2644 N N . GLU A 1 325 ? 24.050 9.700 -29.449 1.00 74.75 325 GLU A N 1
ATOM 2645 C CA . GLU A 1 325 ? 24.872 10.254 -30.530 1.00 74.75 325 GLU A CA 1
ATOM 2646 C C . GLU A 1 325 ? 26.355 9.869 -30.409 1.00 74.75 325 GLU A C 1
ATOM 2648 O O . GLU A 1 325 ? 27.016 9.605 -31.414 1.00 74.75 325 GLU A O 1
ATOM 2653 N N . LEU A 1 326 ? 26.893 9.816 -29.187 1.00 79.50 326 LEU A N 1
ATOM 2654 C CA . LEU A 1 326 ? 28.266 9.375 -28.932 1.00 79.50 326 LEU A CA 1
ATOM 2655 C C . LEU A 1 326 ? 28.450 7.877 -29.183 1.00 79.50 326 LEU A C 1
ATOM 2657 O O . LEU A 1 326 ? 29.454 7.492 -29.776 1.00 79.50 326 LEU A O 1
ATOM 2661 N N . GLU A 1 327 ? 27.502 7.041 -28.761 1.00 74.00 327 GLU A N 1
ATOM 2662 C CA . GLU A 1 327 ? 27.551 5.596 -29.017 1.00 74.00 327 GLU A CA 1
ATOM 2663 C C . GLU A 1 327 ? 27.418 5.283 -30.509 1.00 74.00 327 GLU A C 1
ATOM 2665 O O . GLU A 1 327 ? 28.122 4.415 -31.027 1.00 74.00 327 GLU A O 1
ATOM 2670 N N . LEU A 1 328 ? 26.593 6.052 -31.222 1.00 66.25 328 LEU A N 1
ATOM 2671 C CA . LEU A 1 328 ? 26.510 5.995 -32.676 1.00 66.25 328 LEU A CA 1
ATOM 2672 C C . LEU A 1 328 ? 27.866 6.354 -33.311 1.00 66.25 328 LEU A C 1
ATOM 2674 O O . LEU A 1 328 ? 28.427 5.556 -34.058 1.00 66.25 328 LEU A O 1
ATOM 2678 N N . LYS A 1 329 ? 28.481 7.478 -32.925 1.00 64.50 329 LYS A N 1
ATOM 2679 C CA . LYS A 1 329 ? 29.817 7.861 -33.421 1.00 64.50 329 LYS A CA 1
ATOM 2680 C C . LYS A 1 329 ? 30.904 6.831 -33.097 1.00 64.50 329 LYS A C 1
ATOM 2682 O O . LYS A 1 329 ? 31.742 6.549 -33.947 1.00 64.50 329 LYS A O 1
ATOM 2687 N N . ARG A 1 330 ? 30.897 6.250 -31.891 1.00 65.81 330 ARG A N 1
ATOM 2688 C CA . ARG A 1 330 ? 31.856 5.211 -31.461 1.00 65.81 330 ARG A CA 1
ATOM 2689 C C . ARG A 1 330 ? 31.770 3.950 -32.307 1.00 65.81 330 ARG A C 1
ATOM 2691 O O . ARG A 1 330 ? 32.798 3.353 -32.603 1.00 65.81 330 ARG A O 1
ATOM 2698 N N . LYS A 1 331 ? 30.560 3.565 -32.707 1.00 57.81 331 LYS A N 1
ATOM 2699 C CA . LYS A 1 331 ? 30.328 2.444 -33.622 1.00 57.81 331 LYS A CA 1
ATOM 2700 C C . LYS A 1 331 ? 30.554 2.813 -35.102 1.00 57.81 331 LYS A C 1
ATOM 2702 O O . LYS A 1 331 ? 30.260 2.001 -35.967 1.00 57.81 331 LYS A O 1
ATOM 2707 N N . GLY A 1 332 ? 31.094 4.003 -35.393 1.00 45.38 332 GLY A N 1
ATOM 2708 C CA . GLY A 1 332 ? 31.412 4.454 -36.751 1.00 45.38 332 GLY A CA 1
ATOM 2709 C C . GLY A 1 332 ? 30.238 5.080 -37.508 1.00 45.38 332 GLY A C 1
ATOM 2710 O O . GLY A 1 332 ? 30.373 5.371 -38.691 1.00 45.38 332 GLY A O 1
ATOM 2711 N N . PHE A 1 333 ? 29.100 5.326 -36.852 1.00 44.00 333 PHE A N 1
ATOM 2712 C CA . PHE A 1 333 ? 27.948 5.976 -37.476 1.00 44.00 333 PHE A CA 1
ATOM 2713 C C . PHE A 1 333 ? 28.130 7.504 -37.490 1.00 44.00 333 PHE A C 1
ATOM 2715 O O . PHE A 1 333 ? 28.211 8.154 -36.443 1.00 44.00 333 PHE A O 1
ATOM 2722 N N . THR A 1 334 ? 28.161 8.113 -38.675 1.00 37.56 334 THR A N 1
ATOM 2723 C CA . THR A 1 334 ? 28.095 9.569 -38.851 1.00 37.56 334 THR A CA 1
ATOM 2724 C C . THR A 1 334 ? 26.638 10.021 -38.890 1.00 37.56 334 THR A C 1
ATOM 2726 O O . THR A 1 334 ? 25.922 9.809 -39.863 1.00 37.56 334 THR A O 1
ATOM 2729 N N . ILE A 1 335 ? 26.184 10.679 -37.822 1.00 37.91 335 ILE A N 1
ATOM 2730 C CA . ILE A 1 335 ? 24.875 11.345 -37.803 1.00 37.91 335 ILE A CA 1
ATOM 2731 C C . ILE A 1 335 ? 25.014 12.624 -38.629 1.00 37.91 335 ILE A C 1
ATOM 2733 O O . ILE A 1 335 ? 25.470 13.653 -38.125 1.00 37.91 335 ILE A O 1
ATOM 2737 N N . ALA A 1 336 ? 24.693 12.546 -39.919 1.00 32.09 336 ALA A N 1
ATOM 2738 C CA . ALA A 1 336 ? 24.536 13.733 -40.744 1.00 32.09 336 ALA A CA 1
ATOM 2739 C C . ALA A 1 336 ? 23.341 14.541 -40.209 1.00 32.09 336 ALA A C 1
ATOM 2741 O O . ALA A 1 336 ? 22.278 13.986 -39.935 1.00 32.09 336 ALA A O 1
ATOM 2742 N N . ASN A 1 337 ? 23.544 15.845 -40.012 1.00 28.19 337 ASN A N 1
ATOM 2743 C CA . ASN A 1 337 ? 22.551 16.787 -39.497 1.00 28.19 337 ASN A CA 1
ATOM 2744 C C . ASN A 1 337 ? 21.145 16.566 -40.092 1.00 28.19 337 ASN A C 1
ATOM 2746 O O . ASN A 1 337 ? 20.952 16.712 -41.293 1.00 28.19 337 ASN A O 1
ATOM 2750 N N . ASN A 1 338 ? 20.178 16.304 -39.209 1.00 32.16 338 ASN A N 1
ATOM 2751 C CA . ASN A 1 338 ? 18.756 16.679 -39.248 1.00 32.16 338 ASN A CA 1
ATOM 2752 C C . ASN A 1 338 ? 17.884 16.481 -40.504 1.00 32.16 338 ASN A C 1
ATOM 2754 O O . ASN A 1 338 ? 16.713 16.823 -40.420 1.00 32.16 338 ASN A O 1
ATOM 2758 N N . ASN A 1 339 ? 18.336 15.870 -41.597 1.00 31.78 339 ASN A N 1
ATOM 2759 C CA . ASN A 1 339 ? 17.479 15.570 -42.752 1.00 31.78 339 ASN A CA 1
ATOM 2760 C C . ASN A 1 339 ? 17.687 14.125 -43.236 1.00 31.78 339 ASN A C 1
ATOM 2762 O O . ASN A 1 339 ? 18.236 13.891 -44.306 1.00 31.78 339 ASN A O 1
ATOM 2766 N N . VAL A 1 340 ? 17.222 13.137 -42.465 1.00 38.34 340 VAL A N 1
ATOM 2767 C CA . VAL A 1 340 ? 17.170 11.723 -42.915 1.00 38.34 340 VAL A CA 1
ATOM 2768 C C . VAL A 1 340 ? 15.969 11.465 -43.848 1.00 38.34 340 VAL A C 1
ATOM 2770 O O . VAL A 1 340 ? 15.748 10.347 -44.297 1.00 38.34 340 VAL A O 1
ATOM 2773 N N . LEU A 1 341 ? 15.199 12.497 -44.206 1.00 35.03 341 LEU A N 1
ATOM 2774 C CA . LEU A 1 341 ? 13.979 12.340 -45.000 1.00 35.03 341 LEU A CA 1
ATOM 2775 C C . LEU A 1 341 ? 14.160 12.292 -46.524 1.00 35.03 341 LEU A C 1
ATOM 2777 O O . LEU A 1 341 ? 13.183 12.005 -47.193 1.00 35.03 341 LEU A O 1
ATOM 2781 N N . ASP A 1 342 ? 15.367 12.445 -47.074 1.00 34.94 342 ASP A N 1
ATOM 2782 C CA . ASP A 1 342 ? 15.604 12.224 -48.511 1.00 34.94 342 ASP A CA 1
ATOM 2783 C C . ASP A 1 342 ? 16.953 11.532 -48.745 1.00 34.94 342 ASP A C 1
ATOM 2785 O O . ASP A 1 342 ? 17.939 12.138 -49.153 1.00 34.94 342 ASP A O 1
ATOM 2789 N N . THR A 1 343 ? 17.015 10.229 -48.474 1.00 41.44 343 THR A N 1
ATOM 2790 C CA . THR A 1 343 ? 18.115 9.375 -48.953 1.00 41.44 343 THR A CA 1
ATOM 2791 C C . THR A 1 343 ? 17.567 8.352 -49.940 1.00 41.44 343 THR A C 1
ATOM 2793 O O . THR A 1 343 ? 17.546 7.147 -49.702 1.00 41.44 343 THR A O 1
ATOM 2796 N N . LEU A 1 344 ? 17.134 8.855 -51.102 1.00 46.41 344 LEU A N 1
ATOM 2797 C CA . LEU A 1 344 ? 17.282 8.071 -52.327 1.00 46.41 344 LEU A CA 1
ATOM 2798 C C . LEU A 1 344 ? 18.759 7.652 -52.436 1.00 46.41 344 LEU A C 1
ATOM 2800 O O . LEU A 1 344 ? 19.631 8.424 -52.024 1.00 46.41 344 LEU A O 1
ATOM 2804 N N . PRO A 1 345 ? 19.063 6.460 -52.972 1.00 53.16 345 PRO A N 1
ATOM 2805 C CA . PRO A 1 345 ? 20.439 6.078 -53.236 1.00 53.16 345 PRO A CA 1
ATOM 2806 C C . PRO A 1 345 ? 21.078 7.167 -54.103 1.00 53.16 345 PRO A C 1
ATOM 2808 O O . PRO A 1 345 ? 20.664 7.383 -55.243 1.00 53.16 345 PRO A O 1
ATOM 2811 N N . ALA A 1 346 ? 22.030 7.913 -53.543 1.00 62.16 346 ALA A N 1
ATOM 2812 C CA . ALA A 1 346 ? 22.748 8.922 -54.301 1.00 62.16 346 ALA A CA 1
ATOM 2813 C C . ALA A 1 346 ? 23.634 8.158 -55.285 1.00 62.16 346 ALA A C 1
ATOM 2815 O O . ALA A 1 346 ? 24.610 7.532 -54.886 1.00 62.16 346 ALA A O 1
ATOM 2816 N N . ILE A 1 347 ? 23.242 8.133 -56.555 1.00 67.38 347 ILE A N 1
ATOM 2817 C CA . ILE A 1 347 ? 23.951 7.429 -57.622 1.00 67.38 347 ILE A CA 1
ATOM 2818 C C . ILE A 1 347 ? 24.494 8.476 -58.588 1.00 67.38 347 ILE A C 1
ATOM 2820 O O . ILE A 1 347 ? 23.748 9.289 -59.135 1.00 67.38 347 ILE A O 1
ATOM 2824 N N . SER A 1 348 ? 25.804 8.456 -58.798 1.00 68.81 348 SER A N 1
ATOM 2825 C CA . SER A 1 348 ? 26.493 9.280 -59.785 1.00 68.81 348 SER A CA 1
ATOM 2826 C C . SER A 1 348 ? 26.315 8.694 -61.187 1.00 68.81 348 SER A C 1
ATOM 2828 O O . SER A 1 348 ? 26.361 7.478 -61.381 1.00 68.81 348 SER A O 1
ATOM 2830 N N . GLY A 1 349 ? 26.129 9.569 -62.181 1.00 68.81 349 GLY A N 1
ATOM 2831 C CA . GLY A 1 349 ? 25.940 9.178 -63.584 1.00 68.81 349 GLY A CA 1
ATOM 2832 C C . GLY A 1 349 ? 24.479 9.061 -64.034 1.00 68.81 349 GLY A C 1
ATOM 2833 O O . GLY A 1 349 ? 24.224 8.602 -65.146 1.00 68.81 349 GLY A O 1
ATOM 2834 N N . ILE A 1 350 ? 23.512 9.487 -63.218 1.00 74.69 350 ILE A N 1
ATOM 2835 C CA . ILE A 1 350 ? 22.093 9.583 -63.603 1.00 74.69 350 ILE A CA 1
ATOM 2836 C C . ILE A 1 350 ? 21.764 10.938 -64.233 1.00 74.69 350 ILE A C 1
ATOM 2838 O O . ILE A 1 350 ? 22.409 11.943 -63.932 1.00 74.69 350 ILE A O 1
ATOM 2842 N N . ASP A 1 351 ? 20.748 10.970 -65.093 1.00 72.44 351 ASP A N 1
ATOM 2843 C CA . ASP A 1 351 ? 20.274 12.231 -65.663 1.00 72.44 351 ASP A CA 1
ATOM 2844 C C . ASP A 1 351 ? 19.410 12.994 -64.633 1.00 72.44 351 ASP A C 1
ATOM 2846 O O . ASP A 1 351 ? 18.749 12.367 -63.794 1.00 72.44 351 ASP A O 1
ATOM 2850 N N . PRO A 1 352 ? 19.366 14.341 -64.674 1.00 59.59 352 PRO A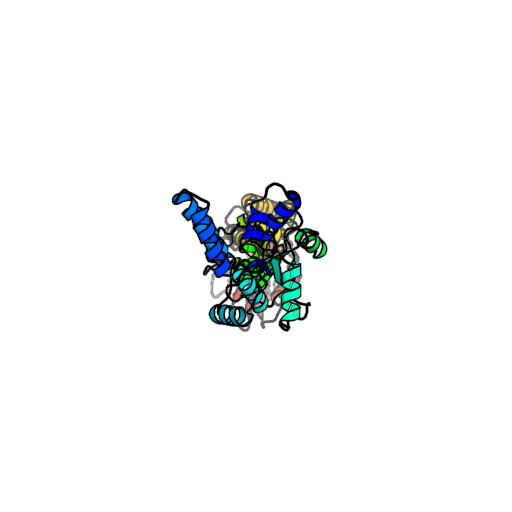 N 1
ATOM 2851 C CA . PRO A 1 352 ? 18.530 15.126 -63.767 1.00 59.59 352 PRO A CA 1
ATOM 2852 C C . PRO A 1 352 ? 17.057 14.682 -63.842 1.00 59.59 352 PRO A C 1
ATOM 2854 O O . PRO A 1 352 ? 16.477 14.615 -64.927 1.00 59.59 352 PRO A O 1
ATOM 2857 N N . ASN A 1 353 ? 16.430 14.397 -62.694 1.00 62.00 353 ASN A N 1
ATOM 2858 C CA . ASN A 1 353 ? 15.041 13.910 -62.575 1.00 62.00 353 ASN A CA 1
ATOM 2859 C C . ASN A 1 353 ? 14.767 12.525 -63.209 1.00 62.00 353 ASN A C 1
ATOM 2861 O O . ASN A 1 353 ? 13.656 12.262 -63.699 1.00 62.00 353 ASN A O 1
ATOM 2865 N N . GLN A 1 354 ? 15.766 11.638 -63.232 1.00 71.06 354 GLN A N 1
ATOM 2866 C CA . GLN A 1 354 ? 15.594 10.229 -63.584 1.00 71.06 354 GLN A CA 1
ATOM 2867 C C . GLN A 1 354 ? 15.248 9.400 -62.338 1.00 71.06 354 GLN A C 1
ATOM 2869 O O . GLN A 1 354 ? 15.990 9.385 -61.361 1.00 71.06 354 GLN A O 1
ATOM 2874 N N . GLU A 1 355 ? 14.108 8.708 -62.372 1.00 70.62 355 GLU A N 1
ATOM 2875 C CA . GLU A 1 355 ? 13.686 7.815 -61.290 1.00 70.62 355 GLU A CA 1
ATOM 2876 C C . GLU A 1 355 ? 14.523 6.529 -61.301 1.00 70.62 355 GLU A C 1
ATOM 2878 O O . GLU A 1 355 ? 14.738 5.932 -62.361 1.00 70.62 355 GLU A O 1
ATOM 2883 N N . ILE A 1 356 ? 14.981 6.104 -60.122 1.00 73.81 356 ILE A N 1
ATOM 2884 C CA . ILE A 1 356 ? 15.813 4.915 -59.925 1.00 73.81 356 ILE A CA 1
ATOM 2885 C C . ILE A 1 356 ? 15.007 3.847 -59.193 1.00 73.81 356 ILE A C 1
ATOM 2887 O O . ILE A 1 356 ? 14.390 4.125 -58.168 1.00 73.81 356 ILE A O 1
ATOM 2891 N N . ILE A 1 357 ? 15.095 2.603 -59.666 1.00 74.12 357 ILE A N 1
ATOM 2892 C CA . ILE A 1 357 ? 14.608 1.433 -58.930 1.00 74.12 357 ILE A CA 1
ATOM 2893 C C . ILE A 1 357 ? 15.733 0.407 -58.813 1.00 74.12 357 ILE A C 1
ATOM 2895 O O . ILE A 1 357 ? 16.276 -0.047 -59.819 1.00 74.12 357 ILE A O 1
ATOM 2899 N N . LEU A 1 358 ? 16.056 -0.002 -57.586 1.00 75.50 358 LEU A N 1
ATOM 2900 C CA . LEU A 1 358 ? 16.992 -1.100 -57.342 1.00 75.50 358 LEU A CA 1
ATOM 2901 C C . LEU A 1 358 ? 16.344 -2.432 -57.746 1.00 75.50 358 LEU A C 1
ATOM 2903 O O . LEU A 1 358 ? 15.190 -2.711 -57.410 1.00 75.50 358 LEU A O 1
ATOM 2907 N N . ALA A 1 359 ? 17.067 -3.261 -58.494 1.00 73.62 359 ALA A N 1
ATOM 2908 C CA . ALA A 1 359 ? 16.545 -4.532 -58.971 1.00 73.62 359 ALA A CA 1
ATOM 2909 C C . ALA A 1 359 ? 16.428 -5.554 -57.831 1.00 73.62 359 ALA A C 1
ATOM 2911 O O . ALA A 1 359 ? 17.408 -5.885 -57.166 1.00 73.62 359 ALA A O 1
ATOM 2912 N N . SER A 1 360 ? 15.244 -6.146 -57.669 1.00 68.75 360 SER A N 1
ATOM 2913 C CA . SER A 1 360 ? 14.979 -7.165 -56.644 1.00 68.75 360 SER A CA 1
ATOM 2914 C C . SER A 1 360 ? 15.726 -8.485 -56.861 1.00 68.75 360 SER A C 1
ATOM 2916 O O . SER A 1 360 ? 15.805 -9.295 -55.945 1.00 68.75 360 SER A O 1
ATOM 2918 N N . CYS A 1 361 ? 16.278 -8.724 -58.056 1.00 72.44 361 CYS A N 1
ATOM 2919 C CA . CYS A 1 361 ? 16.981 -9.968 -58.367 1.00 72.44 361 CYS A CA 1
ATOM 2920 C C . CYS A 1 361 ? 18.408 -10.038 -57.813 1.00 72.44 361 CYS A C 1
ATOM 2922 O O . CYS A 1 361 ? 18.931 -11.134 -57.658 1.00 72.44 361 CYS A O 1
ATOM 2924 N N . CYS A 1 362 ? 19.050 -8.892 -57.583 1.00 69.81 362 CYS A N 1
ATOM 2925 C CA . CYS A 1 362 ? 20.418 -8.827 -57.065 1.00 69.81 362 CYS A CA 1
ATOM 2926 C C . CYS A 1 362 ? 20.588 -7.840 -55.910 1.00 69.81 362 CYS A C 1
ATOM 2928 O O . CYS A 1 362 ? 21.663 -7.833 -55.335 1.00 69.81 362 CYS A O 1
ATOM 2930 N N . LEU A 1 363 ? 19.557 -7.040 -55.590 1.00 72.06 363 LEU A N 1
ATOM 2931 C CA . LEU A 1 363 ? 19.530 -6.091 -54.470 1.00 72.06 363 LEU A CA 1
ATOM 2932 C C . LEU A 1 363 ? 20.848 -5.312 -54.349 1.00 72.06 363 LEU A C 1
ATOM 2934 O O . LEU A 1 363 ? 21.547 -5.475 -53.356 1.00 72.06 363 LEU A O 1
ATOM 2938 N N . PRO A 1 364 ? 21.215 -4.517 -55.371 1.00 72.31 364 PRO A N 1
ATOM 2939 C CA . PRO A 1 364 ? 22.530 -3.897 -55.407 1.00 72.31 364 PRO A CA 1
ATOM 2940 C C . PRO A 1 364 ? 22.701 -2.919 -54.241 1.00 72.31 364 PRO A C 1
ATOM 2942 O O . PRO A 1 364 ? 21.831 -2.078 -53.997 1.00 72.31 364 PRO A O 1
ATOM 2945 N N . LEU A 1 365 ? 23.831 -3.036 -53.553 1.00 71.44 365 LEU A N 1
ATOM 2946 C CA . LEU A 1 365 ? 24.233 -2.247 -52.393 1.00 71.44 365 LEU A CA 1
ATOM 2947 C C . LEU A 1 365 ? 25.473 -1.397 -52.727 1.00 71.44 365 LEU A C 1
ATOM 2949 O O . LEU A 1 365 ? 26.238 -1.765 -53.621 1.00 71.44 365 LEU A O 1
ATOM 2953 N N . PRO A 1 366 ? 25.731 -0.295 -51.991 1.00 66.88 366 PRO A N 1
ATOM 2954 C CA . PRO A 1 366 ? 26.893 0.573 -52.202 1.00 66.88 366 PRO A CA 1
ATOM 2955 C C . PRO A 1 366 ? 28.251 -0.128 -52.308 1.00 66.88 366 PRO A C 1
ATOM 2957 O O . PRO A 1 366 ? 29.125 0.297 -53.058 1.00 66.88 366 PRO A O 1
ATOM 2960 N N . GLN A 1 367 ? 28.408 -1.230 -51.584 1.00 66.31 367 GLN A N 1
ATOM 2961 C CA . GLN A 1 367 ? 29.623 -2.042 -51.529 1.00 66.31 367 GLN A CA 1
ATOM 2962 C C . GLN A 1 367 ? 29.884 -2.904 -52.773 1.00 66.31 367 GLN A C 1
ATOM 2964 O O . GLN A 1 367 ? 30.997 -3.387 -52.948 1.00 66.31 367 GLN A O 1
ATOM 2969 N N . ASP A 1 368 ? 28.881 -3.121 -53.628 1.00 68.31 368 ASP A N 1
ATOM 2970 C CA . ASP A 1 368 ? 29.020 -3.982 -54.805 1.00 68.31 368 ASP A CA 1
ATOM 2971 C C . ASP A 1 368 ? 29.907 -3.358 -55.904 1.00 68.31 368 ASP A C 1
ATOM 2973 O O . ASP A 1 368 ? 30.110 -3.950 -56.965 1.00 68.31 368 ASP A O 1
ATOM 2977 N N . GLY A 1 369 ? 30.439 -2.158 -55.653 1.00 70.00 369 GLY A N 1
ATOM 2978 C CA . GLY A 1 369 ? 31.297 -1.427 -56.569 1.00 70.00 369 GLY A CA 1
ATOM 2979 C C . GLY A 1 369 ? 30.491 -0.760 -57.676 1.00 70.00 369 GLY A C 1
ATOM 2980 O O . GLY A 1 369 ? 29.531 -0.031 -57.418 1.00 70.00 369 GLY A O 1
ATOM 2981 N N . GLU A 1 370 ? 30.903 -0.964 -58.923 1.00 79.50 370 GLU A N 1
ATOM 2982 C CA . GLU A 1 370 ? 30.191 -0.410 -60.071 1.00 79.50 370 GLU A CA 1
ATOM 2983 C C . GLU A 1 370 ? 28.820 -1.082 -60.237 1.00 79.50 370 GLU A C 1
ATOM 2985 O O . GLU A 1 370 ? 28.664 -2.299 -60.124 1.00 79.50 370 GLU A O 1
ATOM 2990 N N . ILE A 1 371 ? 27.802 -0.278 -60.534 1.00 86.50 371 ILE A N 1
ATOM 2991 C CA . ILE A 1 371 ? 26.433 -0.746 -60.762 1.00 86.50 371 ILE A CA 1
ATOM 2992 C C . ILE A 1 371 ? 25.996 -0.442 -62.187 1.00 86.50 371 ILE A C 1
ATOM 2994 O O . ILE A 1 371 ? 26.464 0.502 -62.819 1.00 86.50 371 ILE A O 1
ATOM 2998 N N . ILE A 1 372 ? 25.082 -1.252 -62.715 1.00 86.81 372 ILE A N 1
ATOM 2999 C CA . ILE A 1 372 ? 24.602 -1.135 -64.092 1.00 86.81 372 ILE A CA 1
ATOM 3000 C C . ILE A 1 372 ? 23.139 -0.706 -64.078 1.00 86.81 372 ILE A C 1
ATOM 3002 O O . ILE A 1 372 ? 22.260 -1.444 -63.635 1.00 86.81 372 ILE A O 1
ATOM 3006 N N . GLY A 1 373 ? 22.868 0.494 -64.583 1.00 87.12 373 GLY A N 1
ATOM 3007 C CA . GLY A 1 373 ? 21.526 0.976 -64.876 1.00 87.12 373 GLY A CA 1
ATOM 3008 C C . GLY A 1 373 ? 21.037 0.456 -66.223 1.00 87.12 373 GLY A C 1
ATOM 3009 O O . GLY A 1 373 ? 21.685 0.665 -67.243 1.00 87.12 373 GLY A O 1
ATOM 3010 N N . VAL A 1 374 ? 19.876 -0.186 -66.241 1.00 84.94 374 VAL A N 1
ATOM 3011 C CA . VAL A 1 374 ? 19.223 -0.689 -67.450 1.00 84.94 374 VAL A CA 1
ATOM 3012 C C . VAL A 1 374 ? 18.050 0.215 -67.799 1.00 84.94 374 VAL A C 1
ATOM 3014 O O . VAL A 1 374 ? 17.134 0.403 -66.990 1.00 84.94 374 VAL A O 1
ATOM 3017 N N . VAL A 1 375 ? 18.061 0.752 -69.019 1.00 79.56 375 VAL A N 1
ATOM 3018 C CA . VAL A 1 375 ? 16.938 1.519 -69.572 1.00 79.56 375 VAL A CA 1
ATOM 3019 C C . VAL A 1 375 ? 16.016 0.557 -70.320 1.00 79.56 375 VAL A C 1
ATOM 3021 O O . VAL A 1 375 ? 16.454 -0.190 -71.191 1.00 79.56 375 VAL A O 1
ATOM 3024 N N . SER A 1 376 ? 14.730 0.542 -69.969 1.00 67.56 376 SER A N 1
ATOM 3025 C CA . SER A 1 376 ? 13.746 -0.301 -70.655 1.00 67.56 376 SER A CA 1
ATOM 3026 C C . SER A 1 376 ? 13.373 0.300 -72.012 1.00 67.56 376 SER A C 1
ATOM 3028 O O . SER A 1 376 ? 12.975 1.462 -72.077 1.00 67.56 376 SER A O 1
ATOM 3030 N N . GLU A 1 377 ? 13.399 -0.506 -73.080 1.00 63.38 377 GLU A N 1
ATOM 3031 C CA . GLU A 1 377 ? 13.018 -0.097 -74.448 1.00 63.38 377 GLU A CA 1
ATOM 3032 C C . GLU A 1 377 ? 11.599 0.499 -74.539 1.00 63.38 377 GLU A C 1
ATOM 3034 O O . GLU A 1 377 ? 11.304 1.267 -75.450 1.00 63.38 377 GLU A O 1
ATOM 3039 N N . ARG A 1 378 ? 10.702 0.148 -73.603 1.00 58.44 378 ARG A N 1
ATOM 3040 C CA . ARG A 1 378 ? 9.287 0.565 -73.634 1.00 58.44 378 ARG A CA 1
ATOM 3041 C C . ARG A 1 378 ? 8.955 1.783 -72.773 1.00 58.44 378 ARG A C 1
ATOM 3043 O O . ARG A 1 378 ? 7.890 2.345 -72.977 1.00 58.44 378 ARG A O 1
ATOM 3050 N N . ASN A 1 379 ? 9.803 2.163 -71.812 1.00 54.28 379 ASN A N 1
ATOM 3051 C CA . ASN A 1 379 ? 9.586 3.304 -70.912 1.00 54.28 379 ASN A CA 1
ATOM 3052 C C . ASN A 1 379 ? 10.935 3.806 -70.368 1.00 54.28 379 ASN A C 1
ATOM 3054 O O . ASN A 1 379 ? 11.635 3.077 -69.669 1.00 54.28 379 ASN A O 1
ATOM 3058 N N . LEU A 1 380 ? 11.265 5.072 -70.646 1.00 59.78 380 LEU A N 1
ATOM 3059 C CA . LEU A 1 380 ? 12.542 5.726 -70.305 1.00 59.78 380 LEU A CA 1
ATOM 3060 C C . LEU A 1 380 ? 12.731 6.042 -68.803 1.00 59.78 380 LEU A C 1
ATOM 3062 O O . LEU A 1 380 ? 13.779 6.547 -68.406 1.00 59.78 380 LEU A O 1
ATOM 3066 N N . LYS A 1 381 ? 11.723 5.784 -67.963 1.00 62.50 381 LYS A N 1
ATOM 3067 C CA . LYS A 1 381 ? 11.739 5.986 -66.506 1.00 62.50 381 LYS A CA 1
ATOM 3068 C C . LYS A 1 381 ? 10.890 4.862 -65.900 1.00 62.50 381 LYS A C 1
ATOM 3070 O O . LYS A 1 381 ? 9.740 4.741 -66.322 1.00 62.50 381 LYS A O 1
ATOM 3075 N N . PRO A 1 382 ? 11.404 3.990 -65.019 1.00 72.06 382 PRO A N 1
ATOM 3076 C CA . PRO A 1 382 ? 12.596 4.143 -64.183 1.00 72.06 382 PRO A CA 1
ATOM 3077 C C . PRO A 1 382 ? 13.841 3.389 -64.689 1.00 72.06 382 PRO A C 1
ATOM 3079 O O . PRO A 1 382 ? 13.742 2.333 -65.317 1.00 72.06 382 PRO A O 1
ATOM 3082 N N . LEU A 1 383 ? 15.021 3.915 -64.351 1.00 81.31 383 LEU A N 1
ATOM 3083 C CA . LEU A 1 383 ? 16.310 3.249 -64.540 1.00 81.31 383 LEU A CA 1
ATOM 3084 C C . LEU A 1 383 ? 16.431 2.113 -63.519 1.00 81.31 383 LEU A C 1
ATOM 3086 O O . LEU A 1 383 ? 16.491 2.364 -62.312 1.00 81.31 383 LEU A O 1
ATOM 3090 N N . ARG A 1 384 ? 16.447 0.860 -63.989 1.00 84.62 384 ARG A N 1
ATOM 3091 C CA . ARG A 1 384 ? 16.615 -0.296 -63.098 1.00 84.62 384 ARG A CA 1
ATOM 3092 C C . ARG A 1 384 ? 18.084 -0.559 -62.847 1.00 84.62 384 ARG A C 1
ATOM 3094 O O . ARG A 1 384 ? 18.813 -0.880 -63.776 1.00 84.62 384 ARG A O 1
ATOM 3101 N N . VAL A 1 385 ? 18.505 -0.446 -61.599 1.00 84.81 385 VAL A N 1
ATOM 3102 C CA . VAL A 1 385 ? 19.904 -0.602 -61.204 1.00 84.81 385 VAL A CA 1
ATOM 3103 C C . VAL A 1 385 ? 20.157 -2.041 -60.776 1.00 84.81 385 VAL A C 1
ATOM 3105 O O . VAL A 1 385 ? 19.424 -2.584 -59.952 1.00 84.81 385 VAL A O 1
ATOM 3108 N N . HIS A 1 386 ? 21.192 -2.648 -61.346 1.00 85.00 386 HIS A N 1
ATOM 3109 C CA . HIS A 1 386 ? 21.656 -4.006 -61.090 1.00 85.00 386 HIS A CA 1
ATOM 3110 C C . HIS A 1 386 ? 23.113 -4.008 -60.613 1.00 85.00 386 HIS A C 1
ATOM 3112 O O . HIS A 1 386 ? 23.864 -3.069 -60.879 1.00 85.00 386 HIS A O 1
ATOM 3118 N N . ARG A 1 387 ? 23.528 -5.101 -59.966 1.00 84.81 387 ARG A N 1
ATOM 3119 C CA . ARG A 1 387 ? 24.939 -5.391 -59.690 1.00 84.81 387 ARG A CA 1
ATOM 3120 C C . ARG A 1 387 ? 25.666 -5.742 -60.990 1.00 84.81 387 ARG A C 1
ATOM 3122 O O . ARG A 1 387 ? 25.056 -6.369 -61.859 1.00 84.81 387 ARG A O 1
ATOM 3129 N N . GLN A 1 388 ? 26.939 -5.371 -61.128 1.00 84.00 388 GLN A N 1
ATOM 3130 C CA . GLN A 1 388 ? 27.722 -5.610 -62.350 1.00 84.00 388 GLN A CA 1
ATOM 3131 C C . GLN A 1 388 ? 27.764 -7.089 -62.781 1.00 84.00 388 GLN A C 1
ATOM 3133 O O . GLN A 1 388 ? 27.726 -7.393 -63.970 1.00 84.00 388 GLN A O 1
ATOM 3138 N N . ASP A 1 389 ? 27.790 -8.017 -61.826 1.00 82.69 389 ASP A N 1
ATOM 3139 C CA . ASP A 1 389 ? 27.848 -9.469 -62.048 1.00 82.69 389 ASP A CA 1
ATOM 3140 C C . ASP A 1 389 ? 26.455 -10.146 -62.139 1.00 82.69 389 ASP A C 1
ATOM 3142 O O . ASP A 1 389 ? 26.351 -11.378 -62.151 1.00 82.69 389 ASP A O 1
ATOM 3146 N N . CYS A 1 390 ? 25.361 -9.372 -62.184 1.00 83.44 390 CYS A N 1
ATOM 3147 C CA . CYS A 1 390 ? 24.009 -9.920 -62.134 1.00 83.44 390 CYS A CA 1
ATOM 3148 C C . CYS A 1 390 ? 23.719 -10.812 -63.355 1.00 83.44 390 CYS A C 1
ATOM 3150 O O . CYS A 1 390 ? 23.781 -10.376 -64.505 1.00 83.44 390 CYS A O 1
ATOM 3152 N N . LEU A 1 391 ? 23.295 -12.061 -63.117 1.00 83.19 391 LEU A N 1
ATOM 3153 C CA . LEU A 1 391 ? 22.994 -13.036 -64.178 1.00 83.19 391 LEU A CA 1
ATOM 3154 C C . LEU A 1 391 ? 21.922 -12.560 -65.174 1.00 83.19 391 LEU A C 1
ATOM 3156 O O . LEU A 1 391 ? 21.960 -12.945 -66.342 1.00 83.19 391 LEU A O 1
ATOM 3160 N N . ASN A 1 392 ? 21.001 -11.700 -64.732 1.00 82.06 392 ASN A N 1
ATOM 3161 C CA . ASN A 1 392 ? 19.937 -11.151 -65.573 1.00 82.06 392 ASN A CA 1
ATOM 3162 C C . ASN A 1 392 ? 20.435 -10.102 -66.580 1.00 82.06 392 ASN A C 1
ATOM 3164 O O . ASN A 1 392 ? 19.716 -9.793 -67.528 1.00 82.06 392 ASN A O 1
ATOM 3168 N N . LEU A 1 393 ? 21.663 -9.594 -66.426 1.00 82.69 393 LEU A N 1
ATOM 3169 C CA . LEU A 1 393 ? 22.267 -8.662 -67.382 1.00 82.69 393 LEU A CA 1
ATOM 3170 C C . LEU A 1 393 ? 22.765 -9.348 -68.659 1.00 82.69 393 LEU A C 1
ATOM 3172 O O . LEU A 1 393 ? 22.907 -8.686 -69.682 1.00 82.69 393 LEU A O 1
ATOM 3176 N N . LYS A 1 394 ? 22.969 -10.675 -68.648 1.00 80.06 394 LYS A N 1
ATOM 3177 C CA . LYS A 1 394 ? 23.527 -11.426 -69.792 1.00 80.06 394 LYS A CA 1
ATOM 3178 C C . LYS A 1 394 ? 22.706 -11.305 -71.080 1.00 80.06 394 LYS A C 1
ATOM 3180 O O . LYS A 1 394 ? 23.269 -11.386 -72.165 1.00 80.06 394 LYS A O 1
ATOM 3185 N N . ASN A 1 395 ? 21.394 -11.111 -70.957 1.00 77.62 395 ASN A N 1
ATOM 3186 C CA . ASN A 1 395 ? 20.470 -11.029 -72.092 1.00 77.62 395 ASN A CA 1
ATOM 3187 C C . ASN A 1 395 ? 20.140 -9.584 -72.503 1.00 77.62 395 ASN A C 1
ATOM 3189 O O . ASN A 1 395 ? 19.317 -9.376 -73.394 1.00 77.62 395 ASN A O 1
ATOM 3193 N N . ILE A 1 396 ? 20.743 -8.583 -71.855 1.00 81.69 396 ILE A N 1
ATOM 3194 C CA . ILE A 1 396 ? 20.506 -7.167 -72.140 1.00 81.69 396 ILE A CA 1
ATOM 3195 C C . ILE A 1 396 ? 21.636 -6.660 -73.028 1.00 81.69 396 ILE A C 1
ATOM 3197 O O . ILE A 1 396 ? 22.811 -6.798 -72.693 1.00 81.69 396 ILE A O 1
ATOM 3201 N N . LYS A 1 397 ? 21.286 -6.046 -74.158 1.00 81.44 397 LYS A N 1
ATOM 3202 C CA . LYS A 1 397 ? 22.276 -5.486 -75.080 1.00 81.44 397 LYS A CA 1
ATOM 3203 C C . LYS A 1 397 ? 23.080 -4.354 -74.414 1.00 81.44 397 LYS A C 1
ATOM 3205 O O . LYS A 1 397 ? 22.485 -3.569 -73.674 1.00 81.44 397 LYS A O 1
ATOM 3210 N N . PRO A 1 398 ? 24.382 -4.202 -74.723 1.00 78.88 398 PRO A N 1
ATOM 3211 C CA . PRO A 1 398 ? 25.228 -3.154 -74.141 1.00 78.88 398 PRO A CA 1
ATOM 3212 C C . PRO A 1 398 ? 24.696 -1.728 -74.343 1.00 78.88 398 PRO A C 1
ATOM 3214 O O . PRO A 1 398 ? 24.864 -0.881 -73.478 1.00 78.88 398 PRO A O 1
ATOM 3217 N N . GLU A 1 399 ? 23.997 -1.475 -75.452 1.00 80.19 399 GLU A N 1
ATOM 3218 C CA . GLU A 1 399 ? 23.382 -0.178 -75.780 1.00 80.19 399 GLU A CA 1
ATOM 3219 C C . GLU A 1 399 ? 22.297 0.280 -74.787 1.00 80.19 399 GLU A C 1
ATOM 3221 O O . GLU A 1 399 ? 21.987 1.466 -74.716 1.00 80.19 399 GLU A O 1
ATOM 3226 N N . HIS A 1 400 ? 21.746 -0.641 -73.990 1.00 82.00 400 HIS A N 1
ATOM 3227 C CA . HIS A 1 400 ? 20.734 -0.356 -72.965 1.00 82.00 400 HIS A CA 1
ATOM 3228 C C . HIS A 1 400 ? 21.297 -0.379 -71.539 1.00 82.00 400 HIS A C 1
ATOM 3230 O O . HIS A 1 400 ? 20.529 -0.311 -70.576 1.00 82.00 400 HIS A O 1
ATOM 3236 N N . GLN A 1 401 ? 22.622 -0.479 -71.398 1.00 85.81 401 GLN A N 1
ATOM 3237 C CA . GLN A 1 401 ? 23.326 -0.503 -70.121 1.00 85.81 401 GLN A CA 1
ATOM 3238 C C . GLN A 1 401 ? 24.086 0.812 -69.910 1.00 85.81 401 GLN A C 1
ATOM 3240 O O . GLN A 1 401 ? 24.834 1.264 -70.773 1.00 85.81 401 GLN A O 1
ATOM 3245 N N . LYS A 1 402 ? 23.916 1.422 -68.737 1.00 85.69 402 LYS A N 1
ATOM 3246 C CA . LYS A 1 402 ? 24.649 2.608 -68.281 1.00 85.69 402 LYS A CA 1
ATOM 3247 C C . LYS A 1 402 ? 25.440 2.226 -67.036 1.00 85.69 402 LYS A C 1
ATOM 3249 O O . LYS A 1 402 ? 24.848 1.765 -66.064 1.00 85.69 402 LYS A O 1
ATOM 3254 N N . ILE A 1 403 ? 26.757 2.403 -67.062 1.00 85.56 403 ILE A N 1
ATOM 3255 C CA . ILE A 1 403 ? 27.590 2.214 -65.868 1.00 85.56 403 ILE A CA 1
ATOM 3256 C C . ILE A 1 403 ? 27.341 3.394 -64.929 1.00 85.56 403 ILE A C 1
ATOM 3258 O O . ILE A 1 403 ? 27.355 4.552 -65.346 1.00 85.56 403 ILE A O 1
ATOM 3262 N N . LEU A 1 404 ? 27.074 3.076 -63.672 1.00 83.88 404 LEU A N 1
ATOM 3263 C CA . LEU A 1 404 ? 26.743 3.997 -62.601 1.00 83.88 404 LEU A CA 1
ATOM 3264 C C . LEU A 1 404 ? 27.650 3.711 -61.406 1.00 83.88 404 LEU A C 1
ATOM 3266 O O . LEU A 1 404 ? 28.195 2.614 -61.259 1.00 83.88 404 LEU A O 1
ATOM 3270 N N . GLN A 1 405 ? 27.782 4.696 -60.526 1.00 78.94 405 GLN A N 1
ATOM 3271 C CA . GLN A 1 405 ? 28.552 4.548 -59.297 1.00 78.94 405 GLN A CA 1
ATOM 3272 C C . GLN A 1 405 ? 27.746 5.035 -58.110 1.00 78.94 405 GLN A C 1
ATOM 3274 O O . GLN A 1 405 ? 27.033 6.037 -58.185 1.00 78.94 405 GLN A O 1
ATOM 3279 N N . TRP A 1 406 ? 27.887 4.334 -56.997 1.00 73.06 406 TRP A N 1
ATOM 3280 C CA . TRP A 1 406 ? 27.343 4.784 -55.732 1.00 73.06 406 TRP A CA 1
ATOM 3281 C C . TRP A 1 406 ? 28.057 6.047 -55.253 1.00 73.06 406 TRP A C 1
ATOM 3283 O O . TRP A 1 406 ? 29.271 6.182 -55.361 1.00 73.06 406 TRP A O 1
ATOM 3293 N N . ASN A 1 407 ? 27.280 6.976 -54.711 1.00 68.81 407 ASN A N 1
ATOM 3294 C CA . ASN A 1 407 ? 27.727 8.207 -54.064 1.00 68.81 407 ASN A CA 1
ATOM 3295 C C . ASN A 1 407 ? 27.125 8.311 -52.651 1.00 68.81 407 ASN A C 1
ATOM 3297 O O . ASN A 1 407 ? 26.779 9.387 -52.166 1.00 68.81 407 ASN A O 1
ATOM 3301 N N . CYS A 1 408 ? 26.926 7.163 -52.005 1.00 60.88 408 CYS A N 1
ATOM 3302 C CA . CYS A 1 408 ? 26.456 7.061 -50.633 1.00 60.88 408 CYS A CA 1
ATOM 3303 C C . CYS A 1 408 ? 27.141 5.883 -49.936 1.00 60.88 408 CYS A C 1
ATOM 3305 O O . CYS A 1 408 ? 27.385 4.852 -50.549 1.00 60.88 408 CYS A O 1
ATOM 3307 N N . GLN A 1 409 ? 27.438 6.042 -48.645 1.00 54.22 409 GLN A N 1
ATOM 3308 C CA . GLN A 1 409 ? 28.003 4.974 -47.803 1.00 54.22 409 GLN A CA 1
ATOM 3309 C C . GLN A 1 409 ? 26.925 4.082 -47.174 1.00 54.22 409 GLN A C 1
ATOM 3311 O O . GLN A 1 409 ? 27.222 3.015 -46.641 1.00 54.22 409 GLN A O 1
ATOM 3316 N N . PHE A 1 410 ? 25.670 4.533 -47.232 1.00 57.28 410 PHE A N 1
ATOM 3317 C CA . PHE A 1 410 ? 24.515 3.821 -46.714 1.00 57.28 410 PHE A CA 1
ATOM 3318 C C . PHE A 1 410 ? 23.389 3.849 -47.739 1.00 57.28 410 PHE A C 1
ATOM 3320 O O . PHE A 1 410 ? 23.239 4.828 -48.475 1.00 57.28 410 PHE A O 1
ATOM 3327 N N . CYS A 1 411 ? 22.571 2.805 -47.758 1.00 60.53 411 CYS A N 1
ATOM 3328 C CA . CYS A 1 411 ? 21.319 2.805 -48.502 1.00 60.53 411 CYS A CA 1
ATOM 3329 C C . CYS A 1 411 ? 20.193 2.218 -47.656 1.00 60.53 411 CYS A C 1
ATOM 3331 O O . CYS A 1 411 ? 20.394 1.237 -46.935 1.00 60.53 411 CYS A O 1
ATOM 3333 N N . THR A 1 412 ? 19.001 2.794 -47.786 1.00 58.78 412 THR A N 1
ATOM 3334 C CA . THR A 1 412 ? 17.783 2.192 -47.248 1.00 58.78 412 THR A CA 1
ATOM 3335 C C . THR A 1 412 ? 17.187 1.260 -48.294 1.00 58.78 412 THR A C 1
ATOM 3337 O O . THR A 1 412 ? 16.840 1.696 -49.392 1.00 58.78 412 THR A O 1
ATOM 3340 N N . ILE A 1 413 ? 17.052 -0.018 -47.957 1.00 64.81 413 ILE A N 1
ATOM 3341 C CA . ILE A 1 413 ? 16.362 -1.012 -48.779 1.00 64.81 413 ILE A CA 1
ATOM 3342 C C . ILE A 1 413 ? 15.023 -1.374 -48.146 1.00 64.81 413 ILE A C 1
ATOM 3344 O O . ILE A 1 413 ? 14.913 -1.503 -46.928 1.00 64.81 413 ILE A O 1
ATOM 3348 N N . LYS A 1 414 ? 14.003 -1.562 -48.985 1.00 63.03 414 LYS A N 1
ATOM 3349 C CA . LYS A 1 414 ? 12.706 -2.089 -48.559 1.00 63.03 414 LYS A CA 1
ATOM 3350 C C . LYS A 1 414 ? 12.648 -3.581 -48.832 1.00 63.03 414 LYS A C 1
ATOM 3352 O O . LYS A 1 414 ? 12.752 -4.001 -49.984 1.00 63.03 414 LYS A O 1
ATOM 3357 N N . ILE A 1 415 ? 12.459 -4.377 -47.787 1.00 68.38 415 ILE A N 1
ATOM 3358 C CA . ILE A 1 415 ? 12.307 -5.828 -47.889 1.00 68.38 415 ILE A CA 1
ATOM 3359 C C . ILE A 1 415 ? 10.860 -6.176 -47.570 1.00 68.38 415 ILE A C 1
ATOM 3361 O O . ILE A 1 415 ? 10.410 -6.008 -46.441 1.00 68.38 415 ILE A O 1
ATOM 3365 N N . GLN A 1 416 ? 10.134 -6.691 -48.558 1.00 71.75 416 GLN A N 1
ATOM 3366 C CA . GLN A 1 416 ? 8.772 -7.176 -48.369 1.00 71.75 416 GLN A CA 1
ATOM 3367 C C . GLN A 1 416 ? 8.777 -8.699 -48.223 1.00 71.75 416 GLN A C 1
ATOM 3369 O O . GLN A 1 416 ? 9.253 -9.423 -49.097 1.00 71.75 416 GLN A O 1
ATOM 3374 N N . VAL A 1 417 ? 8.227 -9.188 -47.116 1.00 70.00 417 VAL A N 1
ATOM 3375 C CA . VAL A 1 417 ? 8.190 -10.607 -46.765 1.00 70.00 417 VAL A CA 1
ATOM 3376 C C . VAL A 1 417 ? 6.742 -11.055 -46.615 1.00 70.00 417 VAL A C 1
ATOM 3378 O O . VAL A 1 417 ? 6.037 -10.607 -45.714 1.00 70.00 417 VAL A O 1
ATOM 3381 N N . THR A 1 418 ? 6.297 -11.978 -47.467 1.00 75.44 418 THR A N 1
ATOM 3382 C CA . THR A 1 418 ? 4.958 -12.579 -47.382 1.00 75.44 418 THR A CA 1
ATOM 3383 C C . THR A 1 418 ? 5.052 -14.002 -46.850 1.00 75.44 418 THR A C 1
ATOM 3385 O O . THR A 1 418 ? 5.763 -14.839 -47.404 1.00 75.44 418 THR A O 1
ATOM 3388 N N . MET A 1 419 ? 4.328 -14.301 -45.771 1.00 69.88 419 MET A N 1
ATOM 3389 C CA . MET A 1 419 ? 4.463 -15.584 -45.078 1.00 69.88 419 MET A CA 1
ATOM 3390 C C . MET A 1 419 ? 3.228 -15.990 -44.276 1.00 69.88 419 MET A C 1
ATOM 3392 O O . MET A 1 419 ? 2.373 -15.179 -43.924 1.00 69.88 419 MET A O 1
ATOM 3396 N N . LYS A 1 420 ? 3.130 -17.287 -43.967 1.00 73.06 420 LYS A N 1
ATOM 3397 C CA . LYS A 1 420 ? 2.095 -17.815 -43.069 1.00 73.06 420 LYS A CA 1
ATOM 3398 C C . LYS A 1 420 ? 2.399 -17.383 -41.635 1.00 73.06 420 LYS A C 1
ATOM 3400 O O . LYS A 1 420 ? 3.497 -17.630 -41.142 1.00 73.06 420 LYS A O 1
ATOM 3405 N N . ASN A 1 421 ? 1.425 -16.758 -40.978 1.00 68.62 421 ASN A N 1
ATOM 3406 C CA . ASN A 1 421 ? 1.582 -16.255 -39.617 1.00 68.62 421 ASN A CA 1
ATOM 3407 C C . ASN A 1 421 ? 1.858 -17.411 -38.633 1.00 68.62 421 ASN A C 1
ATOM 3409 O O . ASN A 1 421 ? 1.107 -18.387 -38.598 1.00 68.62 421 ASN A O 1
ATOM 3413 N N . ARG A 1 422 ? 2.930 -17.306 -37.839 1.00 71.38 422 ARG A N 1
ATOM 3414 C CA . ARG A 1 422 ? 3.277 -18.250 -36.763 1.00 71.38 422 ARG A CA 1
ATOM 3415 C C . ARG A 1 422 ? 3.939 -17.516 -35.597 1.00 71.38 422 ARG A C 1
ATOM 3417 O O . ARG A 1 422 ? 4.528 -16.453 -35.782 1.00 71.38 422 ARG A O 1
ATOM 3424 N N . SER A 1 423 ? 3.870 -18.096 -34.400 1.00 64.38 423 SER A N 1
ATOM 3425 C CA . SER A 1 423 ? 4.547 -17.536 -33.222 1.00 64.38 423 SER A CA 1
ATOM 3426 C C . SER A 1 423 ? 6.064 -17.443 -33.447 1.00 64.38 423 SER A C 1
ATOM 3428 O O . SER A 1 423 ? 6.656 -18.344 -34.040 1.00 64.38 423 SER A O 1
ATOM 3430 N N . GLY A 1 424 ? 6.683 -16.344 -33.005 1.00 62.38 424 GLY A N 1
ATOM 3431 C CA . GLY A 1 424 ? 8.134 -16.120 -33.104 1.00 62.38 424 GLY A CA 1
ATOM 3432 C C . GLY A 1 424 ? 8.661 -15.731 -34.492 1.00 62.38 424 GLY A C 1
ATOM 3433 O O . GLY A 1 424 ? 9.870 -15.633 -34.675 1.00 62.38 424 GLY A O 1
ATOM 3434 N N . ILE A 1 425 ? 7.787 -15.480 -35.473 1.00 69.69 425 ILE A N 1
ATOM 3435 C CA . ILE A 1 425 ? 8.195 -15.260 -36.869 1.00 69.69 425 ILE A CA 1
ATOM 3436 C C . ILE A 1 425 ? 9.094 -14.035 -37.070 1.00 69.69 425 ILE A C 1
ATOM 3438 O O . ILE A 1 425 ? 10.051 -14.113 -37.831 1.00 69.69 425 ILE A O 1
ATOM 3442 N N . LEU A 1 426 ? 8.843 -12.942 -36.342 1.00 65.12 426 LEU A N 1
ATOM 3443 C CA . LEU A 1 426 ? 9.676 -11.737 -36.399 1.00 65.12 426 LEU A CA 1
ATOM 3444 C C . LEU A 1 426 ? 11.116 -12.023 -35.968 1.00 65.12 426 LEU A C 1
ATOM 3446 O O . LEU A 1 426 ? 12.039 -11.507 -36.585 1.00 65.12 426 LEU A O 1
ATOM 3450 N N . MET A 1 427 ? 11.300 -12.885 -34.964 1.00 64.12 427 MET A N 1
ATOM 3451 C CA . MET A 1 427 ? 12.628 -13.297 -34.514 1.00 64.12 427 MET A CA 1
ATOM 3452 C C . MET A 1 427 ? 13.328 -14.123 -35.593 1.00 64.12 427 MET A C 1
ATOM 3454 O O . MET A 1 427 ? 14.454 -13.820 -35.952 1.00 64.12 427 MET A O 1
ATOM 3458 N N . SER A 1 428 ? 12.626 -15.090 -36.199 1.00 66.88 428 SER A N 1
ATOM 3459 C CA . SER A 1 428 ? 13.192 -15.889 -37.296 1.00 66.88 428 SER A CA 1
ATOM 3460 C C . SER A 1 428 ? 13.601 -15.043 -38.507 1.00 66.88 428 SER A C 1
ATOM 3462 O O . SER A 1 428 ? 14.593 -15.355 -39.157 1.00 66.88 428 SER A O 1
ATOM 3464 N N . ILE A 1 429 ? 12.829 -14.000 -38.837 1.00 70.81 429 ILE A N 1
ATOM 3465 C CA . ILE A 1 429 ? 13.182 -13.077 -39.924 1.00 70.81 429 ILE A CA 1
ATOM 3466 C C . ILE A 1 429 ? 14.393 -12.248 -39.521 1.00 70.81 429 ILE A C 1
ATOM 3468 O O . ILE A 1 429 ? 15.317 -12.127 -40.311 1.00 70.81 429 ILE A O 1
ATOM 3472 N N . TYR A 1 430 ? 14.403 -11.709 -38.302 1.00 68.75 430 TYR A N 1
ATOM 3473 C CA . TYR A 1 430 ? 15.523 -10.926 -37.799 1.00 68.75 430 TYR A CA 1
ATOM 3474 C C . TYR A 1 430 ? 16.825 -11.734 -37.814 1.00 68.75 430 TYR A C 1
ATOM 3476 O O . TYR A 1 430 ? 17.802 -11.273 -38.391 1.00 68.75 430 TYR A O 1
ATOM 3484 N N . ASP A 1 431 ? 16.803 -12.968 -37.304 1.00 68.56 431 ASP A N 1
ATOM 3485 C CA . ASP A 1 431 ? 17.950 -13.880 -37.321 1.00 68.56 431 ASP A CA 1
ATOM 3486 C C . ASP A 1 431 ? 18.429 -14.146 -38.753 1.00 68.56 431 ASP A C 1
ATOM 3488 O O . ASP A 1 431 ? 19.630 -14.142 -39.017 1.00 68.56 431 ASP A O 1
ATOM 3492 N N . LYS A 1 432 ? 17.499 -14.321 -39.704 1.00 71.25 432 LYS A N 1
ATOM 3493 C CA . LYS A 1 432 ? 17.859 -14.542 -41.108 1.00 71.25 432 LYS A CA 1
ATOM 3494 C C . LYS A 1 432 ? 18.413 -13.286 -41.777 1.00 71.25 432 LYS A C 1
ATOM 3496 O O . LYS A 1 432 ? 19.332 -13.392 -42.579 1.00 71.25 432 LYS A O 1
ATOM 3501 N N . LEU A 1 433 ? 17.892 -12.106 -41.449 1.00 68.88 433 LEU A N 1
ATOM 3502 C CA . LEU A 1 433 ? 18.455 -10.833 -41.901 1.00 68.88 433 LEU A CA 1
ATOM 3503 C C . LEU A 1 433 ? 19.854 -10.619 -41.307 1.00 68.88 433 LEU A C 1
ATOM 3505 O O . LEU A 1 433 ? 20.741 -10.162 -42.013 1.00 68.88 433 LEU A O 1
ATOM 3509 N N . THR A 1 434 ? 20.086 -11.018 -40.054 1.00 65.19 434 THR A N 1
ATOM 3510 C CA . THR A 1 434 ? 21.421 -11.004 -39.439 1.00 65.19 434 THR A CA 1
ATOM 3511 C C . THR A 1 434 ? 22.382 -11.990 -40.083 1.00 65.19 434 THR A C 1
ATOM 3513 O O . THR A 1 434 ? 23.557 -11.677 -40.234 1.00 65.19 434 THR A O 1
ATOM 3516 N N . GLU A 1 435 ? 21.902 -13.159 -40.498 1.00 67.94 435 GLU A N 1
ATOM 3517 C CA . GLU A 1 435 ? 22.704 -14.100 -41.281 1.00 67.94 435 GLU A CA 1
ATOM 3518 C C . GLU A 1 435 ? 23.078 -13.520 -42.655 1.00 67.94 435 GLU A C 1
ATOM 3520 O O . GLU A 1 435 ? 24.213 -13.683 -43.081 1.00 67.94 435 GLU A O 1
ATOM 3525 N N . LEU A 1 436 ? 22.143 -12.834 -43.326 1.00 63.28 436 LEU A N 1
ATOM 3526 C CA . LEU A 1 436 ? 22.315 -12.320 -44.693 1.00 63.28 436 LEU A CA 1
ATOM 3527 C C . LEU A 1 436 ? 23.087 -10.998 -44.787 1.00 63.28 436 LEU A C 1
ATOM 3529 O O . LEU A 1 436 ? 23.756 -10.765 -45.782 1.00 63.28 436 LEU A O 1
ATOM 3533 N N . PHE A 1 437 ? 22.948 -10.111 -43.802 1.00 61.91 437 PHE A N 1
ATOM 3534 C CA . PHE A 1 437 ? 23.542 -8.767 -43.827 1.00 61.91 437 PHE A CA 1
ATOM 3535 C C . PHE A 1 437 ? 24.585 -8.554 -42.716 1.00 61.91 437 PHE A C 1
ATOM 3537 O O . PHE A 1 437 ? 25.107 -7.451 -42.526 1.00 61.91 437 PHE A O 1
ATOM 3544 N N . GLY A 1 438 ? 24.885 -9.593 -41.934 1.00 60.97 438 GLY A N 1
ATOM 3545 C CA . GLY A 1 438 ? 25.826 -9.516 -40.823 1.00 60.97 438 GLY A CA 1
ATOM 3546 C C . GLY A 1 438 ? 25.412 -8.488 -39.763 1.00 60.97 438 GLY A C 1
ATOM 3547 O O . GLY A 1 438 ? 24.248 -8.368 -39.391 1.00 60.97 438 GLY A O 1
ATOM 3548 N N . ARG A 1 439 ? 26.389 -7.737 -39.239 1.00 53.69 439 ARG A N 1
ATOM 3549 C CA . ARG A 1 439 ? 26.177 -6.691 -38.212 1.00 53.69 439 ARG A CA 1
ATOM 3550 C C . ARG A 1 439 ? 25.945 -5.292 -38.790 1.00 53.69 439 ARG A C 1
ATOM 3552 O O . ARG A 1 439 ? 25.830 -4.336 -38.029 1.00 53.69 439 ARG A O 1
ATOM 3559 N N . ASN A 1 440 ? 25.891 -5.179 -40.112 1.00 54.03 440 ASN A N 1
ATOM 3560 C CA . ASN A 1 440 ? 25.982 -3.910 -40.831 1.00 54.03 440 ASN A CA 1
ATOM 3561 C C . ASN A 1 440 ? 24.614 -3.431 -41.353 1.00 54.03 440 ASN A C 1
ATOM 3563 O O . ASN A 1 440 ? 24.534 -2.566 -42.224 1.00 54.03 440 ASN A O 1
ATOM 3567 N N . PHE A 1 441 ? 23.527 -3.967 -40.783 1.00 60.28 441 PHE A N 1
ATOM 3568 C CA . PHE A 1 441 ? 22.158 -3.572 -41.096 1.00 60.28 441 PHE A CA 1
ATOM 3569 C C . PHE A 1 441 ? 21.397 -3.098 -39.853 1.00 60.28 441 PHE A C 1
ATOM 3571 O O . PHE A 1 441 ? 21.535 -3.655 -38.763 1.00 60.28 441 PHE A O 1
ATOM 3578 N N . ASN A 1 442 ? 20.546 -2.088 -40.028 1.00 56.34 442 ASN A N 1
ATOM 3579 C CA . ASN A 1 442 ? 19.604 -1.626 -39.011 1.00 56.34 442 ASN A CA 1
ATOM 3580 C C . ASN A 1 442 ? 18.183 -1.661 -39.564 1.00 56.34 442 ASN A C 1
ATOM 3582 O O . ASN A 1 442 ? 17.919 -1.101 -40.623 1.00 56.34 442 ASN A O 1
ATOM 3586 N N . VAL A 1 443 ? 17.252 -2.266 -38.828 1.00 58.53 443 VAL A N 1
ATOM 3587 C CA . VAL A 1 443 ? 15.824 -2.206 -39.165 1.00 58.53 443 VAL A CA 1
ATOM 3588 C C . VAL A 1 443 ? 15.267 -0.866 -38.679 1.00 58.53 443 VAL A C 1
ATOM 3590 O O . VAL A 1 443 ? 15.150 -0.642 -37.473 1.00 58.53 443 VAL A O 1
ATOM 3593 N N . LEU A 1 444 ? 14.948 0.018 -39.621 1.00 48.38 444 LEU A N 1
ATOM 3594 C CA . LEU A 1 444 ? 14.379 1.346 -39.394 1.00 48.38 444 LEU A CA 1
ATOM 3595 C C . LEU A 1 444 ? 12.875 1.262 -39.114 1.00 48.38 444 LEU A C 1
ATOM 3597 O O . LEU A 1 444 ? 12.383 1.870 -38.166 1.00 48.38 444 LEU A O 1
ATOM 3601 N N . LYS A 1 445 ? 12.152 0.461 -39.904 1.00 50.59 445 LYS A N 1
ATOM 3602 C CA . LYS A 1 445 ? 10.691 0.341 -39.835 1.00 50.59 445 LYS A CA 1
ATOM 3603 C C . LYS A 1 445 ? 10.242 -1.093 -40.084 1.00 50.59 445 LYS A C 1
ATOM 3605 O O . LYS A 1 445 ? 10.847 -1.785 -40.898 1.00 50.59 445 LYS A O 1
ATOM 3610 N N . VAL A 1 446 ? 9.185 -1.525 -39.392 1.00 58.59 446 VAL A N 1
ATOM 3611 C CA . VAL A 1 446 ? 8.475 -2.783 -39.668 1.00 58.59 446 VAL A CA 1
ATOM 3612 C C . VAL A 1 446 ? 6.984 -2.499 -39.756 1.00 58.59 446 VAL A C 1
ATOM 3614 O O . VAL A 1 446 ? 6.349 -2.245 -38.732 1.00 58.59 446 VAL A O 1
ATOM 3617 N N . ASP A 1 447 ? 6.426 -2.576 -40.959 1.00 56.78 447 ASP A N 1
ATOM 3618 C CA . ASP A 1 447 ? 4.984 -2.479 -41.174 1.00 56.78 447 ASP A CA 1
ATOM 3619 C C . ASP A 1 447 ? 4.394 -3.875 -41.370 1.00 56.78 447 ASP A C 1
ATOM 3621 O O . ASP A 1 447 ? 4.900 -4.680 -42.150 1.00 56.78 447 ASP A O 1
ATOM 3625 N N . ALA A 1 448 ? 3.310 -4.173 -40.653 1.00 64.00 448 ALA A N 1
ATOM 3626 C CA . ALA A 1 448 ? 2.579 -5.426 -40.789 1.00 64.00 448 ALA A CA 1
ATOM 3627 C C . ALA A 1 448 ? 1.230 -5.176 -41.467 1.00 64.00 448 ALA A C 1
ATOM 3629 O O . ALA A 1 448 ? 0.361 -4.499 -40.914 1.00 64.00 448 ALA A O 1
ATOM 3630 N N . ALA A 1 449 ? 1.039 -5.764 -42.647 1.00 59.91 449 ALA A N 1
ATOM 3631 C CA . ALA A 1 449 ? -0.183 -5.661 -43.431 1.00 59.91 449 ALA A CA 1
ATOM 3632 C C . ALA A 1 449 ? -0.776 -7.049 -43.731 1.00 59.91 449 ALA A C 1
ATOM 3634 O O . ALA A 1 449 ? -0.084 -7.979 -44.148 1.00 59.91 449 ALA A O 1
ATOM 3635 N N . GLY A 1 450 ? -2.095 -7.179 -43.550 1.00 57.09 450 GLY A N 1
ATOM 3636 C CA . GLY A 1 450 ? -2.848 -8.397 -43.866 1.00 57.09 450 GLY A CA 1
ATOM 3637 C C . GLY A 1 450 ? -2.864 -9.447 -42.747 1.00 57.09 450 GLY A C 1
ATOM 3638 O O . GLY A 1 450 ? -1.934 -9.576 -41.956 1.00 57.09 450 GLY A O 1
ATOM 3639 N N . ARG A 1 451 ? -3.971 -10.201 -42.653 1.00 56.59 451 ARG A N 1
ATOM 3640 C CA . ARG A 1 451 ? -4.162 -11.230 -41.612 1.00 56.59 451 ARG A CA 1
ATOM 3641 C C . ARG A 1 451 ? -3.711 -12.629 -42.047 1.00 56.59 451 ARG A C 1
ATOM 3643 O O . ARG A 1 451 ? -3.395 -13.433 -41.173 1.00 56.59 451 ARG A O 1
ATOM 3650 N N . ASN A 1 452 ? -3.690 -12.936 -43.352 1.00 58.91 452 ASN A N 1
ATOM 3651 C CA . ASN A 1 452 ? -3.205 -14.221 -43.873 1.00 58.91 452 ASN A CA 1
ATOM 3652 C C . ASN A 1 452 ? -3.081 -14.224 -45.420 1.00 58.91 452 ASN A C 1
ATOM 3654 O O . ASN A 1 452 ? -4.112 -14.094 -46.080 1.00 58.91 452 ASN A O 1
ATOM 3658 N N . PRO A 1 453 ? -1.888 -14.424 -46.015 1.00 54.56 453 PRO A N 1
ATOM 3659 C CA . PRO A 1 453 ? -0.574 -14.427 -45.371 1.00 54.56 453 PRO A CA 1
ATOM 3660 C C . PRO A 1 453 ? -0.237 -13.046 -44.787 1.00 54.56 453 PRO A C 1
ATOM 3662 O O . PRO A 1 453 ? -0.690 -12.018 -45.287 1.00 54.56 453 PRO A O 1
ATOM 3665 N N . ALA A 1 454 ? 0.531 -13.032 -43.699 1.00 64.56 454 ALA A N 1
ATOM 3666 C CA . ALA A 1 454 ? 1.057 -11.798 -43.136 1.00 64.56 454 ALA A CA 1
ATOM 3667 C C . ALA A 1 454 ? 2.122 -11.247 -44.089 1.00 64.56 454 ALA A C 1
ATOM 3669 O O . ALA A 1 454 ? 3.023 -11.982 -44.504 1.00 64.56 454 ALA A O 1
ATOM 3670 N N . THR A 1 455 ? 1.996 -9.972 -44.442 1.00 64.25 455 THR A N 1
ATOM 3671 C CA . THR A 1 455 ? 3.022 -9.236 -45.178 1.00 64.25 455 THR A CA 1
ATOM 3672 C C . THR A 1 455 ? 3.735 -8.322 -44.200 1.00 64.25 455 THR A C 1
ATOM 3674 O O . THR A 1 455 ? 3.088 -7.565 -43.478 1.00 64.25 455 THR A O 1
ATOM 3677 N N . LEU A 1 456 ? 5.057 -8.430 -44.154 1.00 63.94 456 LEU A N 1
ATOM 3678 C CA . LEU A 1 456 ? 5.923 -7.583 -43.349 1.00 63.94 456 LEU A CA 1
ATOM 3679 C C . LEU A 1 456 ? 6.821 -6.783 -44.285 1.00 63.94 456 LEU A C 1
ATOM 3681 O O . LEU A 1 456 ? 7.509 -7.372 -45.118 1.00 63.94 456 LEU A O 1
ATOM 3685 N N . GLU A 1 457 ? 6.804 -5.465 -44.159 1.00 59.91 457 GLU A N 1
ATOM 3686 C CA . GLU A 1 457 ? 7.721 -4.570 -44.862 1.00 59.91 457 GLU A CA 1
ATOM 3687 C C . GLU A 1 457 ? 8.785 -4.086 -43.884 1.00 59.91 457 GLU A C 1
ATOM 3689 O O . GLU A 1 457 ? 8.454 -3.534 -42.838 1.00 59.91 457 GLU A O 1
ATOM 3694 N N . PHE A 1 458 ? 10.052 -4.319 -44.218 1.00 60.19 458 PHE A N 1
ATOM 3695 C CA . PHE A 1 458 ? 11.206 -3.882 -43.445 1.00 60.19 458 PHE A CA 1
ATOM 3696 C C . PHE A 1 458 ? 11.930 -2.778 -44.206 1.00 60.19 458 PHE A C 1
ATOM 3698 O O . PHE A 1 458 ? 12.423 -3.026 -45.306 1.00 60.19 458 PHE A O 1
ATOM 3705 N N . ASP A 1 459 ? 12.048 -1.597 -43.608 1.00 58.03 459 ASP A N 1
ATOM 3706 C CA . ASP A 1 459 ? 12.990 -0.581 -44.077 1.00 58.03 459 ASP A CA 1
ATOM 3707 C C . ASP A 1 459 ? 14.329 -0.850 -43.387 1.00 58.03 459 ASP A C 1
ATOM 3709 O O . ASP A 1 459 ? 14.410 -0.813 -42.159 1.00 58.03 459 ASP A O 1
ATOM 3713 N N . VAL A 1 460 ? 15.367 -1.176 -44.153 1.00 60.50 460 VAL A N 1
ATOM 3714 C CA . VAL A 1 460 ? 16.674 -1.584 -43.628 1.00 60.50 460 VAL A CA 1
ATOM 3715 C C . VAL A 1 460 ? 17.755 -0.631 -44.111 1.00 60.50 460 VAL A C 1
ATOM 3717 O O . VAL A 1 460 ? 17.912 -0.443 -45.311 1.00 60.50 460 VAL A O 1
ATOM 3720 N N . LEU A 1 461 ? 18.520 -0.056 -43.187 1.00 58.56 461 LEU A N 1
ATOM 3721 C CA . LEU A 1 461 ? 19.718 0.722 -43.492 1.00 58.56 461 LEU A CA 1
ATOM 3722 C C . LEU A 1 461 ? 20.929 -0.210 -43.544 1.00 58.56 461 LEU A C 1
ATOM 3724 O O . LEU A 1 461 ? 21.289 -0.766 -42.508 1.00 58.56 461 LEU A O 1
ATOM 3728 N N . CYS A 1 462 ? 21.563 -0.344 -44.707 1.00 58.44 462 CYS A N 1
ATOM 3729 C CA . CYS A 1 462 ? 22.795 -1.120 -44.890 1.00 58.44 462 CYS A CA 1
ATOM 3730 C C . CYS A 1 462 ? 24.006 -0.183 -45.019 1.00 58.44 462 CYS A C 1
ATOM 3732 O O . CYS A 1 462 ? 23.895 0.844 -45.693 1.00 58.44 462 CYS A O 1
ATOM 3734 N N . SER A 1 463 ? 25.140 -0.526 -44.398 1.00 54.06 463 SER A N 1
ATOM 3735 C CA . SER A 1 463 ? 26.417 0.210 -44.485 1.00 54.06 463 SER A CA 1
ATOM 3736 C C . SER A 1 463 ? 27.485 -0.535 -45.294 1.00 54.06 463 SER A C 1
ATOM 3738 O O . SER A 1 463 ? 27.344 -1.732 -45.537 1.00 54.06 463 SER A O 1
ATOM 3740 N N . GLU A 1 464 ? 28.585 0.143 -45.652 1.00 46.91 464 GLU A N 1
ATOM 3741 C CA . GLU A 1 464 ? 29.796 -0.512 -46.184 1.00 46.91 464 GLU A CA 1
ATOM 3742 C C . GLU A 1 464 ? 30.216 -1.713 -45.308 1.00 46.91 464 GLU A C 1
ATOM 3744 O O . GLU A 1 464 ? 30.330 -1.593 -44.084 1.00 46.91 464 GLU A O 1
ATOM 3749 N N . GLY A 1 465 ? 30.439 -2.871 -45.949 1.00 48.72 465 GLY A N 1
ATOM 3750 C CA . GLY A 1 465 ? 30.918 -4.108 -45.318 1.00 48.72 465 GLY A CA 1
ATOM 3751 C C . GLY A 1 465 ? 29.854 -5.173 -45.010 1.00 48.72 465 GLY A C 1
ATOM 3752 O O . GLY A 1 465 ? 30.145 -6.097 -44.251 1.00 48.72 465 GLY A O 1
ATOM 3753 N N . CYS A 1 466 ? 28.617 -5.070 -45.511 1.00 44.31 466 CYS A N 1
ATOM 3754 C CA . CYS A 1 466 ? 27.633 -6.163 -45.432 1.00 44.31 466 CYS A CA 1
ATOM 3755 C C . CYS A 1 466 ? 28.010 -7.297 -46.408 1.00 44.31 466 CYS A C 1
ATOM 3757 O O . CYS A 1 466 ? 27.438 -7.358 -47.487 1.00 44.31 466 CYS A O 1
ATOM 3759 N N . ASP A 1 467 ? 28.945 -8.193 -46.098 1.00 39.62 467 ASP A N 1
ATOM 3760 C CA . ASP A 1 467 ? 29.217 -9.325 -47.006 1.00 39.62 467 ASP A CA 1
ATOM 3761 C C . ASP A 1 467 ? 27.938 -10.165 -47.244 1.00 39.62 467 ASP A C 1
ATOM 3763 O O . ASP A 1 467 ? 27.288 -10.577 -46.280 1.00 39.62 467 ASP A O 1
ATOM 3767 N N . LEU A 1 468 ? 27.574 -10.364 -48.522 1.00 40.97 468 LEU A N 1
ATOM 3768 C CA . LEU A 1 468 ? 26.419 -11.151 -49.000 1.00 40.97 468 LEU A CA 1
ATOM 3769 C C . LEU A 1 468 ? 26.785 -12.615 -49.264 1.00 40.97 468 LEU A C 1
ATOM 3771 O O . LEU A 1 468 ? 27.842 -12.844 -49.900 1.00 40.97 468 LEU A O 1
#

Sequence (468 aa):
MHYHHIVTSFSPLLDLLLEPEQSDERIDRLKQAVRAGEPYIEVSPITINSAIRYIELEYPSLNEQKRLTCELLDWVRVNSEHGIEYQNILEEANNLRPYPDSLAFEDIVNLVFAKEIGGGSVYLTGESVVMQQFIADKNLGLEYQDLQILDLESLPEWLDNNSLFSHPRDFIIVRTPAGDEIKLRIDPHTERYPTPVDFAYGIHTNIGHRCQGAFVNGKEVPLNTQLQNNQVVQIIEGFNKCLDRAWLEFVTTKKAKEEIRKWFKEKDIEKGIKILKQEFADLYSLNGEIYLEAARQLHYKNTRTLLKSLGAGQISIDKIKRQIELELKRKGFTIANNNVLDTLPAISGIDPNQEIILASCCLPLPQDGEIIGVVSERNLKPLRVHRQDCLNLKNIKPEHQKILQWNCQFCTIKIQVTMKNRSGILMSIYDKLTELFGRNFNVLKVDAAGRNPATLEFDVLCSEGCDL